Protein 6SAO (pdb70)

Nearest PDB structures (foldseek):
  6sao-assembly1_A  TM=1.002E+00  e=0.000E+00  Thamnidium elegans
  6sav-assembly2_B  TM=9.871E-01  e=2.562E-82  Rhizomucor pusillus
  6sav-assembly1_A  TM=9.849E-01  e=3.239E-80  Rhizomucor pusillus
  6sau-assembly1_A  TM=9.464E-01  e=9.023E-60  Cordyceps farinosa
  3vm7-assembly1_A  TM=9.412E-01  e=6.084E-58  Malbranchea cinnamomea

Secondary structure (DSSP, 8-state):
--HHHHTT--EEE--HHHH--TT---PPPS-TTS-----HHHHHTTHHHHHHTT--EEEE---B-B-TT-TTS-SBS-TTSB-GGG--HHHHHHHHHHHHHTT-EEEEEE--SB----GGG--TT-SS-SGGGBPPP-B--TTSHHHHHHSBGGGTS-BB-TTSHHHHHHHHHHHHHHHHHHT-SEEEES-GGGS-TTHHHHHHHHHTSEEEE----S-HHHHGGGGGTSSEEB-HHHHHHHHHHHHH---THHHHHHHHHHHHH-S-GGGSEE-S--TTS--HHHH---HHHHHHHHHHHHHSSSEEEEETTGGGT----STTTTS--SGGGTT-TTSHHHHHHIIIIIIIS--SS--EEEEEEE-SSEEEEEETTEEEEEE-S-TT---EEEEE--TTS-TT-EEEETTT--EEE-BTTEEEEE-STT--EEEEE-

CATH classification: 3.20.20.80

Organism: NCBI:txid101142

B-factor: mean 15.34, std 9.25, range [6.69, 96.01]

Foldseek 3Di:
DALQLQLLAAEEEAQQQFEFAPVLDLDFDPDLQARPQGALVGVLVCPCLVCLLQGQEYEYAAFADADHSPSRNAAHQALQHGNPSHHDPVSLLVSQVSSVVVNHAYAYEDELFFHHFDDVQQNCSGNQGHLVQFADEDDADPVDLVSLQRYAVVSGTGTGPCVDVVSLVVLLQSLLCVCVSNVHAEYEYESCSRHDLQSQLSNVVSNVHAYEYEDQDLQLQVVAVSCVRHVEYANNVQLVLLCCCLLVPFFCVSNVVSVVSNVVRHPDQQAYEFENDDQAFFHSCLRHVFVQSVQLSLLCRPQPRHHYYYYPPVQVSQGFGGPPRSNTRPSNSVSDCPHPSNVSSSCRNPVQRDNHPWDKAACQDGDGFWGWIDIVLKIKIAGRPTFPFFDKDKGFRDDRADAQWWWAFSRPRWIWGHDPRMTIGTDDRRHIGITDTD

Structure (mmCIF, N/CA/C/O backbone):
data_6SAO
#
_entry.id   6SAO
#
_cell.length_a   51.015
_cell.length_b   56.633
_cell.length_c   166.012
_cell.angle_alpha   90.000
_cell.angle_beta   90.000
_cell.angle_gamma   90.000
#
_symmetry.space_group_name_H-M   'P 21 21 21'
#
loop_
_entity.id
_entity.type
_entity.pdbx_description
1 polymer amylase
2 branched 4,6-dideoxy-4-{[(1S,4R,5S,6S)-4,5,6-trihydroxy-3-(hydroxymethyl)cyclohex-2-en-1-yl]amino}-alpha-D-glucopyranose-(1-4)-alpha-D-glucopyranose-(1-4)-4,6-dideoxy-4-{[(1S,4R,5S,6S)-4,5,6-trihydroxy-3-(hydroxymethyl)cyclohex-2-en-1-yl]amino}-alpha-D-glucopyranose-(1-4)-alpha-D-glucopyranose-(1-4)-beta-D-glucopyranose
3 non-polymer 2-acetamido-2-deoxy-beta-D-glucopyranose
4 non-polymer 'SULFATE ION'
5 non-polymer 1,2-ETHANEDIOL
6 non-polymer 'CALCIUM ION'
7 water water
#
loop_
_atom_site.group_PDB
_atom_site.id
_atom_site.type_symbol
_atom_site.label_atom_id
_atom_site.label_alt_id
_atom_site.label_comp_id
_atom_site.label_asym_id
_atom_site.label_entity_id
_atom_site.label_seq_id
_atom_site.pdbx_PDB_ins_code
_atom_site.Cartn_x
_atom_site.Cartn_y
_atom_site.Cartn_z
_atom_site.occupancy
_atom_site.B_iso_or_equiv
_atom_site.auth_seq_id
_atom_site.auth_comp_id
_atom_site.auth_asym_id
_atom_site.auth_atom_id
_atom_site.pdbx_PDB_model_num
ATOM 1 N N . ALA A 1 1 ? -22.251 7.801 7.408 1.00 12.91 1 ALA A N 1
ATOM 2 C CA . ALA A 1 1 ? -21.359 8.912 7.744 1.00 12.59 1 ALA A CA 1
ATOM 3 C C . ALA A 1 1 ? -19.924 8.459 7.558 1.00 12.59 1 ALA A C 1
ATOM 4 O O . ALA A 1 1 ? -19.633 7.290 7.738 1.00 13.54 1 ALA A O 1
ATOM 6 N N . ALA A 1 2 ? -19.059 9.410 7.236 1.00 13.77 2 ALA A N 1
ATOM 7 C CA . ALA A 1 2 ? -17.639 9.148 7.032 1.00 15.38 2 ALA A CA 1
ATOM 8 C C . ALA A 1 2 ? -16.827 9.250 8.312 1.00 14.08 2 ALA A C 1
ATOM 9 O O . ALA A 1 2 ? -17.320 9.704 9.323 1.00 14.13 2 ALA A O 1
ATOM 11 N N . ALA A 1 3 ? -15.564 8.914 8.247 1.00 15.12 3 ALA A N 1
ATOM 12 C CA . ALA A 1 3 ? -14.658 8.919 9.430 1.00 15.27 3 ALA A CA 1
ATOM 13 C C . ALA A 1 3 ? -14.666 10.287 10.091 1.00 14.90 3 ALA A C 1
ATOM 14 O O . ALA A 1 3 ? -14.750 10.360 11.316 1.00 15.05 3 ALA A O 1
ATOM 16 N N . ALA A 1 4 ? -14.579 11.370 9.351 1.00 16.74 4 ALA A N 1
ATOM 17 C CA . ALA A 1 4 ? -14.527 12.720 9.938 1.00 18.18 4 ALA A CA 1
ATOM 18 C C . ALA A 1 4 ? -15.723 12.955 10.857 1.00 18.34 4 ALA A C 1
ATOM 19 O O . ALA A 1 4 ? -15.601 13.581 11.911 1.00 20.40 4 ALA A O 1
ATOM 21 N N . ASP A 1 5 ? -16.876 12.442 10.466 1.00 14.81 5 ASP A N 1
ATOM 22 C CA . ASP A 1 5 ? -18.145 12.602 11.214 1.00 14.79 5 ASP A CA 1
ATOM 23 C C . ASP A 1 5 ? -18.213 11.705 12.464 1.00 12.81 5 ASP A C 1
ATOM 24 O O . ASP A 1 5 ? -19.017 11.977 13.309 1.00 15.05 5 ASP A O 1
ATOM 29 N N . TRP A 1 6 ? -17.375 10.706 12.537 1.00 12.08 6 TRP A N 1
ATOM 30 C CA . TRP A 1 6 ? -17.292 9.800 13.700 1.00 11.14 6 TRP A CA 1
ATOM 31 C C . TRP A 1 6 ? -16.217 10.196 14.689 1.00 10.92 6 TRP A C 1
ATOM 32 O O . TRP A 1 6 ? -16.316 9.709 15.843 1.00 11.22 6 TRP A O 1
ATOM 43 N N . LYS A 1 7 ? -15.291 11.070 14.370 1.00 11.84 7 LYS A N 1
ATOM 44 C CA A LYS A 1 7 ? -14.109 11.374 15.215 0.60 11.84 7 LYS A CA 1
ATOM 45 C CA B LYS A 1 7 ? -14.118 11.256 15.253 0.40 12.76 7 LYS A CA 1
ATOM 46 C C . LYS A 1 7 ? -14.492 11.812 16.634 1.00 11.47 7 LYS A C 1
ATOM 47 O O . LYS A 1 7 ? -13.765 11.487 17.562 1.00 12.01 7 LYS A O 1
ATOM 58 N N . SER A 1 8 ? -15.546 12.570 16.750 1.00 11.21 8 SER A N 1
ATOM 59 C CA . SER A 1 8 ? -15.944 13.156 18.062 1.00 11.39 8 SER A CA 1
ATOM 60 C C . SER A 1 8 ? -17.163 12.449 18.638 1.00 10.90 8 SER A C 1
ATOM 61 O O . SER A 1 8 ? -17.776 12.999 19.562 1.00 12.30 8 SER A O 1
ATOM 64 N N . ARG A 1 9 ? -17.465 11.252 18.171 1.00 10.42 9 ARG A N 1
ATOM 65 C CA . ARG A 1 9 ? -18.566 10.444 18.714 1.00 10.12 9 ARG A CA 1
ATOM 66 C C . ARG A 1 9 ? -18.112 9.590 19.895 1.00 9.53 9 ARG A C 1
ATOM 67 O O . ARG A 1 9 ? -16.931 9.351 20.103 1.00 10.14 9 ARG A O 1
ATOM 75 N N . SER A 1 10 ? -19.115 9.114 20.640 1.00 9.57 10 SER A N 1
ATOM 76 C CA . SER A 1 10 ? -18.906 8.194 21.754 1.00 8.77 10 SER A CA 1
ATOM 77 C C . SER A 1 10 ? -20.003 7.134 21.649 1.00 8.21 10 SER A C 1
ATOM 78 O O . SER A 1 10 ? -21.186 7.473 21.617 1.00 9.78 10 SER A O 1
ATOM 81 N N . ILE A 1 11 ? -19.580 5.874 21.578 1.00 8.63 11 ILE A N 1
ATOM 82 C CA . ILE A 1 11 ? -20.480 4.759 21.220 1.00 8.31 11 ILE A CA 1
ATOM 83 C C . ILE A 1 11 ? -20.866 3.968 22.465 1.00 8.33 11 ILE A C 1
ATOM 84 O O . ILE A 1 11 ? -20.008 3.524 23.244 1.00 8.95 11 ILE A O 1
ATOM 89 N N . TYR A 1 12 ? -22.165 3.723 22.579 1.00 8.48 12 TYR A N 1
ATOM 90 C CA . TYR A 1 12 ? -22.717 2.758 23.544 1.00 7.99 12 TYR A CA 1
ATOM 91 C C . TYR A 1 12 ? -22.957 1.463 22.799 1.00 8.01 12 TYR A C 1
ATOM 92 O O . TYR A 1 12 ? -23.791 1.398 21.885 1.00 8.53 12 TYR A O 1
ATOM 101 N N . GLN A 1 13 ? -22.230 0.423 23.170 1.00 8.10 13 GLN A N 1
ATOM 102 C CA . GLN A 1 13 ? -22.338 -0.911 22.549 1.00 8.06 13 GLN A CA 1
ATOM 103 C C . GLN A 1 13 ? -23.352 -1.739 23.303 1.00 7.89 13 GLN A C 1
ATOM 104 O O . GLN A 1 13 ? -23.127 -1.979 24.512 1.00 8.96 13 GLN A O 1
ATOM 110 N N . LEU A 1 14 ? -24.401 -2.191 22.647 1.00 7.35 14 LEU A N 1
ATOM 111 C CA . LEU A 1 14 ? -25.403 -3.016 23.316 1.00 8.25 14 LEU A CA 1
ATOM 112 C C . LEU A 1 14 ? -25.560 -4.340 22.580 1.00 7.77 14 LEU A C 1
ATOM 113 O O . LEU A 1 14 ? -25.252 -4.471 21.378 1.00 9.12 14 LEU A O 1
ATOM 118 N N . VAL A 1 15 ? -26.037 -5.329 23.316 1.00 8.04 15 VAL A N 1
ATOM 119 C CA . VAL A 1 15 ? -26.430 -6.639 22.791 1.00 8.04 15 VAL A CA 1
ATOM 120 C C . VAL A 1 15 ? -27.944 -6.593 22.720 1.00 8.19 15 VAL A C 1
ATOM 121 O O . VAL A 1 15 ? -28.623 -6.461 23.736 1.00 8.70 15 VAL A O 1
ATOM 125 N N . THR A 1 16 ? -28.510 -6.637 21.514 1.00 8.67 16 THR A N 1
ATOM 126 C CA . THR A 1 16 ? -29.927 -6.351 21.305 1.00 8.23 16 THR A CA 1
ATOM 127 C C . THR A 1 16 ? -30.832 -7.256 22.142 1.00 7.94 16 THR A C 1
ATOM 128 O O . THR A 1 16 ? -31.822 -6.768 22.723 1.00 9.37 16 THR A O 1
ATOM 132 N N . ASP A 1 17 ? -30.520 -8.530 22.190 1.00 7.97 17 ASP A N 1
ATOM 133 C CA . ASP A 1 17 ? -31.368 -9.455 22.961 1.00 8.81 17 ASP A CA 1
ATOM 134 C C . ASP A 1 17 ? -31.376 -9.153 24.480 1.00 8.79 17 ASP A C 1
ATOM 135 O O . ASP A 1 17 ? -32.191 -9.734 25.200 1.00 9.68 17 ASP A O 1
ATOM 140 N N . ARG A 1 18 ? -30.429 -8.342 24.937 1.00 8.19 18 ARG A N 1
ATOM 141 C CA . ARG A 1 18 ? -30.172 -8.142 26.391 1.00 8.75 18 ARG A CA 1
ATOM 142 C C . ARG A 1 18 ? -30.384 -6.715 26.821 1.00 8.64 18 ARG A C 1
ATOM 143 O O . ARG A 1 18 ? -30.296 -6.456 28.039 1.00 9.98 18 ARG A O 1
ATOM 151 N N . PHE A 1 19 ? -30.736 -5.767 25.972 1.00 9.28 19 PHE A N 1
ATOM 152 C CA . PHE A 1 19 ? -30.821 -4.364 26.360 1.00 9.12 19 PHE A CA 1
ATOM 153 C C . PHE A 1 19 ? -32.167 -4.007 26.960 1.00 9.23 19 PHE A C 1
ATOM 154 O O . PHE A 1 19 ? -32.181 -3.487 28.103 1.00 9.91 19 PHE A O 1
ATOM 162 N N . GLY A 1 20 ? -33.243 -4.238 26.243 1.00 9.09 20 GLY A N 1
ATOM 163 C CA . GLY A 1 20 ? -34.555 -3.742 26.644 1.00 9.59 20 GLY A CA 1
ATOM 164 C C . GLY A 1 20 ? -35.658 -4.572 26.044 1.00 10.18 20 GLY A C 1
ATOM 165 O O . GLY A 1 20 ? -35.524 -5.098 24.958 1.00 12.07 20 GLY A O 1
ATOM 166 N N . ARG A 1 21 ? -36.778 -4.612 26.733 1.00 12.64 21 ARG A N 1
ATOM 167 C CA . ARG A 1 21 ? -37.981 -5.347 26.338 1.00 13.84 21 ARG A CA 1
ATOM 168 C C . ARG A 1 21 ? -39.080 -4.300 26.121 1.00 13.80 21 ARG A C 1
ATOM 169 O O . ARG A 1 21 ? -39.412 -3.510 27.022 1.00 18.23 21 ARG A O 1
ATOM 177 N N . SER A 1 22 ? -39.906 -4.508 25.165 1.00 17.75 22 SER A N 1
ATOM 178 C CA . SER A 1 22 ? -41.046 -3.624 24.895 1.00 17.84 22 SER A CA 1
ATOM 179 C C . SER A 1 22 ? -42.187 -3.865 25.885 1.00 17.44 22 SER A C 1
ATOM 180 O O . SER A 1 22 ? -43.013 -2.927 26.016 1.00 20.64 22 SER A O 1
ATOM 183 N N . ASP A 1 23 ? -42.214 -5.000 26.605 1.00 16.53 23 ASP A N 1
ATOM 184 C CA . ASP A 1 23 ? -43.330 -5.333 27.538 1.00 18.86 23 ASP A CA 1
ATOM 185 C C . ASP A 1 23 ? -43.082 -4.791 28.942 1.00 20.61 23 ASP A C 1
ATOM 186 O O . ASP A 1 23 ? -43.972 -4.951 29.751 1.00 24.70 23 ASP A O 1
ATOM 191 N N . GLY A 1 24 ? -41.943 -4.129 29.156 1.00 19.06 24 GLY A N 1
ATOM 192 C CA . GLY A 1 24 ? -41.607 -3.463 30.421 1.00 20.94 24 GLY A CA 1
ATOM 193 C C . GLY A 1 24 ? -41.376 -4.429 31.600 1.00 20.63 24 GLY A C 1
ATOM 194 O O . GLY A 1 24 ? -41.293 -3.949 32.723 1.00 20.45 24 GLY A O 1
ATOM 195 N N . SER A 1 25 ? -41.186 -5.740 31.375 1.00 18.75 25 SER A N 1
ATOM 196 C CA . SER A 1 25 ? -40.797 -6.634 32.482 1.00 17.67 25 SER A CA 1
ATOM 197 C C . SER A 1 25 ? -39.404 -6.231 32.953 1.00 15.45 25 SER A C 1
ATOM 198 O O . SER A 1 25 ? -38.529 -5.846 32.150 1.00 15.73 25 SER A O 1
ATOM 201 N N . THR A 1 26 ? -39.192 -6.374 34.253 1.00 14.19 26 THR A N 1
ATOM 202 C CA . THR A 1 26 ? -37.859 -6.267 34.878 1.00 13.62 26 THR A CA 1
ATOM 203 C C . THR A 1 26 ? -37.341 -7.622 35.270 1.00 12.05 26 THR A C 1
ATOM 204 O O . THR A 1 26 ? -36.286 -7.692 35.916 1.00 13.56 26 THR A O 1
ATOM 208 N N . SER A 1 27 ? -38.025 -8.678 34.896 1.00 12.18 27 SER A N 1
ATOM 209 C CA A SER A 1 27 ? -37.721 -10.023 35.410 0.70 11.84 27 SER A CA 1
ATOM 210 C CA B SER A 1 27 ? -37.756 -10.046 35.376 0.30 12.07 27 SER A CA 1
ATOM 211 C C . SER A 1 27 ? -36.435 -10.573 34.795 1.00 11.74 27 SER A C 1
ATOM 212 O O . SER A 1 27 ? -36.119 -10.320 33.624 1.00 12.17 27 SER A O 1
ATOM 217 N N . ALA A 1 28 ? -35.735 -11.361 35.583 1.00 11.82 28 ALA A N 1
ATOM 218 C CA . ALA A 1 28 ? -34.500 -12.018 35.153 1.00 12.20 28 ALA A CA 1
ATOM 219 C C . ALA A 1 28 ? -34.724 -13.021 34.045 1.00 11.70 28 ALA A C 1
ATOM 220 O O . ALA A 1 28 ? -35.804 -13.566 33.898 1.00 16.08 28 ALA A O 1
ATOM 222 N N . CYS A 1 29 ? -33.683 -13.245 33.277 1.00 12.57 29 CYS A N 1
ATOM 223 C CA . CYS A 1 29 ? -33.639 -14.298 32.275 1.00 13.28 29 CYS A CA 1
ATOM 224 C C . CYS A 1 29 ? -32.933 -15.506 32.882 1.00 15.01 29 CYS A C 1
ATOM 225 O O . CYS A 1 29 ? -31.785 -15.372 33.367 1.00 17.69 29 CYS A O 1
ATOM 228 N N . GLY A 1 30 ? -33.531 -16.674 32.787 1.00 18.82 30 GLY A N 1
ATOM 229 C CA . GLY A 1 30 ? -32.975 -17.892 33.407 1.00 20.22 30 GLY A CA 1
ATOM 230 C C . GLY A 1 30 ? -31.939 -18.620 32.586 1.00 19.74 30 GLY A C 1
ATOM 231 O O . GLY A 1 30 ? -31.328 -19.554 33.081 1.00 27.40 30 GLY A O 1
ATOM 232 N N . ASP A 1 31 ? -31.688 -18.244 31.331 1.00 14.37 31 ASP A N 1
ATOM 233 C CA . ASP A 1 31 ? -30.719 -18.927 30.480 1.00 14.54 31 ASP A CA 1
ATOM 234 C C . ASP A 1 31 ? -30.036 -17.894 29.591 1.00 11.86 31 ASP A C 1
ATOM 235 O O . ASP A 1 31 ? -30.545 -17.547 28.518 1.00 12.17 31 ASP A O 1
ATOM 240 N N . LEU A 1 32 ? -28.844 -17.477 29.996 1.00 11.87 32 LEU A N 1
ATOM 241 C CA . LEU A 1 32 ? -28.113 -16.451 29.218 1.00 10.81 32 LEU A CA 1
ATOM 242 C C . LEU A 1 32 ? -27.510 -17.024 27.937 1.00 10.48 32 LEU A C 1
ATOM 243 O O . LEU A 1 32 ? -26.932 -16.261 27.176 1.00 10.59 32 LEU A O 1
ATOM 248 N N A SER A 1 33 ? -27.643 -18.321 27.687 0.50 10.81 33 SER A N 1
ATOM 249 N N B SER A 1 33 ? -27.658 -18.311 27.686 0.50 11.48 33 SER A N 1
ATOM 250 C CA A SER A 1 33 ? -27.183 -18.944 26.422 0.50 10.77 33 SER A CA 1
ATOM 251 C CA B SER A 1 33 ? -27.166 -18.924 26.436 0.50 12.62 33 SER A CA 1
ATOM 252 C C A SER A 1 33 ? -28.274 -18.981 25.352 0.50 10.54 33 SER A C 1
ATOM 253 C C B SER A 1 33 ? -28.267 -19.003 25.371 0.50 11.42 33 SER A C 1
ATOM 254 O O A SER A 1 33 ? -27.978 -19.390 24.233 0.50 12.39 33 SER A O 1
ATOM 255 O O B SER A 1 33 ? -27.971 -19.446 24.264 0.50 12.69 33 SER A O 1
ATOM 260 N N . ASN A 1 34 ? -29.481 -18.530 25.661 1.00 11.47 34 ASN A N 1
ATOM 261 C CA . ASN A 1 34 ? -30.580 -18.536 24.668 1.00 12.22 34 ASN A CA 1
ATOM 262 C C . ASN A 1 34 ? -31.269 -17.195 24.701 1.00 10.99 34 ASN A C 1
ATOM 263 O O . ASN A 1 34 ? -30.938 -16.339 25.516 1.00 11.64 34 ASN A O 1
ATOM 268 N N . TYR A 1 35 ? -32.216 -16.980 23.787 1.00 11.23 35 TYR A N 1
ATOM 269 C CA . TYR A 1 35 ? -32.881 -15.675 23.705 1.00 10.74 35 TYR A CA 1
ATOM 270 C C . TYR A 1 35 ? -33.522 -15.327 25.073 1.00 10.72 35 TYR A C 1
ATOM 271 O O . TYR A 1 35 ? -34.263 -16.118 25.662 1.00 11.96 35 TYR A O 1
ATOM 280 N N . CYS A 1 36 ? -33.302 -14.078 25.469 1.00 10.20 36 CYS A N 1
ATOM 281 C CA . CYS A 1 36 ? -33.909 -13.477 26.657 1.00 10.40 36 CYS A CA 1
ATOM 282 C C . CYS A 1 36 ? -35.014 -12.503 26.312 1.00 10.51 36 CYS A C 1
ATOM 283 O O . CYS A 1 36 ? -35.793 -12.147 27.218 1.00 11.70 36 CYS A O 1
ATOM 286 N N . GLY A 1 37 ? -35.137 -12.083 25.059 1.00 10.51 37 GLY A N 1
ATOM 287 C CA . GLY A 1 37 ? -36.315 -11.343 24.619 1.00 10.86 37 GLY A CA 1
ATOM 288 C C . GLY A 1 37 ? -36.129 -9.885 24.279 1.00 10.64 37 GLY A C 1
ATOM 289 O O . GLY A 1 37 ? -37.130 -9.215 24.005 1.00 12.45 37 GLY A O 1
ATOM 290 N N . GLY A 1 38 ? -34.920 -9.375 24.294 1.00 10.52 38 GLY A N 1
ATOM 291 C CA . GLY A 1 38 ? -34.722 -7.960 23.963 1.00 10.38 38 GLY A CA 1
ATOM 292 C C . GLY A 1 38 ? -35.132 -7.635 22.536 1.00 10.55 38 GLY A C 1
ATOM 293 O O . GLY A 1 38 ? -35.061 -8.470 21.636 1.00 11.28 38 GLY A O 1
ATOM 294 N N . ASP A 1 39 ? -35.550 -6.403 22.331 1.00 9.98 39 ASP A N 1
ATOM 295 C CA . ASP A 1 39 ? -36.032 -5.994 21.001 1.00 10.20 39 ASP A CA 1
ATOM 296 C C . ASP A 1 39 ? -35.775 -4.521 20.733 1.00 9.77 39 ASP A C 1
ATOM 297 O O . ASP A 1 39 ? -35.280 -3.778 21.596 1.00 10.12 39 ASP A O 1
ATOM 302 N N A TYR A 1 40 ? -36.035 -4.082 19.497 0.50 10.48 40 TYR A N 1
ATOM 303 N N B TYR A 1 40 ? -36.037 -4.101 19.498 0.50 11.50 40 TYR A N 1
ATOM 304 C CA A TYR A 1 40 ? -35.692 -2.717 19.083 0.50 9.77 40 TYR A CA 1
ATOM 305 C CA B TYR A 1 40 ? -35.691 -2.752 19.050 0.50 11.59 40 TYR A CA 1
ATOM 306 C C A TYR A 1 40 ? -36.482 -1.685 19.847 0.50 9.44 40 TYR A C 1
ATOM 307 C C B TYR A 1 40 ? -36.492 -1.677 19.766 0.50 10.86 40 TYR A C 1
ATOM 308 O O A TYR A 1 40 ? -35.877 -0.693 20.278 0.50 9.42 40 TYR A O 1
ATOM 309 O O B TYR A 1 40 ? -35.929 -0.611 20.050 0.50 11.29 40 TYR A O 1
ATOM 326 N N . LYS A 1 41 ? -37.784 -1.900 20.007 1.00 11.59 41 LYS A N 1
ATOM 327 C CA A LYS A 1 41 ? -38.589 -0.909 20.749 0.50 12.19 41 LYS A CA 1
ATOM 328 C CA B LYS A 1 41 ? -38.559 -0.893 20.757 0.50 12.00 41 LYS A CA 1
ATOM 329 C C . LYS A 1 41 ? -38.063 -0.769 22.197 1.00 10.98 41 LYS A C 1
ATOM 330 O O . LYS A 1 41 ? -38.136 0.324 22.761 1.00 12.71 41 LYS A O 1
ATOM 341 N N . GLY A 1 42 ? -37.542 -1.866 22.742 1.00 10.96 42 GLY A N 1
ATOM 342 C CA . GLY A 1 42 ? -36.913 -1.796 24.051 1.00 10.89 42 GLY A CA 1
ATOM 343 C C . GLY A 1 42 ? -35.720 -0.859 24.099 1.00 11.06 42 GLY A C 1
ATOM 344 O O . GLY A 1 42 ? -35.447 -0.283 25.170 1.00 12.02 42 GLY A O 1
ATOM 345 N N . ILE A 1 43 ? -34.980 -0.763 23.014 1.00 10.80 43 ILE A N 1
ATOM 346 C CA . ILE A 1 43 ? -33.885 0.228 22.895 1.00 10.77 43 ILE A CA 1
ATOM 347 C C . ILE A 1 43 ? -34.482 1.600 22.703 1.00 11.07 43 ILE A C 1
ATOM 348 O O . ILE A 1 43 ? -34.061 2.593 23.362 1.00 11.52 43 ILE A O 1
ATOM 353 N N . GLN A 1 44 ? -35.410 1.739 21.745 1.00 10.55 44 GLN A N 1
ATOM 354 C CA . GLN A 1 44 ? -35.953 3.064 21.423 1.00 10.69 44 GLN A CA 1
ATOM 355 C C . GLN A 1 44 ? -36.523 3.733 22.687 1.00 11.65 44 GLN A C 1
ATOM 356 O O . GLN A 1 44 ? -36.332 4.938 22.910 1.00 12.39 44 GLN A O 1
ATOM 362 N N . ASN A 1 45 ? -37.197 2.919 23.524 1.00 11.15 45 ASN A N 1
ATOM 363 C CA . ASN A 1 45 ? -37.822 3.422 24.763 1.00 11.74 45 ASN A CA 1
ATOM 364 C C . ASN A 1 45 ? -36.776 4.001 25.740 1.00 11.73 45 ASN A C 1
ATOM 365 O O . ASN A 1 45 ? -37.164 4.773 26.634 1.00 14.24 45 ASN A O 1
ATOM 370 N N . GLN A 1 46 ? -35.510 3.666 25.597 1.00 11.57 46 GLN A N 1
ATOM 371 C CA . GLN A 1 46 ? -34.449 4.093 26.509 1.00 11.24 46 GLN A CA 1
ATOM 372 C C . GLN A 1 46 ? -33.403 4.960 25.805 1.00 10.95 46 GLN A C 1
ATOM 373 O O . GLN A 1 46 ? -32.318 5.124 26.356 1.00 11.21 46 GLN A O 1
ATOM 379 N N . LEU A 1 47 ? -33.720 5.586 24.674 1.00 11.09 47 LEU A N 1
ATOM 380 C CA . LEU A 1 47 ? -32.714 6.478 24.079 1.00 12.01 47 LEU A CA 1
ATOM 381 C C . LEU A 1 47 ? -32.376 7.642 25.005 1.00 11.30 47 LEU A C 1
ATOM 382 O O . LEU A 1 47 ? -31.209 8.070 24.984 1.00 12.54 47 LEU A O 1
ATOM 387 N N . ASP A 1 48 ? -33.314 8.144 25.788 1.00 12.36 48 ASP A N 1
ATOM 388 C CA . ASP A 1 48 ? -32.983 9.239 26.736 1.00 12.42 48 ASP A CA 1
ATOM 389 C C . ASP A 1 48 ? -31.980 8.754 27.803 1.00 11.02 48 ASP A C 1
ATOM 390 O O . ASP A 1 48 ? -31.090 9.512 28.193 1.00 13.15 48 ASP A O 1
ATOM 395 N N . TYR A 1 49 ? -32.144 7.529 28.239 1.00 11.10 49 TYR A N 1
ATOM 396 C CA . TYR A 1 49 ? -31.217 6.907 29.226 1.00 11.13 49 TYR A CA 1
ATOM 397 C C . TYR A 1 49 ? -29.817 6.826 28.620 1.00 10.58 49 TYR A C 1
ATOM 398 O O . TYR A 1 49 ? -28.830 7.189 29.291 1.00 11.01 49 TYR A O 1
ATOM 407 N N . ILE A 1 50 ? -29.697 6.392 27.375 1.00 10.00 50 ILE A N 1
ATOM 408 C CA . ILE A 1 50 ? -28.382 6.274 26.735 1.00 10.36 50 ILE A CA 1
ATOM 409 C C . ILE A 1 50 ? -27.804 7.672 26.489 1.00 10.38 50 ILE A C 1
ATOM 410 O O . ILE A 1 50 ? -26.619 7.923 26.806 1.00 10.89 50 ILE A O 1
ATOM 415 N N . ALA A 1 51 ? -28.553 8.572 25.877 1.00 10.76 51 ALA A N 1
ATOM 416 C CA . ALA A 1 51 ? -28.078 9.921 25.558 1.00 11.78 51 ALA A CA 1
ATOM 417 C C . ALA A 1 51 ? -27.729 10.699 26.827 1.00 11.46 51 ALA A C 1
ATOM 418 O O . ALA A 1 51 ? -26.857 11.543 26.780 1.00 12.26 51 ALA A O 1
ATOM 420 N N . GLY A 1 52 ? -28.417 10.413 27.935 1.00 11.03 52 GLY A N 1
ATOM 421 C CA . GLY A 1 52 ? -28.177 11.157 29.179 1.00 12.15 52 GLY A CA 1
ATOM 422 C C . GLY A 1 52 ? -26.787 10.930 29.756 1.00 11.36 52 GLY A C 1
ATOM 423 O O . GLY A 1 52 ? -26.297 11.781 30.493 1.00 14.75 52 GLY A O 1
ATOM 424 N N . MET A 1 53 ? -26.139 9.829 29.353 1.00 10.40 53 MET A N 1
ATOM 425 C CA . MET A 1 53 ? -24.748 9.571 29.738 1.00 11.57 53 MET A CA 1
ATOM 426 C C . MET A 1 53 ? -23.775 10.216 28.750 1.00 11.11 53 MET A C 1
ATOM 427 O O . MET A 1 53 ? -22.567 10.044 28.922 1.00 12.42 53 MET A O 1
ATOM 432 N N . GLY A 1 54 ? -24.266 10.896 27.708 1.00 10.75 54 GLY A N 1
ATOM 433 C CA . GLY A 1 54 ? -23.389 11.573 26.734 1.00 11.31 54 GLY A CA 1
ATOM 434 C C . GLY A 1 54 ? -23.143 10.774 25.455 1.00 11.23 54 GLY A C 1
ATOM 435 O O . GLY A 1 54 ? -22.436 11.270 24.597 1.00 13.05 54 GLY A O 1
ATOM 436 N N . PHE A 1 55 ? -23.653 9.560 25.349 1.00 9.35 55 PHE A N 1
ATOM 437 C CA . PHE A 1 55 ? -23.427 8.775 24.131 1.00 10.08 55 PHE A CA 1
ATOM 438 C C . PHE A 1 55 ? -24.228 9.417 22.991 1.00 10.12 55 PHE A C 1
ATOM 439 O O . PHE A 1 55 ? -25.402 9.758 23.138 1.00 12.24 55 PHE A O 1
ATOM 447 N N . ASP A 1 56 ? -23.573 9.458 21.825 1.00 9.82 56 ASP A N 1
ATOM 448 C CA . ASP A 1 56 ? -24.190 10.012 20.595 1.00 10.71 56 ASP A CA 1
ATOM 449 C C . ASP A 1 56 ? -24.105 8.981 19.486 1.00 10.33 56 ASP A C 1
ATOM 450 O O . ASP A 1 56 ? -24.268 9.369 18.294 1.00 10.80 56 ASP A O 1
ATOM 455 N N . ALA A 1 57 ? -23.944 7.729 19.819 1.00 9.45 57 ALA A N 1
ATOM 456 C CA . ALA A 1 57 ? -23.981 6.630 18.837 1.00 9.24 57 ALA A CA 1
ATOM 457 C C . ALA A 1 57 ? -24.243 5.352 19.583 1.00 8.88 57 ALA A C 1
ATOM 458 O O . ALA A 1 57 ? -23.860 5.238 20.796 1.00 9.86 57 ALA A O 1
ATOM 460 N N . ILE A 1 58 ? -24.925 4.417 18.959 1.00 9.71 58 ILE A N 1
ATOM 461 C CA A ILE A 1 58 ? -25.132 3.072 19.499 0.70 9.21 58 ILE A CA 1
ATOM 462 C CA B ILE A 1 58 ? -25.192 3.068 19.486 0.30 8.73 58 ILE A CA 1
ATOM 463 C C . ILE A 1 58 ? -24.644 2.051 18.486 1.00 8.94 58 ILE A C 1
ATOM 464 O O . ILE A 1 58 ? -24.848 2.237 17.279 1.00 10.94 58 ILE A O 1
ATOM 473 N N . TRP A 1 59 ? -24.053 0.980 18.960 1.00 8.43 59 TRP A N 1
ATOM 474 C CA . TRP A 1 59 ? -23.637 -0.189 18.176 1.00 8.18 59 TRP A CA 1
ATOM 475 C C . TRP A 1 59 ? -24.580 -1.294 18.603 1.00 7.75 59 TRP A C 1
ATOM 476 O O . TRP A 1 59 ? -24.635 -1.671 19.805 1.00 9.17 59 TRP A O 1
ATOM 487 N N . ILE A 1 60 ? -25.325 -1.847 17.644 1.00 8.32 60 ILE A N 1
ATOM 488 C CA . ILE A 1 60 ? -26.334 -2.891 17.889 1.00 7.98 60 ILE A CA 1
ATOM 489 C C . ILE A 1 60 ? -25.842 -4.218 17.332 1.00 7.56 60 ILE A C 1
ATOM 490 O O . ILE A 1 60 ? -24.951 -4.286 16.469 1.00 9.03 60 ILE A O 1
ATOM 495 N N . SER A 1 61 ? -26.460 -5.316 17.758 1.00 7.96 61 SER A N 1
ATOM 496 C CA . SER A 1 61 ? -26.130 -6.670 17.306 1.00 8.20 61 SER A CA 1
ATOM 497 C C . SER A 1 61 ? -26.391 -6.816 15.801 1.00 8.00 61 SER A C 1
ATOM 498 O O . SER A 1 61 ? -27.229 -6.101 15.233 1.00 8.79 61 SER A O 1
ATOM 501 N N . PRO A 1 62 ? -25.729 -7.789 15.154 1.00 7.63 62 PRO A N 1
ATOM 502 C CA . PRO A 1 62 ? -26.124 -8.072 13.790 1.00 7.74 62 PRO A CA 1
ATOM 503 C C . PRO A 1 62 ? -27.610 -8.381 13.696 1.00 8.15 62 PRO A C 1
ATOM 504 O O . PRO A 1 62 ? -28.204 -8.980 14.615 1.00 9.16 62 PRO A O 1
ATOM 508 N N . ILE A 1 63 ? -28.209 -8.032 12.557 1.00 8.69 63 ILE A N 1
ATOM 509 C CA . ILE A 1 63 ? -29.671 -8.054 12.345 1.00 9.14 63 ILE A CA 1
ATOM 510 C C . ILE A 1 63 ? -30.242 -9.264 11.632 1.00 8.65 63 ILE A C 1
ATOM 511 O O . ILE A 1 63 ? -31.486 -9.376 11.664 1.00 9.54 63 ILE A O 1
ATOM 516 N N . PRO A 1 64 ? -29.517 -10.140 10.919 1.00 8.67 64 PRO A N 1
ATOM 517 C CA . PRO A 1 64 ? -30.225 -11.116 10.105 1.00 8.78 64 PRO A CA 1
ATOM 518 C C . PRO A 1 64 ? -30.757 -12.307 10.883 1.00 8.72 64 PRO A C 1
ATOM 519 O O . PRO A 1 64 ? -30.328 -12.611 12.003 1.00 8.84 64 PRO A O 1
ATOM 523 N N . GLU A 1 65 ? -31.681 -13.020 10.259 1.00 9.38 65 GLU A N 1
ATOM 524 C CA . GLU A 1 65 ? -32.151 -14.311 10.720 1.00 9.41 65 GLU A CA 1
ATOM 525 C C . GLU A 1 65 ? -30.944 -15.170 11.069 1.00 9.42 65 GLU A C 1
ATOM 526 O O . GLU A 1 65 ? -29.996 -15.282 10.278 1.00 9.49 65 GLU A O 1
ATOM 532 N N . ASN A 1 66 ? -30.982 -15.766 12.258 1.00 9.24 66 ASN A N 1
ATOM 533 C CA . ASN A 1 66 ? -29.915 -16.625 12.766 1.00 8.92 66 ASN A CA 1
ATOM 534 C C . ASN A 1 66 ? -30.367 -18.080 12.862 1.00 9.46 66 ASN A C 1
ATOM 535 O O . ASN A 1 66 ? -31.579 -18.376 12.840 1.00 10.38 66 ASN A O 1
ATOM 540 N N . THR A 1 67 ? -29.389 -18.979 12.978 1.00 10.15 67 THR A N 1
ATOM 541 C CA . THR A 1 67 ? -29.649 -20.375 13.352 1.00 10.98 67 THR A CA 1
ATOM 542 C C . THR A 1 67 ? -30.082 -20.456 14.823 1.00 10.85 67 THR A C 1
ATOM 543 O O . THR A 1 67 ? -30.062 -19.437 15.556 1.00 11.30 67 THR A O 1
ATOM 547 N N . ASP A 1 68 ? -30.512 -21.637 15.221 1.00 12.19 68 ASP A N 1
ATOM 548 C CA . ASP A 1 68 ? -31.023 -21.835 16.592 1.00 12.87 68 ASP A CA 1
ATOM 549 C C . ASP A 1 68 ? -30.025 -21.350 17.647 1.00 11.92 68 ASP A C 1
ATOM 550 O O . ASP A 1 68 ? -28.842 -21.659 17.581 1.00 13.17 68 ASP A O 1
ATOM 555 N N . GLY A 1 69 ? -30.523 -20.615 18.616 1.00 12.55 69 GLY A N 1
ATOM 556 C CA . GLY A 1 69 ? -29.676 -20.168 19.715 1.00 13.11 69 GLY A CA 1
ATOM 557 C C . GLY A 1 69 ? -28.862 -18.935 19.427 1.00 11.37 69 GLY A C 1
ATOM 558 O O . GLY A 1 69 ? -28.095 -18.486 20.308 1.00 12.29 69 GLY A O 1
ATOM 559 N N . GLY A 1 70 ? -28.973 -18.336 18.216 1.00 10.50 70 GLY A N 1
ATOM 560 C CA . GLY A 1 70 ? -28.117 -17.196 17.832 1.00 9.91 70 GLY A CA 1
ATOM 561 C C . GLY A 1 70 ? -28.609 -15.883 18.372 1.00 8.65 70 GLY A C 1
ATOM 562 O O . GLY A 1 70 ? -28.813 -14.933 17.638 1.00 9.55 70 GLY A O 1
ATOM 563 N N . TYR A 1 71 ? -28.741 -15.805 19.716 1.00 8.91 71 TYR A N 1
ATOM 564 C CA . TYR A 1 71 ? -29.333 -14.602 20.323 1.00 9.54 71 TYR A CA 1
ATO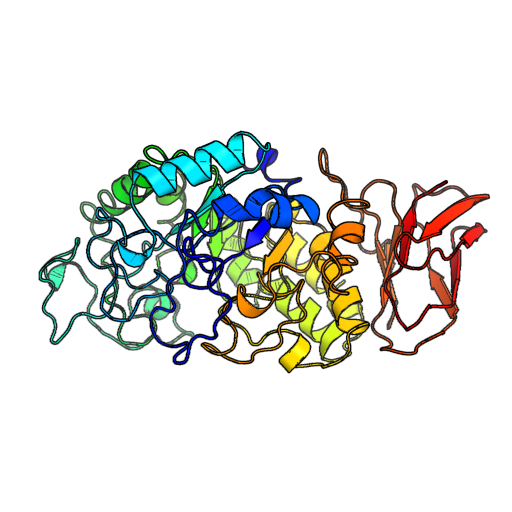M 565 C C . TYR A 1 71 ? -28.499 -13.355 20.078 1.00 8.21 71 TYR A C 1
ATOM 566 O O . TYR A 1 71 ? -28.989 -12.240 20.118 1.00 9.33 71 TYR A O 1
ATOM 575 N N . HIS A 1 72 ? -27.187 -13.580 19.898 1.00 8.32 72 HIS A N 1
ATOM 576 C CA . HIS A 1 72 ? -26.177 -12.540 19.686 1.00 8.83 72 HIS A CA 1
ATOM 577 C C . HIS A 1 72 ? -26.111 -12.061 18.233 1.00 7.73 72 HIS A C 1
ATOM 578 O O . HIS A 1 72 ? -25.453 -11.056 17.968 1.00 8.47 72 HIS A O 1
ATOM 585 N N . GLY A 1 73 ? -26.775 -12.759 17.329 1.00 8.04 73 GLY A N 1
ATOM 586 C CA . GLY A 1 73 ? -26.812 -12.346 15.929 1.00 8.06 73 GLY A CA 1
ATOM 587 C C . GLY A 1 73 ? -25.693 -12.842 15.045 1.00 8.11 73 GLY A C 1
ATOM 588 O O . GLY A 1 73 ? -25.762 -12.585 13.815 1.00 8.39 73 GLY A O 1
ATOM 589 N N . TYR A 1 74 ? -24.655 -13.467 15.596 1.00 8.15 74 TYR A N 1
ATOM 590 C CA . TYR A 1 74 ? -23.442 -13.772 14.836 1.00 8.37 74 TYR A CA 1
ATOM 591 C C . TYR A 1 74 ? -23.506 -15.068 14.038 1.00 8.65 74 TYR A C 1
ATOM 592 O O . TYR A 1 74 ? -22.476 -15.451 13.416 1.00 9.05 74 TYR A O 1
ATOM 601 N N . TRP A 1 75 ? -24.655 -15.741 14.056 1.00 8.94 75 TRP A N 1
ATOM 602 C CA . TRP A 1 75 ? -24.875 -17.054 13.416 1.00 9.05 75 TRP A CA 1
ATOM 603 C C . TRP A 1 75 ? -25.903 -16.923 12.299 1.00 8.99 75 TRP A C 1
ATOM 604 O O . TRP A 1 75 ? -26.999 -17.503 12.362 1.00 9.57 75 TRP A O 1
ATOM 615 N N . ALA A 1 76 ? -25.594 -16.144 11.279 1.00 9.08 76 ALA A N 1
ATOM 616 C CA . ALA A 1 76 ? -26.588 -15.878 10.216 1.00 8.71 76 ALA A CA 1
ATOM 617 C C . ALA A 1 76 ? -26.999 -17.167 9.491 1.00 8.70 76 ALA A C 1
ATOM 618 O O . ALA A 1 76 ? -26.192 -18.044 9.202 1.00 10.07 76 ALA A O 1
ATOM 620 N N . LYS A 1 77 ? -28.271 -17.188 9.129 1.00 9.85 77 LYS A N 1
ATOM 621 C CA . LYS A 1 77 ? -28.857 -18.256 8.308 1.00 9.63 77 LYS A CA 1
ATOM 622 C C . LYS A 1 77 ? -29.134 -17.657 6.925 1.00 9.89 77 LYS A C 1
ATOM 623 O O . LYS A 1 77 ? -28.349 -17.847 6.010 1.00 10.69 77 LYS A O 1
ATOM 629 N N . ASP A 1 78 ? -30.221 -16.894 6.771 1.00 10.62 78 ASP A N 1
ATOM 630 C CA . ASP A 1 78 ? -30.506 -16.060 5.598 1.00 10.07 78 ASP A CA 1
ATOM 631 C C . ASP A 1 78 ? -30.206 -14.608 5.970 1.00 9.34 78 ASP A C 1
ATOM 632 O O . ASP A 1 78 ? -30.896 -14.011 6.809 1.00 10.42 78 ASP A O 1
ATOM 637 N N . PHE A 1 79 ? -29.157 -14.074 5.358 1.00 9.19 79 PHE A N 1
ATOM 638 C CA . PHE A 1 79 ? -28.672 -12.738 5.590 1.00 9.58 79 PHE A CA 1
ATOM 639 C C . PHE A 1 79 ? -29.692 -11.698 5.176 1.00 9.67 79 PHE A C 1
ATOM 640 O O . PHE A 1 79 ? -29.568 -10.554 5.628 1.00 11.91 79 PHE A O 1
ATOM 648 N N . GLU A 1 80 ? -30.623 -12.036 4.282 1.00 9.15 80 GLU A N 1
ATOM 649 C CA . GLU A 1 80 ? -31.543 -11.066 3.719 1.00 9.65 80 GLU A CA 1
ATOM 650 C C . GLU A 1 80 ? -32.864 -11.019 4.466 1.00 10.31 80 GLU A C 1
ATOM 651 O O . GLU A 1 80 ? -33.746 -10.180 4.106 1.00 11.88 80 GLU A O 1
ATOM 657 N N . LYS A 1 81 ? -33.047 -11.874 5.439 1.00 9.58 81 LYS A N 1
ATOM 658 C CA . LYS A 1 81 ? -34.231 -11.877 6.331 1.00 9.71 81 LYS A CA 1
ATOM 659 C C . LYS A 1 81 ? -33.799 -11.275 7.660 1.00 9.24 81 LYS A C 1
ATOM 660 O O . LYS A 1 81 ? -32.649 -11.478 8.087 1.00 10.40 81 LYS A O 1
ATOM 666 N N . LEU A 1 82 ? -34.725 -10.645 8.366 1.00 9.57 82 LEU A N 1
ATOM 667 C CA . LEU A 1 82 ? -34.453 -10.135 9.717 1.00 9.62 82 LEU A CA 1
ATOM 668 C C . LEU A 1 82 ? -34.616 -11.212 10.776 1.00 9.40 82 LEU A C 1
ATOM 669 O O . LEU A 1 82 ? -35.399 -12.156 10.637 1.00 10.41 82 LEU A O 1
ATOM 674 N N . ASN A 1 83 ? -33.911 -11.021 11.895 1.00 9.22 83 ASN A N 1
ATOM 675 C CA . ASN A 1 83 ? -34.097 -11.874 13.076 1.00 9.22 83 ASN A CA 1
ATOM 676 C C . ASN A 1 83 ? -35.385 -11.462 13.765 1.00 9.44 83 ASN A C 1
ATOM 677 O O . ASN A 1 83 ? -35.453 -10.377 14.410 1.00 10.59 83 ASN A O 1
ATOM 682 N N . THR A 1 84 ? -36.413 -12.264 13.621 1.00 9.89 84 THR A N 1
ATOM 683 C CA . THR A 1 84 ? -37.738 -11.836 14.105 1.00 10.00 84 THR A CA 1
ATOM 684 C C . THR A 1 84 ? -37.752 -11.662 15.630 1.00 10.17 84 THR A C 1
ATOM 685 O O . THR A 1 84 ? -38.628 -10.939 16.138 1.00 11.53 84 THR A O 1
ATOM 689 N N . ASN A 1 85 ? -36.835 -12.275 16.354 1.00 10.04 85 ASN A N 1
ATOM 690 C CA . ASN A 1 85 ? -36.757 -12.099 17.818 1.00 10.44 85 ASN A CA 1
ATOM 691 C C . ASN A 1 85 ? -36.625 -10.621 18.160 1.00 10.46 85 ASN A C 1
ATOM 692 O O . ASN A 1 85 ? -37.069 -10.222 19.241 1.00 11.75 85 ASN A O 1
ATOM 697 N N . PHE A 1 86 ? -35.946 -9.832 17.341 1.00 10.77 86 PHE A N 1
ATOM 698 C CA . PHE A 1 86 ? -35.615 -8.443 17.703 1.00 11.21 86 PHE A CA 1
ATOM 699 C C . PHE A 1 86 ? -36.708 -7.442 17.358 1.00 10.67 86 PHE A C 1
ATOM 700 O O . PHE A 1 86 ? -36.655 -6.286 17.768 1.00 12.56 86 PHE A O 1
ATOM 708 N N . GLY A 1 87 ? -37.667 -7.860 16.538 1.00 12.18 87 GLY A N 1
ATOM 709 C CA . GLY A 1 87 ? -38.769 -7.011 16.136 1.00 12.46 87 GLY A CA 1
ATOM 710 C C . GLY A 1 87 ? -38.920 -6.871 14.636 1.00 12.40 87 GLY A C 1
ATOM 711 O O . GLY A 1 87 ? -38.175 -7.476 13.839 1.00 14.01 87 GLY A O 1
ATOM 712 N N . SER A 1 88 ? -39.906 -6.099 14.260 1.00 13.01 88 SER A N 1
ATOM 713 C CA . SER A 1 88 ? -40.272 -5.890 12.863 1.00 13.06 88 SER A CA 1
ATOM 714 C C . SER A 1 88 ? -39.255 -5.008 12.146 1.00 12.19 88 SER A C 1
ATOM 715 O O . SER A 1 88 ? -38.510 -4.248 12.742 1.00 11.58 88 SER A O 1
ATOM 718 N N . ALA A 1 89 ? -39.346 -5.047 10.795 1.00 12.51 89 ALA A N 1
ATOM 719 C CA . ALA A 1 89 ? -38.605 -4.073 9.981 1.00 11.98 89 ALA A CA 1
ATOM 720 C C . ALA A 1 89 ? -39.010 -2.654 10.347 1.00 11.66 89 ALA A C 1
ATOM 721 O O . ALA A 1 89 ? -38.155 -1.783 10.436 1.00 12.07 89 ALA A O 1
ATOM 723 N N . ASP A 1 90 ? -40.299 -2.403 10.561 1.00 12.59 90 ASP A N 1
ATOM 724 C CA . ASP A 1 90 ? -40.725 -1.054 10.919 1.00 12.45 90 ASP A CA 1
ATOM 725 C C . ASP A 1 90 ? -40.134 -0.653 12.293 1.00 11.59 90 ASP A C 1
ATOM 726 O O . ASP A 1 90 ? -39.774 0.515 12.441 1.00 13.26 90 ASP A O 1
ATOM 731 N N . ASP A 1 91 ? -39.991 -1.580 13.232 1.00 11.81 91 ASP A N 1
ATOM 732 C CA . ASP A 1 91 ? -39.397 -1.246 14.540 1.00 12.38 91 ASP A CA 1
ATOM 733 C C . ASP A 1 91 ? -37.921 -0.907 14.366 1.00 11.71 91 ASP A C 1
ATOM 734 O O . ASP A 1 91 ? -37.432 0.029 15.012 1.00 12.07 91 ASP A O 1
ATOM 739 N N . LEU A 1 92 ? -37.190 -1.602 13.492 1.00 11.23 92 LEU A N 1
ATOM 740 C CA . LEU A 1 92 ? -35.774 -1.235 13.297 1.00 10.50 92 LEU A CA 1
ATOM 741 C C . LEU A 1 92 ? -35.675 0.155 12.661 1.00 10.35 92 LEU A C 1
ATOM 742 O O . LEU A 1 92 ? -34.878 0.984 13.120 1.00 12.05 92 LEU A O 1
ATOM 747 N N . LYS A 1 93 ? -36.488 0.416 11.618 1.00 11.51 93 LYS A N 1
ATOM 748 C CA . LYS A 1 93 ? -36.466 1.761 11.025 1.00 12.18 93 LYS A CA 1
ATOM 749 C C . LYS A 1 93 ? -36.851 2.847 12.043 1.00 12.93 93 LYS A C 1
ATOM 750 O O . LYS A 1 93 ? -36.260 3.921 12.067 1.00 13.86 93 LYS A O 1
ATOM 756 N N . ALA A 1 94 ? -37.839 2.543 12.885 1.00 12.99 94 ALA A N 1
ATOM 757 C CA . ALA A 1 94 ? -38.272 3.523 13.888 1.00 12.73 94 ALA A CA 1
ATOM 758 C C . ALA A 1 94 ? -37.176 3.799 14.915 1.00 12.55 94 ALA A C 1
ATOM 759 O O . ALA A 1 94 ? -37.013 4.962 15.355 1.00 12.61 94 ALA A O 1
ATOM 761 N N . LEU A 1 95 ? -36.403 2.801 15.289 1.00 11.69 95 LEU A N 1
ATOM 762 C CA . LEU A 1 95 ? -35.273 3.018 16.229 1.00 11.36 95 LEU A CA 1
ATOM 763 C C . LEU A 1 95 ? -34.250 3.938 15.593 1.00 11.45 95 LEU A C 1
ATOM 764 O O . LEU A 1 95 ? -33.791 4.875 16.229 1.00 11.56 95 LEU A O 1
ATOM 769 N N . VAL A 1 96 ? -33.886 3.668 14.326 1.00 11.63 96 VAL A N 1
ATOM 770 C CA . VAL A 1 96 ? -32.885 4.504 13.662 1.00 11.23 96 VAL A CA 1
ATOM 771 C C . VAL A 1 96 ? -33.415 5.920 13.524 1.00 11.81 96 VAL A C 1
ATOM 772 O O . VAL A 1 96 ? -32.693 6.880 13.740 1.00 12.71 96 VAL A O 1
ATOM 776 N N . THR A 1 97 ? -34.667 6.065 13.078 1.00 12.56 97 THR A N 1
ATOM 777 C CA . THR A 1 97 ? -35.249 7.410 12.906 1.00 14.25 97 THR A CA 1
ATOM 778 C C . THR A 1 97 ? -35.232 8.160 14.241 1.00 13.49 97 THR A C 1
ATOM 779 O O . THR A 1 97 ? -34.860 9.354 14.264 1.00 13.89 97 THR A O 1
ATOM 783 N N . ALA A 1 98 ? -35.601 7.489 15.332 1.00 13.39 98 ALA A N 1
ATOM 784 C CA . ALA A 1 98 ? -35.629 8.137 16.652 1.00 12.84 98 ALA A CA 1
ATOM 785 C C . ALA A 1 98 ? -34.209 8.535 17.099 1.00 11.84 98 ALA A C 1
ATOM 786 O O . ALA A 1 98 ? -33.989 9.655 17.586 1.00 13.76 98 ALA A O 1
ATOM 788 N N . ALA A 1 99 ? -33.240 7.659 16.887 1.00 11.46 99 ALA A N 1
ATOM 789 C CA . ALA A 1 99 ? -31.829 7.972 17.221 1.00 12.21 99 ALA A CA 1
ATOM 790 C C . ALA A 1 99 ? -31.409 9.209 16.416 1.00 11.58 99 ALA A C 1
ATOM 791 O O . ALA A 1 99 ? -30.843 10.134 16.975 1.00 12.58 99 ALA A O 1
ATOM 793 N N . HIS A 1 100 ? -31.664 9.189 15.087 1.00 12.37 100 HIS A N 1
ATOM 794 C CA . HIS A 1 100 ? -31.285 10.349 14.259 1.00 12.84 100 HIS A CA 1
ATOM 795 C C . HIS A 1 100 ? -31.959 11.632 14.738 1.00 13.25 100 HIS A C 1
ATOM 796 O O . HIS A 1 100 ? -31.343 12.697 14.681 1.00 15.29 100 HIS A O 1
ATOM 803 N N . GLY A 1 101 ? -33.204 11.535 15.170 1.00 13.43 101 GLY A N 1
ATOM 804 C CA . GLY A 1 101 ? -33.932 12.732 15.666 1.00 14.95 101 GLY A CA 1
ATOM 805 C C . GLY A 1 101 ? -33.287 13.320 16.927 1.00 15.88 101 GLY A C 1
ATOM 806 O O . GLY A 1 101 ? -33.471 14.507 17.204 1.00 18.43 101 GLY A O 1
ATOM 807 N N . LYS A 1 102 ? -32.542 12.503 17.663 1.00 14.20 102 LYS A N 1
ATOM 808 C CA A LYS A 1 102 ? -31.764 12.923 18.850 0.50 15.08 102 LYS A CA 1
ATOM 809 C CA B LYS A 1 102 ? -31.748 12.913 18.840 0.50 14.01 102 LYS A CA 1
ATOM 810 C C . LYS A 1 102 ? -30.304 13.256 18.474 1.00 14.91 102 LYS A C 1
ATOM 811 O O . LYS A 1 102 ? -29.507 13.491 19.360 1.00 18.52 102 LYS A O 1
ATOM 822 N N . GLY A 1 103 ? -29.951 13.289 17.190 1.00 15.36 103 GLY A N 1
ATOM 823 C CA . GLY A 1 103 ? -28.578 13.600 16.781 1.00 16.72 103 GLY A CA 1
ATOM 824 C C . GLY A 1 103 ? -27.631 12.426 17.009 1.00 15.01 103 GLY A C 1
ATOM 825 O O . GLY A 1 103 ? -26.421 12.654 17.021 1.00 21.46 103 GLY A O 1
ATOM 826 N N . MET A 1 104 ? -28.157 11.209 17.166 1.00 12.97 104 MET A N 1
ATOM 827 C CA . MET A 1 104 ? -27.344 10.014 17.454 1.00 12.19 104 MET A CA 1
ATOM 828 C C . MET A 1 104 ? -27.147 9.192 16.177 1.00 12.48 104 MET A C 1
ATOM 829 O O . MET A 1 104 ? -28.022 9.151 15.309 1.00 17.47 104 MET A O 1
ATOM 834 N N . TYR A 1 105 ? -26.038 8.527 16.101 1.00 10.60 105 TYR A N 1
ATOM 835 C CA . TYR A 1 105 ? -25.737 7.555 15.029 1.00 10.26 105 TYR A CA 1
ATOM 836 C C . TYR A 1 105 ? -26.098 6.138 15.461 1.00 9.90 105 TYR A C 1
ATOM 837 O O . TYR A 1 105 ? -26.078 5.824 16.660 1.00 10.90 105 TYR A O 1
ATOM 846 N N . VAL A 1 106 ? -26.340 5.281 14.473 1.00 9.73 106 VAL A N 1
ATOM 847 C CA . VAL A 1 106 ? -26.518 3.865 14.701 1.00 9.69 106 VAL A CA 1
ATOM 848 C C . VAL A 1 106 ? -25.491 3.095 13.869 1.00 9.21 106 VAL A C 1
ATOM 849 O O . VAL A 1 106 ? -25.451 3.273 12.629 1.00 10.85 106 VAL A O 1
ATOM 853 N N . MET A 1 107 ? -24.711 2.274 14.537 1.00 8.92 107 MET A N 1
ATOM 854 C CA . MET A 1 107 ? -23.686 1.411 13.948 1.00 8.37 107 MET A CA 1
ATOM 855 C C . MET A 1 107 ? -24.174 -0.011 13.958 1.00 8.63 107 MET A C 1
ATOM 856 O O . MET A 1 107 ? -24.544 -0.541 15.036 1.00 9.04 107 MET A O 1
ATOM 861 N N . LEU A 1 108 ? -24.161 -0.640 12.779 1.00 8.58 108 LEU A N 1
ATOM 862 C CA . LEU A 1 108 ? -24.595 -2.019 12.622 1.00 8.45 108 LEU A CA 1
ATOM 863 C C . LEU A 1 108 ? -23.408 -2.970 12.664 1.00 7.51 108 LEU A C 1
ATOM 864 O O . LEU A 1 108 ? -22.433 -2.780 11.922 1.00 8.11 108 LEU A O 1
ATOM 869 N N . ASP A 1 109 ? -23.478 -4.004 13.486 1.00 7.47 109 ASP A N 1
ATOM 870 C CA . ASP A 1 109 ? -22.509 -5.110 13.505 1.00 7.79 109 ASP A CA 1
ATOM 871 C C . ASP A 1 109 ? -22.805 -6.029 12.332 1.00 7.33 109 ASP A C 1
ATOM 872 O O . ASP A 1 109 ? -23.971 -6.370 12.115 1.00 8.21 109 ASP A O 1
ATOM 877 N N . VAL A 1 110 ? -21.775 -6.374 11.566 1.00 8.05 110 VAL A N 1
ATOM 878 C CA . VAL A 1 110 ? -21.931 -7.174 10.342 1.00 8.23 110 VAL A CA 1
ATOM 879 C C . VAL A 1 110 ? -20.931 -8.315 10.313 1.00 8.42 110 VAL A C 1
ATOM 880 O O . VAL A 1 110 ? -19.761 -8.134 10.671 1.00 8.97 110 VAL A O 1
ATOM 884 N N . VAL A 1 111 ? -21.387 -9.447 9.806 1.00 8.45 111 VAL A N 1
ATOM 885 C CA . VAL A 1 111 ? -20.545 -10.616 9.578 1.00 8.24 111 VAL A CA 1
ATOM 886 C C . VAL A 1 111 ? -20.543 -10.917 8.061 1.00 7.95 111 VAL A C 1
ATOM 887 O O . VAL A 1 111 ? -21.624 -11.036 7.453 1.00 9.52 111 VAL A O 1
ATOM 891 N N . ALA A 1 112 ? -19.361 -11.061 7.495 1.00 8.14 112 ALA A N 1
ATOM 892 C CA . ALA A 1 112 ? -19.152 -11.538 6.122 1.00 8.96 112 ALA A CA 1
ATOM 893 C C . ALA A 1 112 ? -18.475 -12.924 6.089 1.00 9.20 112 ALA A C 1
ATOM 894 O O . ALA A 1 112 ? -18.524 -13.621 5.067 1.00 10.36 112 ALA A O 1
ATOM 896 N N . ASN A 1 113 ? -17.824 -13.339 7.208 1.00 8.67 113 ASN A N 1
ATOM 897 C CA . ASN A 1 113 ? -16.949 -14.493 7.217 1.00 8.56 113 ASN A CA 1
ATOM 898 C C . ASN A 1 113 ? -17.683 -15.823 7.204 1.00 8.66 113 ASN A C 1
ATOM 899 O O . ASN A 1 113 ? -17.166 -16.798 6.666 1.00 9.29 113 ASN A O 1
ATOM 904 N N . HIS A 1 114 ? -18.803 -15.897 7.917 1.00 8.69 114 HIS A N 1
ATOM 905 C CA . HIS A 1 114 ? -19.389 -17.198 8.228 1.00 8.83 114 HIS A CA 1
ATOM 906 C C . HIS A 1 114 ? -20.883 -17.120 8.400 1.00 8.37 114 HIS A C 1
ATOM 907 O O . HIS A 1 114 ? -21.441 -16.052 8.680 1.00 8.92 114 HIS A O 1
ATOM 914 N N . ALA A 1 115 ? -21.505 -18.274 8.254 1.00 9.10 115 ALA A N 1
ATOM 915 C CA . ALA A 1 115 ? -22.889 -18.534 8.686 1.00 8.69 115 ALA A CA 1
ATOM 916 C C . ALA A 1 115 ? -22.917 -19.154 10.074 1.00 9.07 115 ALA A C 1
ATOM 917 O O . ALA A 1 115 ? -21.871 -19.553 10.613 1.00 10.14 115 ALA A O 1
ATOM 919 N N . GLY A 1 116 ? -24.109 -19.318 10.611 1.00 9.62 116 GLY A N 1
ATOM 920 C CA . GLY A 1 116 ? -24.274 -20.116 11.804 1.00 10.94 116 GLY A CA 1
ATOM 921 C C . GLY A 1 116 ? -24.152 -21.594 11.517 1.00 11.65 116 GLY A C 1
ATOM 922 O O . GLY A 1 116 ? -24.184 -22.060 10.369 1.00 11.88 116 GLY A O 1
ATOM 923 N N . PRO A 1 117 ? -24.038 -22.413 12.571 1.00 13.31 117 PRO A N 1
ATOM 924 C CA . PRO A 1 117 ? -23.889 -23.836 12.417 1.00 15.91 117 PRO A CA 1
ATOM 925 C C . PRO A 1 117 ? -25.057 -24.455 11.646 1.00 16.25 117 PRO A C 1
ATOM 926 O O . PRO A 1 117 ? -26.224 -24.116 11.885 1.00 14.54 117 PRO A O 1
ATOM 930 N N . ALA A 1 118 ? -24.780 -25.389 10.750 1.00 19.92 118 ALA A N 1
ATOM 931 C CA . ALA A 1 118 ? -25.811 -26.114 9.978 1.00 22.36 118 ALA A CA 1
ATOM 932 C C . ALA A 1 118 ? -25.904 -27.537 10.510 1.00 35.22 118 ALA A C 1
ATOM 933 O O . ALA A 1 118 ? -24.844 -28.158 10.649 1.00 45.13 118 ALA A O 1
ATOM 935 N N . SER A 1 119 ? -27.111 -27.949 10.927 1.00 43.11 119 SER A N 1
ATOM 936 C CA . SER A 1 119 ? -27.416 -29.310 11.437 1.00 44.28 119 SER A CA 1
ATOM 937 C C . SER A 1 119 ? -27.100 -30.288 10.315 1.00 40.94 119 SER A C 1
ATOM 938 O O . SER A 1 119 ? -27.778 -30.193 9.242 1.00 43.59 119 SER A O 1
ATOM 941 N N . GLY A 1 120 ? -26.106 -31.164 10.520 1.00 49.37 120 GLY A N 1
ATOM 942 C CA . GLY A 1 120 ? -25.788 -32.274 9.586 1.00 47.28 120 GLY A CA 1
ATOM 943 C C . GLY A 1 120 ? -25.531 -31.787 8.170 1.00 39.95 120 GLY A C 1
ATOM 944 O O . GLY A 1 120 ? -25.841 -32.525 7.205 1.00 38.80 120 GLY A O 1
ATOM 945 N N . GLY A 1 121 ? -25.014 -30.568 8.019 1.00 35.00 121 GLY A N 1
ATOM 946 C CA . GLY A 1 121 ? -24.648 -30.029 6.698 1.00 31.70 121 GLY A CA 1
ATOM 947 C C . GLY A 1 121 ? -25.858 -29.691 5.851 1.00 27.07 121 GLY A C 1
ATOM 948 O O . GLY A 1 121 ? -25.717 -29.575 4.639 1.00 25.21 121 GLY A O 1
ATOM 949 N N . ASP A 1 122 ? -27.011 -29.474 6.479 1.00 23.57 122 ASP A N 1
ATOM 950 C CA . ASP A 1 122 ? -28.229 -29.065 5.746 1.00 20.49 122 ASP A CA 1
ATOM 951 C C . ASP A 1 122 ? -28.295 -27.537 5.638 1.00 17.60 122 ASP A C 1
ATOM 952 O O . ASP A 1 122 ? -28.647 -26.823 6.596 1.00 21.17 122 ASP A O 1
ATOM 957 N N . TYR A 1 123 ? -27.956 -27.031 4.457 1.00 17.85 123 TYR A N 1
ATOM 958 C CA . TYR A 1 123 ? -27.915 -25.585 4.202 1.00 16.45 123 TYR A CA 1
ATOM 959 C C . TYR A 1 123 ? -29.213 -25.072 3.547 1.00 18.36 123 TYR A C 1
ATOM 960 O O . TYR A 1 123 ? -29.241 -23.974 3.008 1.00 18.99 123 TYR A O 1
ATOM 969 N N A SER A 1 124 ? -30.260 -25.846 3.867 0.50 20.83 124 SER A N 1
ATOM 970 N N B SER A 1 124 ? -30.311 -25.801 3.394 0.50 22.31 124 SER A N 1
ATOM 971 C CA A SER A 1 124 ? -31.675 -25.454 3.740 0.50 16.84 124 SER A CA 1
ATOM 972 C CA B SER A 1 124 ? -31.344 -25.417 2.369 0.50 16.47 124 SER A CA 1
ATOM 973 C C A SER A 1 124 ? -31.870 -24.171 4.466 0.50 20.87 124 SER A C 1
ATOM 974 C C B SER A 1 124 ? -32.016 -23.999 2.526 0.50 18.98 124 SER A C 1
ATOM 975 O O A SER A 1 124 ? -31.880 -24.036 5.704 0.50 16.68 124 SER A O 1
ATOM 976 O O B SER A 1 124 ? -32.485 -23.640 1.420 0.50 19.66 124 SER A O 1
ATOM 981 N N . GLY A 1 125 ? -32.471 -23.396 3.713 1.00 20.18 125 GLY A N 1
ATOM 982 C CA . GLY A 1 125 ? -32.770 -22.055 4.198 1.00 18.65 125 GLY A CA 1
ATOM 983 C C . GLY A 1 125 ? -31.638 -21.142 4.498 1.00 13.44 125 GLY A C 1
ATOM 984 O O . GLY A 1 125 ? -31.907 -20.135 5.112 1.00 12.94 125 GLY A O 1
ATOM 985 N N . PHE A 1 126 ? -30.437 -21.393 4.021 1.00 12.45 126 PHE A N 1
ATOM 986 C CA . PHE A 1 126 ? -29.306 -20.459 4.180 1.00 10.55 126 PHE A CA 1
ATOM 987 C C . PHE A 1 126 ? -29.098 -19.650 2.907 1.00 10.02 126 PHE A C 1
ATOM 988 O O . PHE A 1 126 ? -29.268 -20.176 1.787 1.00 11.09 126 PHE A O 1
ATOM 996 N N . THR A 1 127 ? -28.630 -18.421 3.045 1.00 9.49 127 THR A N 1
ATOM 997 C CA . THR A 1 127 ? -28.292 -17.593 1.881 1.00 9.93 127 THR A CA 1
ATOM 998 C C . THR A 1 127 ? -27.349 -18.356 0.967 1.00 9.72 127 THR A C 1
ATOM 999 O O . THR A 1 127 ? -27.543 -18.353 -0.266 1.00 12.15 127 THR A O 1
ATOM 1003 N N . PHE A 1 128 ? -26.312 -18.939 1.521 1.00 10.36 128 PHE A N 1
ATOM 1004 C CA . PHE A 1 128 ? -25.365 -19.775 0.788 1.00 10.96 128 PHE A CA 1
ATOM 1005 C C . PHE A 1 128 ? -25.814 -21.198 1.025 1.00 11.79 128 PHE A C 1
ATOM 1006 O O . PHE A 1 128 ? -25.579 -21.762 2.092 1.00 12.56 128 PHE A O 1
ATOM 1014 N N . SER A 1 129 ? -26.583 -21.762 0.092 1.00 12.36 129 SER A N 1
ATOM 1015 C CA . SER A 1 129 ? -27.409 -22.947 0.345 1.00 13.43 129 SER A CA 1
ATOM 1016 C C . SER A 1 129 ? -26.804 -24.248 -0.166 1.00 15.07 129 SER A C 1
ATOM 1017 O O . SER A 1 129 ? -27.473 -25.271 -0.168 1.00 19.21 129 SER A O 1
ATOM 1020 N N A SER A 1 130 ? -25.534 -24.248 -0.515 0.50 18.78 130 SER A N 1
ATOM 1021 N N B SER A 1 130 ? -25.527 -24.192 -0.543 0.50 17.40 130 SER A N 1
ATOM 1022 C CA A SER A 1 130 ? -24.890 -25.532 -0.840 0.50 21.46 130 SER A CA 1
ATOM 1023 C CA B SER A 1 130 ? -24.723 -25.368 -0.948 0.50 17.91 130 SER A CA 1
ATOM 1024 C C A SER A 1 130 ? -23.490 -25.572 -0.248 0.50 20.58 130 SER A C 1
ATOM 1025 C C B SER A 1 130 ? -23.488 -25.520 -0.070 0.50 18.32 130 SER A C 1
ATOM 1026 O O A SER A 1 130 ? -22.844 -24.496 -0.230 0.50 19.19 130 SER A O 1
ATOM 1027 O O B SER A 1 130 ? -22.856 -24.520 0.220 0.50 12.71 130 SER A O 1
ATOM 1032 N N . ALA A 1 131 ? -23.101 -26.754 0.270 1.00 18.87 131 ALA A N 1
ATOM 1033 C CA . ALA A 1 131 ? -21.815 -26.963 0.950 1.00 16.86 131 ALA A CA 1
ATOM 1034 C C . ALA A 1 131 ? -20.685 -26.398 0.066 1.00 16.94 131 ALA A C 1
ATOM 1035 O O . ALA A 1 131 ? -19.722 -25.981 0.619 1.00 17.52 131 ALA A O 1
ATOM 1037 N N . SER A 1 132 ? -20.829 -26.407 -1.276 1.00 16.80 132 SER A N 1
ATOM 1038 C CA . SER A 1 132 ? -19.724 -25.916 -2.134 1.00 17.80 132 SER A CA 1
ATOM 1039 C C . SER A 1 132 ? -19.466 -24.423 -1.935 1.00 14.35 132 SER A C 1
ATOM 1040 O O . SER A 1 132 ? -18.421 -23.927 -2.383 1.00 16.21 132 SER A O 1
ATOM 1043 N N . ASN A 1 133 ? -20.416 -23.689 -1.365 1.00 13.03 133 ASN A N 1
ATOM 1044 C CA . ASN A 1 133 ? -20.265 -22.247 -1.080 1.00 11.72 133 ASN A CA 1
ATOM 1045 C C . ASN A 1 133 ? -19.381 -21.953 0.123 1.00 10.02 133 ASN A C 1
ATOM 1046 O O . ASN A 1 133 ? -19.151 -20.778 0.358 1.00 11.71 133 ASN A O 1
ATOM 1051 N N . TYR A 1 134 ? -18.926 -22.977 0.786 1.00 11.83 134 TYR A N 1
ATOM 1052 C CA . TYR A 1 134 ? -18.132 -22.798 2.031 1.00 11.64 134 TYR A CA 1
ATOM 1053 C C . TYR A 1 134 ? -16.804 -23.522 1.806 1.00 11.56 134 TYR A C 1
ATOM 1054 O O . TYR A 1 134 ? -16.705 -24.576 1.135 1.00 13.57 134 TYR A O 1
ATOM 1063 N N . HIS A 1 135 ? -15.765 -23.002 2.416 1.00 10.89 135 HIS A N 1
ATOM 1064 C CA . HIS A 1 135 ? -14.462 -23.674 2.480 1.00 11.51 135 HIS A CA 1
ATOM 1065 C C . HIS A 1 135 ? -14.643 -25.015 3.194 1.00 11.83 135 HIS A C 1
ATOM 1066 O O . HIS A 1 135 ? -15.470 -25.130 4.115 1.00 12.32 135 HIS A O 1
ATOM 1073 N N . PRO A 1 136 ? -13.829 -26.030 2.869 1.00 12.63 136 PRO A N 1
ATOM 1074 C CA . PRO A 1 136 ? -13.879 -27.254 3.650 1.00 13.78 136 PRO A CA 1
ATOM 1075 C C . PRO A 1 136 ? -13.652 -27.031 5.150 1.00 14.04 136 PRO A C 1
ATOM 1076 O O . PRO A 1 136 ? -12.818 -26.236 5.533 1.00 13.96 136 PRO A O 1
ATOM 1080 N N . GLN A 1 137 ? -14.428 -27.748 5.947 1.00 14.15 137 GLN A N 1
ATOM 1081 C CA . GLN A 1 137 ? -14.292 -27.625 7.419 1.00 14.39 137 GLN A CA 1
ATOM 1082 C C . GLN A 1 137 ? -12.918 -28.065 7.893 1.00 14.28 137 GLN A C 1
ATOM 1083 O O . GLN A 1 137 ? -12.422 -29.108 7.528 1.00 18.36 137 GLN A O 1
ATOM 1089 N N . CYS A 1 138 ? -12.325 -27.260 8.756 1.00 14.26 138 CYS A N 1
ATOM 1090 C CA . CYS A 1 138 ? -11.058 -27.560 9.421 1.00 15.30 138 CYS A CA 1
ATOM 1091 C C . CYS A 1 138 ? -10.932 -26.645 10.634 1.00 13.73 138 CYS A C 1
ATOM 1092 O O . CYS A 1 138 ? -11.597 -25.616 10.717 1.00 14.16 138 CYS A O 1
ATOM 1095 N N . THR A 1 139 ? -10.080 -27.066 11.550 1.00 16.47 139 THR A N 1
ATOM 1096 C CA . THR A 1 139 ? -9.772 -26.300 12.764 1.00 15.47 139 THR A CA 1
ATOM 1097 C C . THR A 1 139 ? -8.683 -25.264 12.451 1.00 13.47 139 THR A C 1
ATOM 1098 O O . THR A 1 139 ? -7.674 -25.601 11.827 1.00 16.59 139 THR A O 1
ATOM 1102 N N . ILE A 1 140 ? -8.854 -24.040 12.925 1.00 12.95 140 ILE A N 1
ATOM 1103 C CA . ILE A 1 140 ? -7.866 -22.972 12.725 1.00 12.78 140 ILE A CA 1
ATOM 1104 C C . ILE A 1 140 ? -6.600 -23.276 13.516 1.00 12.43 140 ILE A C 1
ATOM 1105 O O . ILE A 1 140 ? -6.676 -23.514 14.733 1.00 14.96 140 ILE A O 1
ATOM 1110 N N . ASP A 1 141 ? -5.462 -23.156 12.859 1.00 13.09 141 ASP A N 1
ATOM 1111 C CA . ASP A 1 141 ? -4.163 -22.976 13.520 1.00 14.65 141 ASP A CA 1
ATOM 1112 C C . ASP A 1 141 ? -3.868 -21.489 13.515 1.00 13.66 141 ASP A C 1
ATOM 1113 O O . ASP A 1 141 ? -3.573 -20.933 12.467 1.00 12.88 141 ASP A O 1
ATOM 1118 N N . TYR A 1 142 ? -3.975 -20.820 14.659 1.00 14.84 142 TYR A N 1
ATOM 1119 C CA . TYR A 1 142 ? -3.891 -19.354 14.749 1.00 15.22 142 TYR A CA 1
ATOM 1120 C C . TYR A 1 142 ? -2.473 -18.873 14.469 1.00 16.41 142 TYR A C 1
ATOM 1121 O O . TYR A 1 142 ? -2.342 -17.639 14.264 1.00 21.56 142 TYR A O 1
ATOM 1130 N N . ASP A 1 143 ? -1.485 -19.766 14.378 1.00 16.68 143 ASP A N 1
ATOM 1131 C CA . ASP A 1 143 ? -0.125 -19.345 13.979 1.00 17.78 143 ASP A CA 1
ATOM 1132 C C . ASP A 1 143 ? 0.081 -19.367 12.472 1.00 16.09 143 ASP A C 1
ATOM 1133 O O . ASP A 1 143 ? 1.128 -18.969 12.001 1.00 18.35 143 ASP A O 1
ATOM 1138 N N . ASN A 1 144 ? -0.932 -19.770 11.702 1.00 13.05 144 ASN A N 1
ATOM 1139 C CA . ASN A 1 144 ? -0.888 -19.862 10.220 1.00 11.61 144 ASN A CA 1
ATOM 1140 C C . ASN A 1 144 ? -1.996 -18.957 9.696 1.00 10.26 144 ASN A C 1
ATOM 1141 O O . ASN A 1 144 ? -3.168 -19.299 9.820 1.00 11.03 144 ASN A O 1
ATOM 1146 N N . GLN A 1 145 ? -1.621 -17.807 9.145 1.00 10.11 145 GLN A N 1
ATOM 1147 C CA . GLN A 1 145 ? -2.652 -16.826 8.796 1.00 10.16 145 GLN A CA 1
ATOM 1148 C C . GLN A 1 145 ? -3.587 -17.374 7.711 1.00 9.63 145 GLN A C 1
ATOM 1149 O O . GLN A 1 145 ? -4.764 -17.037 7.695 1.00 10.84 145 GLN A O 1
ATOM 1155 N N . THR A 1 146 ? -3.082 -18.187 6.800 1.00 9.50 146 THR A N 1
ATOM 1156 C CA . THR A 1 146 ? -3.981 -18.763 5.796 1.00 9.47 146 THR A CA 1
ATOM 1157 C C . THR A 1 146 ? -4.987 -19.698 6.460 1.00 9.12 146 THR A C 1
ATOM 1158 O O . THR A 1 146 ? -6.160 -19.736 6.057 1.00 9.59 146 THR A O 1
ATOM 1162 N N . SER A 1 147 ? -4.577 -20.436 7.482 1.00 10.31 147 SER A N 1
ATOM 1163 C CA . SER A 1 147 ? -5.524 -21.244 8.276 1.00 10.14 147 SER A CA 1
ATOM 1164 C C . SER A 1 147 ? -6.591 -20.368 8.941 1.00 9.79 147 SER A C 1
ATOM 1165 O O . SER A 1 147 ? -7.779 -20.718 8.943 1.00 10.61 147 SER A O 1
ATOM 1168 N N . VAL A 1 148 ? -6.132 -19.262 9.530 1.00 9.61 148 VAL A N 1
ATOM 1169 C CA . VAL A 1 148 ? -7.074 -18.311 10.165 1.00 9.70 148 VAL A CA 1
ATOM 1170 C C . VAL A 1 148 ? -8.160 -17.903 9.175 1.00 9.22 148 VAL A C 1
ATOM 1171 O O . VAL A 1 148 ? -9.308 -17.732 9.534 1.00 10.24 148 VAL A O 1
ATOM 1175 N N . GLU A 1 149 ? -7.760 -17.717 7.912 1.00 10.10 149 GLU A N 1
ATOM 1176 C 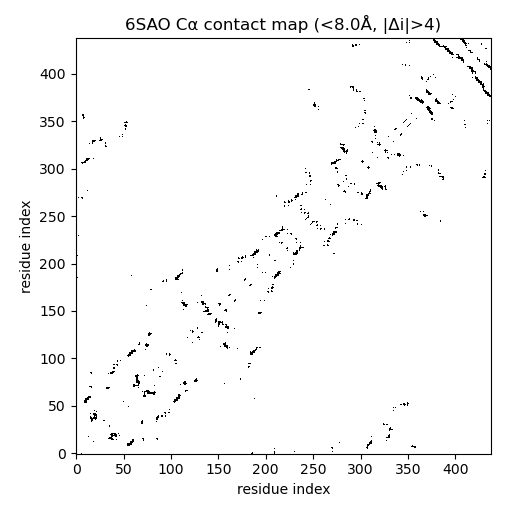CA . GLU A 1 149 ? -8.672 -17.246 6.857 1.00 10.10 149 GLU A CA 1
ATOM 1177 C C . GLU A 1 149 ? -9.523 -18.352 6.220 1.00 9.83 149 GLU A C 1
ATOM 1178 O O . GLU A 1 149 ? -10.635 -18.055 5.770 1.00 10.60 149 GLU A O 1
ATOM 1184 N N . GLN A 1 150 ? -8.978 -19.556 6.083 1.00 9.94 150 GLN A N 1
ATOM 1185 C CA . GLN A 1 150 ? -9.632 -20.631 5.340 1.00 10.10 150 GLN A CA 1
ATOM 1186 C C . GLN A 1 150 ? -10.399 -21.605 6.194 1.00 10.90 150 GLN A C 1
ATOM 1187 O O . GLN A 1 150 ? -11.269 -22.289 5.653 1.00 12.27 150 GLN A O 1
ATOM 1193 N N . CYS A 1 151 ? -10.050 -21.722 7.481 1.00 10.27 151 CYS A N 1
ATOM 1194 C CA . CYS A 1 151 ? -10.651 -22.715 8.369 1.00 10.79 151 CYS A CA 1
ATOM 1195 C C . CYS A 1 151 ? -11.828 -22.104 9.128 1.00 10.80 151 CYS A C 1
ATOM 1196 O O . CYS A 1 151 ? -12.141 -20.903 8.974 1.00 11.79 151 CYS A O 1
ATOM 1199 N N . TRP A 1 152 ? -12.497 -22.912 9.936 1.00 11.12 152 TRP A N 1
ATOM 1200 C CA . TRP A 1 152 ? -13.823 -22.529 10.472 1.00 10.50 152 TRP A CA 1
ATOM 1201 C C . TRP A 1 152 ? -13.681 -21.968 11.891 1.00 9.95 152 TRP A C 1
ATOM 1202 O O . TRP A 1 152 ? -13.133 -22.642 12.789 1.00 12.35 152 TRP A O 1
ATOM 1213 N N . VAL A 1 153 ? -14.163 -20.753 12.088 1.00 10.43 153 VAL A N 1
ATOM 1214 C CA . VAL A 1 153 ? -14.189 -20.144 13.438 1.00 10.79 153 VAL A CA 1
ATOM 1215 C C . VAL A 1 153 ? -14.969 -21.077 14.349 1.00 11.83 153 VAL A C 1
ATOM 1216 O O . VAL A 1 153 ? -16.027 -21.609 13.971 1.00 12.85 153 VAL A O 1
ATOM 1220 N N . ALA A 1 154 ? -14.395 -21.272 15.551 1.00 12.70 154 ALA A N 1
ATOM 1221 C CA . ALA A 1 154 ? -15.008 -22.138 16.580 1.00 14.96 154 ALA A CA 1
ATOM 1222 C C . ALA A 1 154 ? -15.149 -23.595 16.119 1.00 15.52 154 ALA A C 1
ATOM 1223 O O . ALA A 1 154 ? -15.870 -24.360 16.768 1.00 20.12 154 ALA A O 1
ATOM 1225 N N A ASP A 1 155 ? -14.435 -23.991 15.043 0.50 16.37 155 ASP A N 1
ATOM 1226 N N B ASP A 1 155 ? -14.515 -23.955 15.009 0.50 15.54 155 ASP A N 1
ATOM 1227 C CA A ASP A 1 155 ? -14.512 -25.269 14.264 0.50 16.44 155 ASP A CA 1
ATOM 1228 C CA B ASP A 1 155 ? -14.560 -25.325 14.465 0.50 14.71 155 ASP A CA 1
ATOM 1229 C C A ASP A 1 155 ? -15.965 -25.691 13.980 0.50 15.81 155 ASP A C 1
ATOM 1230 C C B ASP A 1 155 ? -15.873 -25.551 13.710 0.50 13.69 155 ASP A C 1
ATOM 1231 O O A ASP A 1 155 ? -16.203 -26.913 13.784 0.50 16.19 155 ASP A O 1
ATOM 1232 O O B ASP A 1 155 ? -15.878 -26.417 12.881 0.50 16.91 155 ASP A O 1
ATOM 1241 N N . ASP A 1 156 ? -16.911 -24.755 13.920 1.00 14.30 156 ASP A N 1
ATOM 1242 C CA . ASP A 1 156 ? -18.269 -25.129 13.469 1.00 13.10 156 ASP A CA 1
ATOM 1243 C C . ASP A 1 156 ? -19.037 -24.013 12.788 1.00 12.09 156 ASP A C 1
ATOM 1244 O O . ASP A 1 156 ? -20.218 -24.302 12.454 1.00 13.59 156 ASP A O 1
ATOM 1249 N N . LEU A 1 157 ? -18.442 -22.847 12.578 1.00 10.88 157 LEU A N 1
ATOM 1250 C CA . LEU A 1 157 ? -19.157 -21.783 11.861 1.00 9.92 157 LEU A CA 1
ATOM 1251 C C . LEU A 1 157 ? -18.768 -21.882 10.387 1.00 9.83 157 LEU A C 1
ATOM 1252 O O . LEU A 1 157 ? -17.615 -21.636 10.007 1.00 10.63 157 LEU A O 1
ATOM 1257 N N . PRO A 1 158 ? -19.711 -22.305 9.528 1.00 10.08 158 PRO A N 1
ATOM 1258 C CA . PRO A 1 158 ? -19.382 -22.570 8.119 1.00 10.19 158 PRO A CA 1
ATOM 1259 C C . PRO A 1 158 ? -18.718 -21.336 7.489 1.00 9.75 158 PRO A C 1
ATOM 1260 O O . PRO A 1 158 ? -19.257 -20.248 7.471 1.00 10.06 158 PRO A O 1
ATOM 1264 N N . ASP A 1 159 ? -17.516 -21.563 6.939 1.00 9.71 159 ASP A N 1
ATOM 1265 C CA . ASP A 1 159 ? -16.638 -20.458 6.494 1.00 9.29 159 ASP A CA 1
ATOM 1266 C C . ASP A 1 159 ? -16.953 -20.155 5.031 1.00 9.35 159 ASP A C 1
ATOM 1267 O O . ASP A 1 159 ? -16.663 -20.988 4.128 1.00 10.75 159 ASP A O 1
ATOM 1272 N N . ILE A 1 160 ? -17.584 -19.022 4.774 1.00 8.95 160 ILE A N 1
ATOM 1273 C CA . ILE A 1 160 ? -18.068 -18.659 3.433 1.00 9.49 160 ILE A CA 1
ATOM 1274 C C . ILE A 1 160 ? -16.864 -18.577 2.469 1.00 10.11 160 ILE A C 1
ATOM 1275 O O . ILE A 1 160 ? -15.800 -18.061 2.825 1.00 9.49 160 ILE A O 1
ATOM 1280 N N . ASN A 1 161 ? -17.070 -19.058 1.242 1.00 9.61 161 ASN A N 1
ATOM 1281 C CA . ASN A 1 161 ? -15.978 -19.008 0.248 1.00 10.31 161 ASN A CA 1
ATOM 1282 C C . ASN A 1 161 ? -15.875 -17.611 -0.366 1.00 9.03 161 ASN A C 1
ATOM 1283 O O . ASN A 1 161 ? -16.388 -17.323 -1.471 1.00 9.83 161 ASN A O 1
ATOM 1288 N N . THR A 1 162 ? -15.138 -16.747 0.334 1.00 9.13 162 THR A N 1
ATOM 1289 C CA . THR A 1 162 ? -14.884 -15.365 -0.026 1.00 8.95 162 THR A CA 1
ATOM 1290 C C . THR A 1 162 ? -13.905 -15.233 -1.216 1.00 9.41 162 THR A C 1
ATOM 1291 O O . THR A 1 162 ? -13.593 -14.098 -1.557 1.00 9.86 162 THR A O 1
ATOM 1295 N N . GLU A 1 163 ? -13.444 -16.341 -1.781 1.00 9.29 163 GLU A N 1
ATOM 1296 C CA . GLU A 1 163 ? -12.598 -16.250 -2.978 1.00 9.62 163 GLU A CA 1
ATOM 1297 C C . GLU A 1 163 ? -13.397 -16.501 -4.260 1.00 10.24 163 GLU A C 1
ATOM 1298 O O . GLU A 1 163 ? -12.811 -16.421 -5.342 1.00 11.98 163 GLU A O 1
ATOM 1304 N N . ASP A 1 164 ? -14.702 -16.682 -4.166 1.00 9.74 164 ASP A N 1
ATOM 1305 C CA . ASP A 1 164 ? -15.598 -16.850 -5.321 1.00 10.65 164 ASP A CA 1
ATOM 1306 C C . ASP A 1 164 ? -16.245 -15.494 -5.619 1.00 10.41 164 ASP A C 1
ATOM 1307 O O . ASP A 1 164 ? -16.850 -14.872 -4.752 1.00 10.54 164 ASP A O 1
ATOM 1312 N N . ASP A 1 165 ? -16.133 -15.015 -6.857 1.00 10.27 165 ASP A N 1
ATOM 1313 C CA . ASP A 1 165 ? -16.609 -13.657 -7.177 1.00 10.50 165 ASP A CA 1
ATOM 1314 C C . ASP A 1 165 ? -18.136 -13.507 -7.000 1.00 9.50 165 ASP A C 1
ATOM 1315 O O . ASP A 1 165 ? -18.561 -12.405 -6.651 1.00 11.15 165 ASP A O 1
ATOM 1320 N N . THR A 1 166 ? -18.914 -14.504 -7.314 1.00 10.53 166 THR A N 1
ATOM 1321 C CA . THR A 1 166 ? -20.365 -14.393 -7.155 1.00 11.19 166 THR A CA 1
ATOM 1322 C C . THR A 1 166 ? -20.705 -14.203 -5.665 1.00 10.06 166 THR A C 1
ATOM 1323 O O . THR A 1 166 ? -21.558 -13.403 -5.316 1.00 10.35 166 THR A O 1
ATOM 1327 N N . ILE A 1 167 ? -20.025 -14.961 -4.826 1.00 10.04 167 ILE A N 1
ATOM 1328 C CA . ILE A 1 167 ? -20.215 -14.836 -3.347 1.00 9.60 167 ILE A CA 1
ATOM 1329 C C . ILE A 1 167 ? -19.720 -13.472 -2.853 1.00 9.37 167 ILE A C 1
ATOM 1330 O O . ILE A 1 167 ? -20.417 -12.821 -2.048 1.00 10.38 167 ILE A O 1
ATOM 1335 N N . VAL A 1 168 ? -18.569 -13.031 -3.331 1.00 9.53 168 VAL A N 1
ATOM 1336 C CA . VAL A 1 168 ? -18.101 -11.692 -2.966 1.00 9.97 168 VAL A CA 1
ATOM 1337 C C . VAL A 1 168 ? -19.157 -10.628 -3.300 1.00 9.21 168 VAL A C 1
ATOM 1338 O O . VAL A 1 168 ? -19.478 -9.767 -2.479 1.00 10.21 168 VAL A O 1
ATOM 1342 N N A SER A 1 169 ? -19.710 -10.686 -4.518 0.50 9.95 169 SER A N 1
ATOM 1343 N N B SER A 1 169 ? -19.712 -10.711 -4.501 0.50 10.03 169 SER A N 1
ATOM 1344 C CA A SER A 1 169 ? -20.745 -9.743 -4.967 0.50 10.60 169 SER A CA 1
ATOM 1345 C CA B SER A 1 169 ? -20.713 -9.741 -4.933 0.50 10.51 169 SER A CA 1
ATOM 1346 C C A SER A 1 169 ? -21.956 -9.839 -4.039 0.50 10.09 169 SER A C 1
ATOM 1347 C C B SER A 1 169 ? -21.950 -9.840 -4.041 0.50 10.20 169 SER A C 1
ATOM 1348 O O A SER A 1 169 ? -22.558 -8.811 -3.709 0.50 10.55 169 SER A O 1
ATOM 1349 O O B SER A 1 169 ? -22.558 -8.812 -3.737 0.50 10.77 169 SER A O 1
ATOM 1354 N N . LYS A 1 170 ? -22.341 -11.053 -3.663 1.00 9.58 170 LYS A N 1
ATOM 1355 C CA . LYS A 1 170 ? -23.495 -11.220 -2.778 1.00 9.68 170 LYS A CA 1
ATOM 1356 C C . LYS A 1 170 ? -23.245 -10.543 -1.421 1.00 8.71 170 LYS A C 1
ATOM 1357 O O . LYS A 1 170 ? -24.104 -9.845 -0.896 1.00 10.48 170 LYS A O 1
ATOM 1363 N N . LEU A 1 171 ? -22.044 -10.762 -0.874 1.00 8.43 171 LEU A N 1
ATOM 1364 C CA . LEU A 1 171 ? -21.684 -10.158 0.421 1.00 9.18 171 LEU A CA 1
ATOM 1365 C C . LEU A 1 171 ? -21.689 -8.640 0.296 1.00 9.47 171 LEU A C 1
ATOM 1366 O O . LEU A 1 171 ? -22.143 -7.958 1.225 1.00 9.78 171 LEU A O 1
ATOM 1371 N N . HIS A 1 172 ? -21.201 -8.087 -0.801 1.00 9.34 172 HIS A N 1
ATOM 1372 C CA . HIS A 1 172 ? -21.265 -6.665 -1.014 1.00 9.24 172 HIS A CA 1
ATOM 1373 C C . HIS A 1 172 ? -22.719 -6.175 -1.004 1.00 9.09 172 HIS A C 1
ATOM 1374 O O . HIS A 1 172 ? -23.050 -5.150 -0.382 1.00 10.21 172 HIS A O 1
ATOM 1381 N N . SER A 1 173 ? -23.594 -6.845 -1.758 1.00 9.58 173 SER A N 1
ATOM 1382 C CA . SER A 1 173 ? -25.007 -6.430 -1.818 1.00 10.34 173 SER A CA 1
ATOM 1383 C C . SER A 1 173 ? -25.674 -6.558 -0.445 1.00 9.89 173 SER A C 1
ATOM 1384 O O . SER A 1 173 ? -26.470 -5.688 -0.098 1.00 10.87 173 SER A O 1
ATOM 1387 N N . ILE A 1 174 ? -25.362 -7.599 0.316 1.00 9.99 174 ILE A N 1
ATOM 1388 C CA . ILE A 1 174 ? -25.961 -7.775 1.645 1.00 9.44 174 ILE A CA 1
ATOM 1389 C C . ILE A 1 174 ? -25.679 -6.537 2.499 1.00 9.77 174 ILE A C 1
ATOM 1390 O O . ILE A 1 174 ? -26.611 -5.980 3.101 1.00 10.41 174 ILE A O 1
ATOM 1395 N N . VAL A 1 175 ? -24.410 -6.144 2.591 1.00 9.49 175 VAL A N 1
ATOM 1396 C CA . VAL A 1 175 ? -24.061 -5.039 3.500 1.00 9.93 175 VAL A CA 1
ATOM 1397 C C . VAL A 1 175 ? -24.569 -3.708 2.946 1.00 10.42 175 VAL A C 1
ATOM 1398 O O . VAL A 1 175 ? -25.092 -2.865 3.679 1.00 11.25 175 VAL A O 1
ATOM 1402 N N . SER A 1 176 ? -24.464 -3.492 1.630 1.00 10.90 176 SER A N 1
ATOM 1403 C CA . SER A 1 176 ? -24.957 -2.261 1.029 1.00 10.83 176 SER A CA 1
ATOM 1404 C C . SER A 1 176 ? -26.449 -2.119 1.320 1.00 11.06 176 SER A C 1
ATOM 1405 O O . SER A 1 176 ? -26.914 -1.028 1.679 1.00 12.52 176 SER A O 1
ATOM 1408 N N . ASP A 1 177 ? -27.182 -3.212 1.126 1.00 11.02 177 ASP A N 1
ATOM 1409 C CA . ASP A 1 177 ? -28.630 -3.141 1.273 1.00 11.95 177 ASP A CA 1
ATOM 1410 C C . ASP A 1 177 ? -29.051 -2.960 2.739 1.00 11.49 177 ASP A C 1
ATOM 1411 O O . ASP A 1 177 ? -30.001 -2.247 3.010 1.00 12.12 177 ASP A O 1
ATOM 1416 N N . TRP A 1 178 ? -28.361 -3.555 3.680 1.00 11.02 178 TRP A N 1
ATOM 1417 C CA . TRP A 1 178 ? -28.670 -3.265 5.110 1.00 10.89 178 TRP A CA 1
ATOM 1418 C C . TRP A 1 178 ? -28.492 -1.764 5.376 1.00 10.91 178 TRP A C 1
ATOM 1419 O O . TRP A 1 178 ? -29.353 -1.147 6.022 1.00 11.94 178 TRP A O 1
ATOM 1430 N N . VAL A 1 179 ? -27.388 -1.191 4.910 1.00 10.93 179 VAL A N 1
ATOM 1431 C CA . VAL A 1 179 ? -27.061 0.211 5.212 1.00 11.22 179 VAL A CA 1
ATOM 1432 C C . VAL A 1 179 ? -28.094 1.119 4.568 1.00 12.42 179 VAL A C 1
ATOM 1433 O O . VAL A 1 179 ? -28.550 2.063 5.217 1.00 14.09 179 VAL A O 1
ATOM 1437 N N . THR A 1 180 ? -28.435 0.872 3.304 1.00 12.93 180 THR A N 1
ATOM 1438 C CA A THR A 1 180 ? -29.334 1.813 2.607 0.60 12.97 180 THR A CA 1
ATOM 1439 C CA B THR A 1 180 ? -29.346 1.747 2.549 0.40 13.47 180 THR A CA 1
ATOM 1440 C C . THR A 1 180 ? -30.774 1.606 3.089 1.00 12.55 180 THR A C 1
ATOM 1441 O O . THR A 1 180 ? -31.470 2.609 3.229 1.00 16.90 180 THR A O 1
ATOM 1448 N N . THR A 1 181 ? -31.189 0.386 3.331 1.00 12.29 181 THR A N 1
ATOM 1449 C CA . THR A 1 181 ? -32.603 0.178 3.735 1.00 12.47 181 THR A CA 1
ATOM 1450 C C . THR A 1 181 ? -32.884 0.822 5.072 1.00 11.67 181 THR A C 1
ATOM 1451 O O . THR A 1 181 ? -33.951 1.427 5.276 1.00 14.09 181 THR A O 1
ATOM 1455 N N . TYR A 1 182 ? -31.978 0.655 6.030 1.00 11.53 182 TYR A N 1
ATOM 1456 C CA . TYR A 1 182 ? -32.216 1.090 7.429 1.00 12.68 182 TYR A CA 1
ATOM 1457 C C . TYR A 1 182 ? -31.483 2.376 7.794 1.00 11.99 182 TYR A C 1
ATOM 1458 O O . TYR A 1 182 ? -31.687 2.875 8.896 1.00 13.59 182 TYR A O 1
ATOM 1467 N N . ASP A 1 183 ? -30.686 2.940 6.900 1.00 11.94 183 ASP A N 1
ATOM 1468 C CA . ASP A 1 183 ? -30.014 4.243 7.089 1.00 12.48 183 ASP A CA 1
ATOM 1469 C C . ASP A 1 183 ? -29.025 4.195 8.264 1.00 10.00 183 ASP A C 1
ATOM 1470 O O . ASP A 1 183 ? -28.912 5.151 9.026 1.00 12.15 183 ASP A O 1
ATOM 1475 N N . PHE A 1 184 ? -28.256 3.147 8.321 1.00 10.20 184 PHE A N 1
ATOM 1476 C CA . PHE A 1 184 ? -27.163 3.070 9.294 1.00 9.62 184 PHE A CA 1
ATOM 1477 C C . PHE A 1 184 ? -26.047 4.042 8.971 1.00 9.94 184 PHE A C 1
ATOM 1478 O O . PHE A 1 184 ? -25.781 4.324 7.812 1.00 11.55 184 PHE A O 1
ATOM 1486 N N . ASP A 1 185 ? -25.372 4.516 10.024 1.00 10.15 185 ASP A N 1
ATOM 1487 C CA . ASP A 1 185 ? -24.330 5.549 9.880 1.00 10.69 185 ASP A CA 1
ATOM 1488 C C . ASP A 1 185 ? -22.902 5.018 9.846 1.00 9.44 185 ASP A C 1
ATOM 1489 O O . ASP A 1 185 ? -21.987 5.731 9.465 1.00 10.77 185 ASP A O 1
ATOM 1494 N N . GLY A 1 186 ? -22.740 3.784 10.280 1.00 9.60 186 GLY A N 1
ATOM 1495 C CA . GLY A 1 186 ? -21.468 3.086 10.340 1.00 9.51 186 GLY A CA 1
ATOM 1496 C C . GLY A 1 186 ? -21.670 1.617 10.509 1.00 9.17 186 GLY A C 1
ATOM 1497 O O . GLY A 1 186 ? -22.806 1.168 10.818 1.00 9.28 186 GLY A O 1
ATOM 1498 N N . ILE A 1 187 ? -20.597 0.857 10.384 1.00 9.06 187 ILE A N 1
ATOM 1499 C CA . ILE A 1 187 ? -20.613 -0.576 10.653 1.00 8.81 187 ILE A CA 1
ATOM 1500 C C . ILE A 1 187 ? -19.446 -0.943 11.547 1.00 8.64 187 ILE A C 1
ATOM 1501 O O . ILE A 1 187 ? -18.394 -0.318 11.516 1.00 9.33 187 ILE A O 1
ATOM 1506 N N . ARG A 1 188 ? -19.676 -1.972 12.354 1.00 7.92 188 ARG A N 1
ATOM 1507 C CA . ARG A 1 188 ? -18.630 -2.695 13.068 1.00 7.53 188 ARG A CA 1
ATOM 1508 C C . ARG A 1 188 ? -18.503 -4.055 12.402 1.00 8.10 188 ARG A C 1
ATOM 1509 O O . ARG A 1 188 ? -19.506 -4.777 12.297 1.00 8.65 188 ARG A O 1
ATOM 1517 N N . ILE A 1 189 ? -17.315 -4.365 11.916 1.00 7.92 189 ILE A N 1
ATOM 1518 C CA . ILE A 1 189 ? -17.142 -5.581 11.093 1.00 8.11 189 ILE A CA 1
ATOM 1519 C C . ILE A 1 189 ? -16.557 -6.696 11.962 1.00 8.09 189 ILE A C 1
ATOM 1520 O O . ILE A 1 189 ? -15.450 -6.574 12.522 1.00 8.76 189 ILE A O 1
ATOM 1525 N N . ASP A 1 190 ? -17.292 -7.766 12.081 1.00 8.46 190 ASP A N 1
ATOM 1526 C CA . ASP A 1 190 ? -16.838 -8.967 12.801 1.00 8.88 190 ASP A CA 1
ATOM 1527 C C . ASP A 1 190 ? -15.701 -9.642 12.056 1.00 8.80 190 ASP A C 1
ATOM 1528 O O . ASP A 1 190 ? -15.546 -9.570 10.837 1.00 8.87 190 ASP A O 1
ATOM 1533 N N . THR A 1 191 ? -14.921 -10.422 12.818 1.00 8.40 191 THR A N 1
ATOM 1534 C CA . THR A 1 191 ? -14.082 -11.494 12.263 1.00 8.84 191 THR A CA 1
ATOM 1535 C C . THR A 1 191 ? -13.180 -11.017 11.106 1.00 8.77 191 THR A C 1
ATOM 1536 O O . THR A 1 191 ? -12.936 -11.764 10.130 1.00 9.47 191 THR A O 1
ATOM 1540 N N . VAL A 1 192 ? -12.583 -9.845 11.251 1.00 8.42 192 VAL A N 1
ATOM 1541 C CA . VAL A 1 192 ? -11.818 -9.261 10.136 1.00 8.37 192 VAL A CA 1
ATOM 1542 C C . VAL A 1 192 ? -10.601 -10.107 9.791 1.00 8.69 192 VAL A C 1
ATOM 1543 O O . VAL A 1 192 ? -10.221 -10.230 8.615 1.00 9.86 192 VAL A O 1
ATOM 1547 N N . LYS A 1 193 ? -9.918 -10.673 10.789 1.00 9.25 193 LYS A N 1
ATOM 1548 C CA . LYS A 1 193 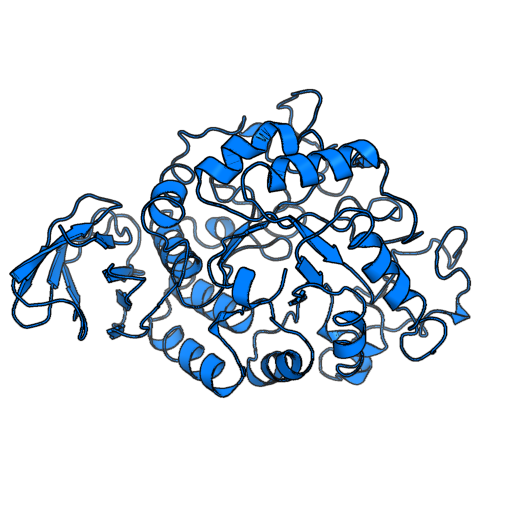? -8.689 -11.426 10.526 1.00 9.68 193 LYS A CA 1
ATOM 1549 C C . LYS A 1 193 ? -8.989 -12.734 9.781 1.00 9.68 193 LYS A C 1
ATOM 1550 O O . LYS A 1 193 ? -8.036 -13.380 9.320 1.00 10.99 193 LYS A O 1
ATOM 1556 N N . HIS A 1 194 ? -10.266 -13.111 9.630 1.00 9.12 194 HIS A N 1
ATOM 1557 C CA . HIS A 1 194 ? -10.638 -14.425 9.100 1.00 8.68 194 HIS A CA 1
ATOM 1558 C C . HIS A 1 194 ? -10.982 -14.387 7.606 1.00 8.87 194 HIS A C 1
ATOM 1559 O O . HIS A 1 194 ? -11.351 -15.429 7.056 1.00 9.53 194 HIS A O 1
ATOM 1566 N N . ILE A 1 195 ? -10.861 -13.231 6.998 1.00 9.26 195 ILE A N 1
ATOM 1567 C CA . ILE A 1 195 ? -10.932 -13.114 5.496 1.00 9.55 195 ILE A CA 1
ATOM 1568 C C . ILE A 1 195 ? -9.661 -12.424 5.030 1.00 9.56 195 ILE A C 1
ATOM 1569 O O . ILE A 1 195 ? -9.193 -11.499 5.681 1.00 10.56 195 ILE A O 1
ATOM 1574 N N . ARG A 1 196 ? -9.108 -12.895 3.901 1.00 9.76 196 ARG A N 1
ATOM 1575 C CA . ARG A 1 196 ? -7.977 -12.247 3.242 1.00 10.41 196 ARG A CA 1
ATOM 1576 C C . ARG A 1 196 ? -8.131 -10.724 3.325 1.00 10.54 196 ARG A C 1
ATOM 1577 O O . ARG A 1 196 ? -9.187 -10.157 3.018 1.00 10.60 196 ARG A O 1
ATOM 1585 N N A LYS A 1 197 ? -7.047 -10.060 3.696 0.50 11.11 197 LYS A N 1
ATOM 1586 N N B LYS A 1 197 ? -7.042 -10.057 3.734 0.50 11.06 197 LYS A N 1
ATOM 1587 C CA A LYS A 1 197 ? -7.133 -8.643 4.067 0.50 11.47 197 LYS A CA 1
ATOM 1588 C CA B LYS A 1 197 ? -7.001 -8.608 4.055 0.50 12.93 197 LYS A CA 1
ATOM 1589 C C A LYS A 1 197 ? -7.623 -7.806 2.884 0.50 10.71 197 LYS A C 1
ATOM 1590 C C B LYS A 1 197 ? -7.581 -7.797 2.890 0.50 10.91 197 LYS A C 1
ATOM 1591 O O A LYS A 1 197 ? -8.347 -6.842 3.105 0.50 11.48 197 LYS A O 1
ATOM 1592 O O B LYS A 1 197 ? -8.327 -6.848 3.120 0.50 11.44 197 LYS A O 1
ATOM 1603 N N . ASP A 1 198 ? -7.233 -8.182 1.662 1.00 11.23 198 ASP A N 1
ATOM 1604 C CA . ASP A 1 198 ? -7.573 -7.364 0.485 1.00 11.40 198 ASP A CA 1
ATOM 1605 C C . ASP A 1 198 ? -9.072 -7.388 0.183 1.00 11.72 198 ASP A C 1
ATOM 1606 O O . ASP A 1 198 ? -9.509 -6.537 -0.589 1.00 14.11 198 ASP A O 1
ATOM 1611 N N . PHE A 1 199 ? -9.851 -8.284 0.767 1.00 10.47 199 PHE A N 1
ATOM 1612 C CA . PHE A 1 199 ? -11.307 -8.260 0.594 1.00 10.41 199 PHE A CA 1
ATOM 1613 C C . PHE A 1 199 ? -11.937 -7.014 1.203 1.00 9.61 199 PHE A C 1
ATOM 1614 O O . PHE A 1 199 ? -13.016 -6.580 0.791 1.00 10.81 199 PHE A O 1
ATOM 1622 N N . TRP A 1 200 ? -11.310 -6.465 2.238 1.00 10.62 200 TRP A N 1
ATOM 1623 C CA . TRP A 1 200 ? -12.052 -5.546 3.110 1.00 10.01 200 TRP A CA 1
ATOM 1624 C C . TRP A 1 200 ? -12.298 -4.184 2.493 1.00 10.08 200 TRP A C 1
ATOM 1625 O O . TRP A 1 200 ? -13.317 -3.563 2.799 1.00 10.76 200 TRP A O 1
ATOM 1636 N N . SER A 1 201 ? -11.388 -3.684 1.678 1.00 12.12 201 SER A N 1
ATOM 1637 C CA . SER A 1 201 ? -11.643 -2.344 1.094 1.00 13.39 201 SER A CA 1
ATOM 1638 C C . SER A 1 201 ? -12.913 -2.390 0.205 1.00 13.10 201 SER A C 1
ATOM 1639 O O . SER A 1 201 ? -13.727 -1.473 0.278 1.00 14.29 201 SER A O 1
ATOM 1642 N N . GLY A 1 202 ? -13.079 -3.451 -0.597 1.00 12.44 202 GLY A N 1
ATOM 1643 C CA . GLY A 1 202 ? -14.270 -3.576 -1.446 1.00 13.28 202 GLY A CA 1
ATOM 1644 C C . GLY A 1 202 ? -15.522 -3.681 -0.579 1.00 11.45 202 GLY A C 1
ATOM 1645 O O . GLY A 1 202 ? -16.599 -3.197 -0.985 1.00 11.83 202 GLY A O 1
ATOM 1646 N N . TYR A 1 203 ? -15.406 -4.347 0.557 1.00 11.36 203 TYR A N 1
ATOM 1647 C CA . TYR A 1 203 ? -16.569 -4.535 1.418 1.00 10.93 203 TYR A CA 1
ATOM 1648 C C . TYR A 1 203 ? -16.988 -3.207 2.062 1.00 10.81 203 TYR A C 1
ATOM 1649 O O . TYR A 1 203 ? -18.164 -2.887 2.055 1.00 10.91 203 TYR A O 1
ATOM 1658 N N . GLU A 1 204 ? -16.026 -2.451 2.600 1.00 10.90 204 GLU A N 1
ATOM 1659 C CA . GLU A 1 204 ? -16.371 -1.128 3.143 1.00 11.46 204 GLU A CA 1
ATOM 1660 C C . GLU A 1 204 ? -16.913 -0.219 2.055 1.00 12.13 204 GLU A C 1
ATOM 1661 O O . GLU A 1 204 ? -17.846 0.548 2.312 1.00 12.36 204 GLU A O 1
ATOM 1667 N N . GLU A 1 205 ? -16.344 -0.287 0.851 1.00 11.22 205 GLU A N 1
ATOM 1668 C CA A GLU A 1 205 ? -16.861 0.542 -0.259 0.40 12.56 205 GLU A CA 1
ATOM 1669 C CA B GLU A 1 205 ? -16.869 0.545 -0.243 0.60 12.48 205 GLU A CA 1
ATOM 1670 C C . GLU A 1 205 ? -18.336 0.189 -0.525 1.00 12.15 205 GLU A C 1
ATOM 1671 O O . GLU A 1 205 ? -19.134 1.098 -0.758 1.00 13.57 205 GLU A O 1
ATOM 1682 N N . ALA A 1 206 ? -18.647 -1.089 -0.531 1.00 10.96 206 ALA A N 1
ATOM 1683 C CA . ALA A 1 206 ? -20.052 -1.533 -0.742 1.00 11.55 206 ALA A CA 1
ATOM 1684 C C . ALA A 1 206 ? -20.976 -0.993 0.363 1.00 10.94 206 ALA A C 1
ATOM 1685 O O . ALA A 1 206 ? -22.091 -0.535 0.112 1.00 11.94 206 ALA A O 1
ATOM 1687 N N . ALA A 1 207 ? -20.497 -1.067 1.599 1.00 11.21 207 ALA A N 1
ATOM 1688 C CA . ALA A 1 207 ? -21.296 -0.576 2.731 1.00 11.31 207 ALA A CA 1
ATOM 1689 C C . ALA A 1 207 ? -21.549 0.931 2.589 1.00 11.77 207 ALA A C 1
ATOM 1690 O O . ALA A 1 207 ? -22.647 1.390 2.896 1.00 13.49 207 ALA A O 1
ATOM 1692 N N . GLY A 1 208 ? -20.524 1.698 2.170 1.00 11.72 208 GLY A N 1
ATOM 1693 C CA . GLY A 1 208 ? -20.712 3.133 1.909 1.00 12.95 208 GLY A CA 1
ATOM 1694 C C . GLY A 1 208 ? -20.680 3.987 3.161 1.00 11.17 208 GLY A C 1
ATOM 1695 O O . GLY A 1 208 ? -21.063 5.150 3.072 1.00 14.37 208 GLY A O 1
ATOM 1696 N N . VAL A 1 209 ? -20.258 3.432 4.304 1.00 11.73 209 VAL A N 1
ATOM 1697 C CA . VAL A 1 209 ? -20.193 4.156 5.572 1.00 10.73 209 VAL A CA 1
ATOM 1698 C C . VAL A 1 209 ? -18.892 3.750 6.271 1.00 11.19 209 VAL A C 1
ATOM 1699 O O . VAL A 1 209 ? -18.317 2.702 6.008 1.00 11.73 209 VAL A O 1
ATOM 1703 N N . PHE A 1 210 ? -18.513 4.585 7.248 1.00 10.73 210 PHE A N 1
ATOM 1704 C CA . PHE A 1 210 ? -17.399 4.309 8.143 1.00 10.80 210 PHE A CA 1
ATOM 1705 C C . PHE A 1 210 ? -17.507 2.901 8.732 1.00 9.78 210 PHE A C 1
ATOM 1706 O O . PHE A 1 210 ? -18.568 2.540 9.249 1.00 10.30 210 PHE A O 1
ATOM 1714 N N . ALA A 1 211 ? -16.395 2.199 8.735 1.00 9.39 211 ALA A N 1
ATOM 1715 C CA . ALA A 1 211 ? -16.286 0.860 9.313 1.00 9.41 211 ALA A CA 1
ATOM 1716 C C . ALA A 1 211 ? -15.190 0.817 10.351 1.00 9.83 211 ALA A C 1
ATOM 1717 O O . ALA A 1 211 ? -14.080 1.290 10.118 1.00 10.31 211 ALA A O 1
ATOM 1719 N N . THR A 1 212 ? -15.501 0.164 11.476 1.00 9.10 212 THR A N 1
ATOM 1720 C CA . THR A 1 212 ? -14.489 -0.203 12.479 1.00 8.96 212 THR A CA 1
ATOM 1721 C C . THR A 1 212 ? -14.407 -1.724 12.519 1.00 8.38 212 THR A C 1
ATOM 1722 O O . THR A 1 212 ? -15.422 -2.405 12.773 1.00 9.35 212 THR A O 1
ATOM 1726 N N . GLY A 1 213 ? -13.240 -2.273 12.218 1.00 8.60 213 GLY A N 1
ATOM 1727 C CA . GLY A 1 213 ? -13.087 -3.709 12.096 1.00 8.93 213 GLY A CA 1
ATOM 1728 C C . GLY A 1 213 ? -12.576 -4.411 13.354 1.00 8.02 213 GLY A C 1
ATOM 1729 O O . GLY A 1 213 ? -11.664 -3.890 14.002 1.00 9.09 213 GLY A O 1
ATOM 1730 N N . GLU A 1 214 ? -13.110 -5.577 13.619 1.00 8.30 214 GLU A N 1
ATOM 1731 C CA . GLU A 1 214 ? -12.656 -6.411 14.756 1.00 8.56 214 GLU A CA 1
ATOM 1732 C C . GLU A 1 214 ? -11.532 -7.325 14.273 1.00 8.30 214 GLU A C 1
ATOM 1733 O O . GLU A 1 214 ? -11.803 -8.409 13.722 1.00 9.29 214 GLU A O 1
ATOM 1739 N N . VAL A 1 215 ? -10.301 -6.967 14.616 1.00 8.91 215 VAL A N 1
ATOM 1740 C CA . VAL A 1 215 ? -9.137 -7.863 14.509 1.00 9.46 215 VAL A CA 1
ATOM 1741 C C . VAL A 1 215 ? -8.758 -8.200 15.954 1.00 8.69 215 VAL A C 1
ATOM 1742 O O . VAL A 1 215 ? -8.124 -7.383 16.641 1.00 9.96 215 VAL A O 1
ATOM 1746 N N . PHE A 1 216 ? -9.156 -9.365 16.386 1.00 9.45 216 PHE A N 1
ATOM 1747 C CA . PHE A 1 216 ? -8.973 -9.753 17.813 1.00 9.63 216 PHE A CA 1
ATOM 1748 C C . PHE A 1 216 ? -7.517 -10.196 17.989 1.00 9.46 216 PHE A C 1
ATOM 1749 O O . PHE A 1 216 ? -7.171 -11.349 17.805 1.00 10.84 216 PHE A O 1
ATOM 1757 N N . ASP A 1 217 ? -6.659 -9.239 18.346 1.00 9.97 217 ASP A N 1
ATOM 1758 C CA . ASP A 1 217 ? -5.225 -9.503 18.416 1.00 9.74 217 ASP A CA 1
ATOM 1759 C C . ASP A 1 217 ? -4.590 -8.355 19.168 1.00 9.63 217 ASP A C 1
ATOM 1760 O O . ASP A 1 217 ? -4.894 -7.172 18.896 1.00 10.79 217 ASP A O 1
ATOM 1765 N N . GLY A 1 218 ? -3.667 -8.675 20.080 1.00 10.73 218 GLY A N 1
ATOM 1766 C CA . GLY A 1 218 ? -2.981 -7.628 20.839 1.00 10.86 218 GLY A CA 1
ATOM 1767 C C . GLY A 1 218 ? -1.768 -7.025 20.142 1.00 11.35 218 GLY A C 1
ATOM 1768 O O . GLY A 1 218 ? -1.196 -6.057 20.674 1.00 11.78 218 GLY A O 1
ATOM 1769 N N . ASP A 1 219 ? -1.344 -7.593 19.015 1.00 10.95 219 ASP A N 1
ATOM 1770 C CA . ASP A 1 219 ? -0.090 -7.149 18.364 1.00 11.59 219 ASP A CA 1
ATOM 1771 C C . ASP A 1 219 ? -0.407 -6.036 17.376 1.00 11.14 219 ASP A C 1
ATOM 1772 O O . ASP A 1 219 ? -1.011 -6.277 16.309 1.00 11.90 219 ASP A O 1
ATOM 1777 N N . ALA A 1 220 ? -0.016 -4.818 17.663 1.00 11.53 220 ALA A N 1
ATOM 1778 C CA . ALA A 1 220 ? -0.276 -3.657 16.770 1.00 12.09 220 ALA A CA 1
ATOM 1779 C C . ALA A 1 220 ? 0.364 -3.852 15.392 1.00 11.83 220 ALA A C 1
ATOM 1780 O O . ALA A 1 220 ? -0.175 -3.251 14.445 1.00 12.60 220 ALA A O 1
ATOM 1782 N N . ALA A 1 221 ? 1.480 -4.557 15.299 1.00 12.67 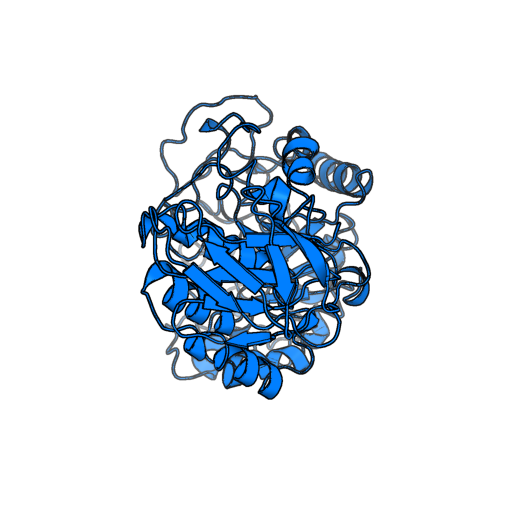221 ALA A N 1
ATOM 1783 C CA . ALA A 1 221 ? 2.116 -4.750 13.970 1.00 13.52 221 ALA A CA 1
ATOM 1784 C C . ALA A 1 221 ? 1.296 -5.707 13.119 1.00 12.48 221 ALA A C 1
ATOM 1785 O O . ALA A 1 221 ? 1.448 -5.684 11.899 1.00 14.59 221 ALA A O 1
ATOM 1787 N N . TYR A 1 222 ? 0.445 -6.518 13.703 1.00 12.59 222 TYR A N 1
ATOM 1788 C CA . TYR A 1 222 ? -0.487 -7.409 12.999 1.00 12.33 222 TYR A CA 1
ATOM 1789 C C . TYR A 1 222 ? -1.800 -6.692 12.691 1.00 11.31 222 TYR A C 1
ATOM 1790 O O . TYR A 1 222 ? -2.346 -6.775 11.603 1.00 11.94 222 TYR A O 1
ATOM 1799 N N . VAL A 1 223 ? -2.309 -5.945 13.673 1.00 11.65 223 VAL A N 1
ATOM 1800 C CA . VAL A 1 223 ? -3.574 -5.221 13.479 1.00 10.31 223 VAL A CA 1
ATOM 1801 C C . VAL A 1 223 ? -3.425 -4.017 12.543 1.00 11.17 223 VAL A C 1
ATOM 180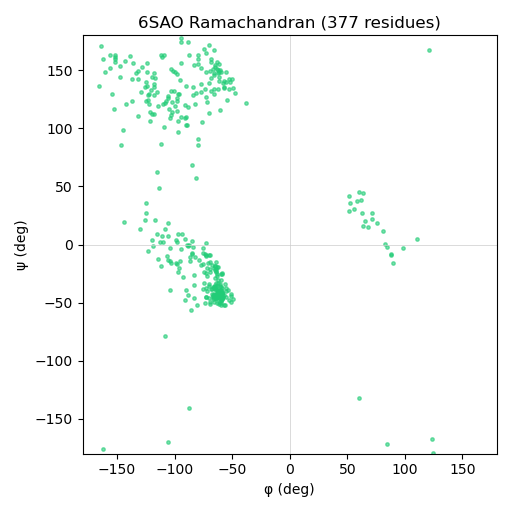2 O O . VAL A 1 223 ? -4.311 -3.762 11.686 1.00 10.91 223 VAL A O 1
ATOM 1806 N N . GLY A 1 224 ? -2.389 -3.231 12.744 1.00 11.56 224 GLY A N 1
ATOM 1807 C CA . GLY A 1 224 ? -2.216 -1.947 12.056 1.00 12.23 224 GLY A CA 1
ATOM 1808 C C . GLY A 1 224 ? -2.371 -2.019 10.539 1.00 12.22 224 GLY A C 1
ATOM 1809 O O . GLY A 1 224 ? -3.034 -1.148 9.949 1.00 11.66 224 GLY A O 1
ATOM 1810 N N . PRO A 1 225 ? -1.781 -3.038 9.862 1.00 11.79 225 PRO A N 1
ATOM 1811 C CA . PRO A 1 225 ? -1.905 -3.098 8.397 1.00 11.42 225 PRO A CA 1
ATOM 1812 C C . PRO A 1 225 ? -3.356 -3.173 7.940 1.00 11.62 225 PRO A C 1
ATOM 1813 O O . PRO A 1 225 ? -3.613 -2.822 6.796 1.00 12.72 225 PRO A O 1
ATOM 1817 N N . TYR A 1 226 ? -4.273 -3.669 8.741 1.00 11.01 226 TYR A N 1
ATOM 1818 C CA . TYR A 1 226 ? -5.663 -3.691 8.305 1.00 10.32 226 TYR A CA 1
ATOM 1819 C C . TYR A 1 226 ? -6.242 -2.294 8.090 1.00 11.05 226 TYR A C 1
ATOM 1820 O O . TYR A 1 226 ? -7.239 -2.152 7.357 1.00 11.09 226 TYR A O 1
ATOM 1829 N N . GLN A 1 227 ? -5.657 -1.247 8.652 1.00 11.44 227 GLN A N 1
ATOM 1830 C CA . GLN A 1 227 ? -6.176 0.101 8.451 1.00 11.41 227 GLN A CA 1
ATOM 1831 C C . GLN A 1 227 ? -5.822 0.592 7.048 1.00 13.48 227 GLN A C 1
ATOM 1832 O O . GLN A 1 227 ? -6.352 1.634 6.651 1.00 15.04 227 GLN A O 1
ATOM 1838 N N . ASP A 1 228 ? -5.013 -0.149 6.288 1.00 13.47 228 ASP A N 1
ATOM 1839 C CA . ASP A 1 228 ? -4.852 0.156 4.847 1.00 15.24 228 ASP A CA 1
ATOM 1840 C C . ASP A 1 228 ? -6.144 -0.171 4.068 1.00 14.25 228 ASP A C 1
ATOM 1841 O O . ASP A 1 228 ? -6.337 0.360 2.974 1.00 17.85 228 ASP A O 1
ATOM 1846 N N . GLN A 1 229 ? -6.969 -1.073 4.598 1.00 11.88 229 GLN A N 1
ATOM 1847 C CA . GLN A 1 229 ? -8.213 -1.561 3.987 1.00 11.64 229 GLN A CA 1
ATOM 1848 C C . GLN A 1 229 ? -9.455 -0.959 4.615 1.00 12.02 229 GLN A C 1
ATOM 1849 O O . GLN A 1 229 ? -10.440 -0.758 3.889 1.00 14.88 229 GLN A O 1
ATOM 1855 N N . LEU A 1 230 ? -9.467 -0.784 5.919 1.00 11.20 230 LEU A N 1
ATOM 1856 C CA . LEU A 1 230 ? -10.648 -0.330 6.660 1.00 10.78 230 LEU A CA 1
ATOM 1857 C C . LEU A 1 230 ? -10.382 1.006 7.342 1.00 10.45 230 LEU A C 1
ATOM 1858 O O . LEU A 1 230 ? -9.230 1.229 7.772 1.00 11.94 230 LEU A O 1
ATOM 1863 N N . SER A 1 231 ? -11.394 1.837 7.476 1.00 10.81 231 SER A N 1
ATOM 1864 C CA . SER A 1 231 ? -11.181 3.160 8.076 1.00 10.40 231 SER A CA 1
ATOM 1865 C C . SER A 1 231 ? -10.608 3.059 9.502 1.00 9.73 231 SER A C 1
ATOM 1866 O O . SER A 1 231 ? -9.774 3.880 9.856 1.00 11.72 231 SER A O 1
ATOM 1869 N N . SER A 1 232 ? -11.125 2.094 10.249 1.00 9.74 232 SER A N 1
ATOM 1870 C CA . SER A 1 232 ? -10.846 1.985 11.693 1.00 9.52 232 SER A CA 1
ATOM 1871 C C . SER A 1 232 ? -10.732 0.527 12.085 1.00 9.20 232 SER A C 1
ATOM 1872 O O . SER A 1 232 ? -11.318 -0.333 11.391 1.00 9.53 232 SER A O 1
ATOM 1875 N N . LEU A 1 233 ? -10.052 0.268 13.189 1.00 9.32 233 LEU A N 1
ATOM 1876 C CA . LEU A 1 233 ? -10.053 -1.034 13.843 1.00 9.29 233 LEU A CA 1
ATOM 1877 C C . LEU A 1 233 ? -10.392 -0.814 15.316 1.00 9.08 233 LEU A C 1
ATOM 1878 O O . LEU A 1 233 ? -10.099 0.252 15.892 1.00 9.32 233 LEU A O 1
ATOM 1883 N N . ILE A 1 234 ? -10.975 -1.853 15.863 1.00 9.02 234 ILE A N 1
ATOM 1884 C CA A ILE A 1 234 ? -11.214 -2.013 17.326 0.50 9.22 234 ILE A CA 1
ATOM 1885 C CA B ILE A 1 234 ? -11.190 -1.914 17.318 0.50 8.74 234 ILE A CA 1
ATOM 1886 C C . ILE A 1 234 ? -9.836 -2.038 17.997 1.00 8.83 234 ILE A C 1
ATOM 1887 O O . ILE A 1 234 ? -8.980 -2.825 17.609 1.00 9.54 234 ILE A O 1
ATOM 1896 N N . ASN A 1 235 ? -9.616 -1.212 19.028 1.00 9.53 235 ASN A N 1
ATOM 1897 C CA . ASN A 1 235 ? -8.254 -1.044 19.551 1.00 9.20 235 ASN A CA 1
ATOM 1898 C C . ASN A 1 235 ? -7.934 -2.142 20.574 1.00 8.16 235 ASN A C 1
ATOM 1899 O O . ASN A 1 235 ? -7.725 -1.857 21.786 1.00 9.17 235 ASN A O 1
ATOM 1904 N N . TYR A 1 236 ? -7.813 -3.366 20.106 1.00 8.43 236 TYR A N 1
ATOM 1905 C CA . TYR A 1 236 ? -7.354 -4.490 20.920 1.00 8.35 236 TYR A CA 1
ATOM 1906 C C . TYR A 1 236 ? -5.954 -4.263 21.450 1.00 8.36 236 TYR A C 1
ATOM 1907 O O . TYR A 1 236 ? -5.696 -4.608 22.621 1.00 9.37 236 TYR A O 1
ATOM 1916 N N . PRO A 1 237 ? -5.013 -3.690 20.688 1.00 9.18 237 PRO A N 1
ATOM 1917 C CA . PRO A 1 237 ? -3.693 -3.490 21.281 1.00 9.55 237 PRO A CA 1
ATOM 1918 C C . PRO A 1 237 ? -3.753 -2.629 22.542 1.00 9.11 237 PRO A C 1
ATOM 1919 O O . PRO A 1 237 ? -3.094 -2.961 23.565 1.00 9.96 237 PRO A O 1
ATOM 1923 N N . LEU A 1 238 ? -4.508 -1.532 22.491 1.00 8.91 238 LEU A N 1
ATOM 1924 C CA . LEU A 1 238 ? -4.604 -0.660 23.688 1.00 9.10 238 LEU A CA 1
ATOM 1925 C C . LEU A 1 238 ? -5.392 -1.343 24.791 1.00 8.76 238 LEU A C 1
ATOM 1926 O O . LEU A 1 238 ? -5.070 -1.107 25.978 1.00 9.24 238 LEU A O 1
ATOM 1931 N N . TYR A 1 239 ? -6.383 -2.137 24.482 1.00 9.10 239 TYR A N 1
ATOM 1932 C CA . TYR A 1 239 ? -7.215 -2.844 25.483 1.00 8.56 239 TYR A CA 1
ATOM 1933 C C . TYR A 1 239 ? -6.317 -3.581 26.452 1.00 8.21 239 TYR A C 1
ATOM 1934 O O . TYR A 1 239 ? -6.548 -3.476 27.698 1.00 8.83 239 TYR A O 1
ATOM 1943 N N . TYR A 1 240 ? -5.353 -4.348 25.993 1.00 8.79 240 TYR A N 1
ATOM 1944 C CA . TYR A 1 240 ? -4.518 -5.128 26.906 1.00 9.00 240 TYR A CA 1
ATOM 1945 C C . TYR A 1 240 ? -3.688 -4.223 27.798 1.00 8.66 240 TYR A C 1
ATOM 1946 O O . TYR A 1 240 ? -3.482 -4.602 28.976 1.00 9.88 240 TYR A O 1
ATOM 1955 N N . ALA A 1 241 ? -3.216 -3.119 27.289 1.00 9.18 241 ALA A N 1
ATOM 1956 C CA . ALA A 1 241 ? -2.465 -2.160 28.119 1.00 8.79 241 ALA A CA 1
ATOM 1957 C C . ALA A 1 241 ? -3.357 -1.551 29.208 1.00 8.45 241 ALA A C 1
ATOM 1958 O O . ALA A 1 241 ? -2.924 -1.379 30.353 1.00 9.16 241 ALA A O 1
ATOM 1960 N N . ILE A 1 242 ? -4.574 -1.184 28.837 1.00 8.48 242 ILE A N 1
ATOM 1961 C CA . ILE A 1 242 ? -5.538 -0.612 29.799 1.00 8.61 242 ILE A CA 1
ATOM 1962 C C . ILE A 1 242 ? -5.802 -1.642 30.873 1.00 8.72 242 ILE A C 1
ATOM 1963 O O . ILE A 1 242 ? -5.757 -1.308 32.084 1.00 9.28 242 ILE A O 1
ATOM 1968 N N . ARG A 1 243 ? -6.100 -2.868 30.512 1.00 8.81 243 ARG A N 1
ATOM 1969 C CA . ARG A 1 243 ? -6.341 -3.907 31.529 1.00 8.85 243 ARG A CA 1
ATOM 1970 C C . ARG A 1 243 ? -5.099 -4.147 32.359 1.00 9.14 243 ARG A C 1
ATOM 1971 O O . ARG A 1 243 ? -5.188 -4.282 33.607 1.00 10.03 243 ARG A O 1
ATOM 1979 N N . ASP A 1 244 ? -3.929 -4.180 31.779 1.00 9.06 244 ASP A N 1
ATOM 1980 C CA . ASP A 1 244 ? -2.707 -4.426 32.577 1.00 9.75 244 ASP A CA 1
ATOM 1981 C C . ASP A 1 244 ? -2.506 -3.330 33.611 1.00 8.89 244 ASP A C 1
ATOM 1982 O O . ASP A 1 244 ? -2.174 -3.646 34.765 1.00 10.29 244 ASP A O 1
ATOM 1987 N N . VAL A 1 245 ? -2.650 -2.098 33.240 1.00 8.47 245 VAL A N 1
ATOM 1988 C CA . VAL A 1 245 ? -2.398 -0.969 34.149 1.00 8.34 245 VAL A CA 1
ATOM 1989 C C . VAL A 1 245 ? -3.473 -0.932 35.245 1.00 8.54 245 VAL A C 1
ATOM 1990 O O . VAL A 1 245 ? -3.139 -0.775 36.432 1.00 9.05 245 VAL A O 1
ATOM 1994 N N . PHE A 1 246 ? -4.736 -0.998 34.878 1.00 8.47 246 PHE A N 1
ATOM 1995 C CA . PHE A 1 246 ? -5.817 -0.703 35.840 1.00 8.77 246 PHE A CA 1
ATOM 1996 C C . PHE A 1 246 ? -6.327 -1.947 36.553 1.00 8.65 246 PHE A C 1
ATOM 1997 O O . PHE A 1 246 ? -6.827 -1.796 37.694 1.00 9.96 246 PHE A O 1
ATOM 2005 N N . SER A 1 247 ? -6.262 -3.133 35.963 1.00 9.79 247 SER A N 1
ATOM 2006 C CA . SER A 1 247 ? -6.718 -4.354 36.635 1.00 10.34 247 SER A CA 1
ATOM 2007 C C . SER A 1 247 ? -5.566 -5.191 37.153 1.00 11.27 247 SER A C 1
ATOM 2008 O O . SER A 1 247 ? -5.816 -6.046 38.007 1.00 14.38 247 SER A O 1
ATOM 2011 N N . ALA A 1 248 ? -4.326 -4.973 36.720 1.00 10.74 248 ALA A N 1
ATOM 2012 C CA . ALA A 1 248 ? -3.174 -5.802 37.130 1.00 11.08 248 ALA A CA 1
ATOM 2013 C C . ALA A 1 248 ? -1.987 -4.953 37.606 1.00 11.68 248 ALA A C 1
ATOM 2014 O O . ALA A 1 248 ? -0.905 -5.482 37.788 1.00 13.27 248 ALA A O 1
ATOM 2016 N N . GLY A 1 249 ? -2.199 -3.668 37.854 1.00 9.81 249 GLY A N 1
ATOM 2017 C CA . GLY A 1 249 ? -1.167 -2.835 38.476 1.00 10.52 249 GLY A CA 1
ATOM 2018 C C . GLY A 1 249 ? 0.087 -2.603 37.676 1.00 9.67 249 GLY A C 1
ATOM 2019 O O . GLY A 1 249 ? 1.104 -2.193 38.286 1.00 11.06 249 GLY A O 1
ATOM 2020 N N . SER A 1 250 ? 0.080 -2.778 36.356 1.00 9.93 250 SER A N 1
ATOM 2021 C CA . SER A 1 250 ? 1.262 -2.398 35.573 1.00 9.87 250 SER A CA 1
ATOM 2022 C C . SER A 1 250 ? 1.504 -0.911 35.699 1.00 9.86 250 SER A C 1
ATOM 2023 O O . SER A 1 250 ? 0.557 -0.103 35.808 1.00 10.29 250 SER A O 1
ATOM 2026 N N . GLY A 1 251 ? 2.763 -0.482 35.601 1.00 10.87 251 GLY A N 1
ATOM 2027 C CA . GLY A 1 251 ? 3.108 0.937 35.585 1.00 11.82 251 GLY A CA 1
ATOM 2028 C C . GLY A 1 251 ? 2.611 1.600 34.292 1.00 9.92 251 GLY A C 1
ATOM 2029 O O . GLY A 1 251 ? 2.407 0.922 33.256 1.00 10.61 251 GLY A O 1
ATOM 2030 N N . PHE A 1 252 ? 2.474 2.896 34.315 1.00 10.35 252 PHE A N 1
ATOM 2031 C CA . PHE A 1 252 ? 1.889 3.602 33.151 1.00 9.92 252 PHE A CA 1
ATOM 2032 C C . PHE A 1 252 ? 2.831 3.664 31.966 1.00 10.90 252 PHE A C 1
ATOM 2033 O O . PHE A 1 252 ? 2.337 3.927 30.848 1.00 11.45 252 PHE A O 1
ATOM 2041 N N . SER A 1 253 ? 4.078 3.289 32.084 1.00 11.13 253 SER A N 1
ATOM 2042 C CA . SER A 1 253 ? 4.915 3.096 30.886 1.00 11.39 253 SER A CA 1
ATOM 2043 C C . SER A 1 253 ? 4.289 2.027 29.980 1.00 11.08 253 SER A C 1
ATOM 2044 O O . SER A 1 253 ? 4.548 2.043 28.753 1.00 12.99 253 SER A O 1
ATOM 2047 N N . ARG A 1 254 ? 3.490 1.094 30.524 1.00 11.11 254 ARG A N 1
ATOM 2048 C CA . ARG A 1 254 ? 2.818 0.094 29.669 1.00 10.89 254 ARG A CA 1
ATOM 2049 C C . ARG A 1 254 ? 1.890 0.835 28.687 1.00 10.62 254 ARG A C 1
ATOM 2050 O O . ARG A 1 254 ? 1.804 0.467 27.509 1.00 11.17 254 ARG A O 1
ATOM 2058 N N . ILE A 1 255 ? 1.146 1.807 29.166 1.00 10.42 255 ILE A N 1
ATOM 2059 C CA . ILE A 1 255 ? 0.258 2.591 28.308 1.00 9.92 255 ILE A CA 1
ATOM 2060 C C . ILE A 1 255 ? 1.058 3.550 27.421 1.00 10.44 255 ILE A C 1
ATOM 2061 O O . ILE A 1 255 ? 0.781 3.589 26.196 1.00 10.68 255 ILE A O 1
ATOM 2066 N N . SER A 1 256 ? 2.045 4.269 27.922 1.00 10.59 256 SER A N 1
ATOM 2067 C CA A SER A 1 256 ? 2.860 5.181 27.089 0.40 10.60 256 SER A CA 1
ATOM 2068 C CA B SER A 1 256 ? 2.776 5.197 27.038 0.60 10.92 256 SER A CA 1
ATOM 2069 C C . SER A 1 256 ? 3.517 4.399 25.932 1.00 10.49 256 SER A C 1
ATOM 2070 O O . SER A 1 256 ? 3.483 4.835 24.755 1.00 11.38 256 SER A O 1
ATOM 2075 N N . ASP A 1 257 ? 4.097 3.257 26.263 1.00 10.59 257 ASP A N 1
ATOM 2076 C CA . ASP A 1 257 ? 4.758 2.417 25.242 1.00 11.44 257 ASP A CA 1
ATOM 2077 C C . ASP A 1 257 ? 3.727 1.938 24.223 1.00 11.27 257 ASP A C 1
ATOM 2078 O O . ASP A 1 257 ? 4.034 1.938 23.028 1.00 12.12 257 ASP A O 1
ATOM 2083 N N . MET A 1 258 ? 2.552 1.540 24.666 1.00 10.47 258 MET A N 1
ATOM 2084 C CA . MET A 1 258 ? 1.545 1.056 23.709 1.00 10.05 258 MET A CA 1
ATOM 2085 C C . MET A 1 258 ? 1.041 2.214 22.834 1.00 10.98 258 MET A C 1
ATOM 2086 O O . MET A 1 258 ? 0.840 2.009 21.606 1.00 11.60 258 MET A O 1
ATOM 2091 N N . LEU A 1 259 ? 0.863 3.400 23.368 1.00 10.47 259 LEU A N 1
ATOM 2092 C CA . LEU A 1 259 ? 0.451 4.535 22.531 1.00 11.03 259 LEU A CA 1
ATOM 2093 C C . LEU A 1 259 ? 1.496 4.793 21.445 1.00 11.46 259 LEU A C 1
ATOM 2094 O O . LEU A 1 259 ? 1.124 5.110 20.312 1.00 11.51 259 LEU A O 1
ATOM 2099 N N . SER A 1 260 ? 2.777 4.675 21.772 1.00 11.30 260 SER A N 1
ATOM 2100 C CA . SER A 1 260 ? 3.840 4.838 20.790 1.00 10.73 260 SER A CA 1
ATOM 2101 C C . SER A 1 260 ? 3.731 3.732 19.730 1.00 12.24 260 SER A C 1
ATOM 2102 O O . SER A 1 260 ? 3.867 4.004 18.519 1.00 12.67 260 SER A O 1
ATOM 2105 N N . THR A 1 261 ? 3.549 2.493 20.150 1.00 11.83 261 THR A N 1
ATOM 2106 C CA . THR A 1 261 ? 3.428 1.341 19.232 1.00 12.76 261 THR A CA 1
ATOM 2107 C C . THR A 1 261 ? 2.237 1.586 18.303 1.00 12.94 261 THR A C 1
ATOM 2108 O O . THR A 1 261 ? 2.309 1.258 17.067 1.00 13.65 261 THR A O 1
ATOM 2112 N N . ILE A 1 262 ? 1.126 2.084 18.799 1.00 11.94 262 ILE A N 1
ATOM 2113 C CA . ILE A 1 262 ? -0.040 2.367 17.922 1.00 12.00 262 ILE A CA 1
ATOM 2114 C C . ILE A 1 262 ? 0.314 3.444 16.884 1.00 11.54 262 ILE A C 1
ATOM 2115 O O . ILE A 1 262 ? -0.008 3.268 15.705 1.00 12.86 262 ILE A O 1
ATOM 2120 N N . LYS A 1 263 ? 0.966 4.502 17.310 1.00 11.96 263 LYS A N 1
ATOM 2121 C CA . LYS A 1 263 ? 1.361 5.564 16.353 1.00 12.36 263 LYS A CA 1
ATOM 2122 C C . LYS A 1 263 ? 2.274 4.981 15.279 1.00 11.79 263 LYS A C 1
ATOM 2123 O O . LYS A 1 263 ? 2.189 5.386 14.110 1.00 14.25 263 LYS A O 1
ATOM 2129 N N . SER A 1 264 ? 3.134 4.050 15.625 1.00 12.36 264 SER A N 1
ATOM 2130 C CA . SER A 1 264 ? 4.102 3.478 14.686 1.00 12.84 264 SER A CA 1
ATOM 2131 C C . SER A 1 264 ? 3.418 2.568 13.670 1.00 13.81 264 SER A C 1
ATOM 2132 O O . SER A 1 264 ? 3.965 2.363 12.597 1.00 18.38 264 SER A O 1
ATOM 2135 N N . ASN A 1 265 ? 2.292 1.975 14.028 1.00 12.29 265 ASN A N 1
ATOM 2136 C CA . ASN A 1 265 ? 1.705 0.843 13.272 1.00 13.03 265 ASN A CA 1
ATOM 2137 C C . ASN A 1 265 ? 0.354 1.173 12.625 1.00 13.21 265 ASN A C 1
ATOM 2138 O O . ASN A 1 265 ? -0.082 0.387 11.771 1.00 14.63 265 ASN A O 1
ATOM 2143 N N . PHE A 1 266 ? -0.307 2.262 12.954 1.00 12.99 266 PHE A N 1
ATOM 2144 C CA . PHE A 1 266 ? -1.627 2.611 12.389 1.00 13.37 266 PHE A CA 1
ATOM 2145 C C . PHE A 1 266 ? -1.559 3.969 11.716 1.00 14.34 266 PHE A C 1
ATOM 2146 O O . PHE A 1 266 ? -1.056 4.966 12.283 1.00 17.19 266 PHE A O 1
ATOM 2154 N N . LYS A 1 267 ? -2.050 3.996 10.468 1.00 15.31 267 LYS A N 1
ATOM 2155 C CA . LYS A 1 267 ? -2.010 5.266 9.740 1.00 16.26 267 LYS A CA 1
ATOM 2156 C C . LYS A 1 267 ? -2.872 6.346 10.418 1.00 14.87 267 LYS A C 1
ATOM 2157 O O . LYS A 1 267 ? -2.495 7.495 10.295 1.00 18.13 267 LYS A O 1
ATOM 2163 N N . ASP A 1 268 ? -3.904 5.999 11.187 1.00 13.58 268 ASP A N 1
ATOM 2164 C CA . ASP A 1 268 ? -4.749 7.055 11.812 1.00 13.41 268 ASP A CA 1
ATOM 2165 C C . ASP A 1 268 ? -5.253 6.574 13.160 1.00 12.13 268 ASP A C 1
ATOM 2166 O O . ASP A 1 268 ? -6.374 6.059 13.292 1.00 12.26 268 ASP A O 1
ATOM 2171 N N . PRO A 1 269 ? -4.441 6.774 14.217 1.00 11.91 269 PRO A N 1
ATOM 2172 C CA . PRO A 1 269 ? -4.909 6.389 15.558 1.00 10.84 269 PRO A CA 1
ATOM 2173 C C . PRO A 1 269 ? -6.181 7.086 15.989 1.00 10.49 269 PRO A C 1
ATOM 2174 O O . PRO A 1 269 ? -6.868 6.607 16.899 1.00 11.50 269 PRO A O 1
ATOM 2178 N N . SER A 1 270 ? -6.486 8.254 15.439 1.00 11.57 270 SER A N 1
ATOM 2179 C CA . SER A 1 270 ? -7.591 9.092 15.966 1.00 12.56 270 SER A CA 1
ATOM 2180 C C . SER A 1 270 ? -8.973 8.450 15.746 1.00 11.29 270 SER A C 1
ATOM 2181 O O . SER A 1 270 ? -9.940 8.873 16.372 1.00 12.63 270 SER A O 1
ATOM 2184 N N . VAL A 1 271 ? -9.068 7.466 14.836 1.00 10.35 271 VAL A N 1
ATOM 2185 C CA . VAL A 1 271 ? -10.381 6.845 14.554 1.00 9.99 271 VAL A CA 1
ATOM 2186 C C . VAL A 1 271 ? -10.458 5.406 15.071 1.00 9.71 271 VAL A C 1
ATOM 2187 O O . VAL A 1 271 ? -11.506 4.763 14.868 1.00 10.28 271 VAL A O 1
ATOM 2191 N N . LEU A 1 272 ? -9.414 4.896 15.731 1.00 9.84 272 LEU A N 1
ATOM 2192 C CA . LEU A 1 272 ? -9.490 3.566 16.314 1.00 9.25 272 LEU A CA 1
ATOM 2193 C C . LEU A 1 272 ? -10.490 3.592 17.480 1.00 8.83 272 LEU A C 1
ATOM 2194 O O . LEU A 1 272 ? -10.510 4.571 18.233 1.00 10.33 272 LEU A O 1
ATOM 2199 N N . THR A 1 273 ? -11.246 2.528 17.642 1.00 8.98 273 THR A N 1
ATOM 2200 C CA . THR A 1 273 ? -12.276 2.460 18.701 1.00 8.71 273 THR A CA 1
ATOM 2201 C C . THR A 1 273 ? -11.698 1.922 20.010 1.00 8.85 273 THR A C 1
ATOM 2202 O O . THR A 1 273 ? -11.224 0.802 20.079 1.00 9.43 273 THR A O 1
ATOM 2206 N N . THR A 1 274 ? -11.754 2.779 21.039 1.00 8.60 274 THR A N 1
ATOM 2207 C CA . THR A 1 274 ? -11.146 2.473 22.342 1.00 8.36 274 THR A CA 1
ATOM 2208 C C . THR A 1 274 ? -12.166 1.769 23.227 1.00 8.07 274 THR A C 1
ATOM 2209 O O . THR A 1 274 ? -13.313 2.200 23.290 1.00 9.57 274 THR A O 1
ATOM 2213 N N . PHE A 1 275 ? -11.749 0.732 23.919 1.00 7.71 275 PHE A N 1
ATOM 2214 C CA . PHE A 1 275 ? -12.689 0.021 24.827 1.00 8.12 275 PHE A CA 1
ATOM 2215 C C . PHE A 1 275 ? -11.918 -0.625 25.999 1.00 8.11 275 PHE A C 1
ATOM 2216 O O . PHE A 1 275 ? -10.720 -0.938 25.871 1.00 8.48 275 PHE A O 1
ATOM 2224 N N . VAL A 1 276 ? -12.669 -0.853 27.075 1.00 7.79 276 VAL A N 1
ATOM 2225 C CA . VAL A 1 276 ? -12.166 -1.614 28.216 1.00 7.96 276 VAL A CA 1
ATOM 2226 C C . VAL A 1 276 ? -13.061 -2.818 28.514 1.00 8.14 276 VAL A C 1
ATOM 2227 O O . VAL A 1 276 ? -12.685 -3.667 29.340 1.00 8.70 276 VAL A O 1
ATOM 2231 N N . ASP A 1 277 ? -14.196 -2.962 27.829 1.00 8.37 277 ASP A N 1
ATOM 2232 C CA . ASP A 1 277 ? -15.075 -4.130 27.987 1.00 7.87 277 ASP A CA 1
ATOM 2233 C C . ASP A 1 277 ? -15.739 -4.420 26.628 1.00 7.73 277 ASP A C 1
ATOM 2234 O O . ASP A 1 277 ? -15.967 -3.499 25.837 1.00 8.12 277 ASP A O 1
ATOM 2239 N N . ASN A 1 278 ? -16.093 -5.676 26.441 1.00 7.75 278 ASN A N 1
ATOM 2240 C CA . ASN A 1 278 ? -16.980 -6.104 25.339 1.00 8.19 278 ASN A CA 1
ATOM 2241 C C . ASN A 1 278 ? -17.531 -7.493 25.662 1.00 8.36 278 ASN A C 1
ATOM 2242 O O . ASN A 1 278 ? -17.275 -8.086 26.696 1.00 9.20 278 ASN A O 1
ATOM 2247 N N . GLN A 1 279 ? -18.268 -7.993 24.677 1.00 8.98 279 GLN A N 1
ATOM 2248 C CA . GLN A 1 279 ? -19.024 -9.231 24.803 1.00 9.54 279 GLN A CA 1
ATOM 2249 C C . GLN A 1 279 ? -18.157 -10.493 24.777 1.00 8.33 279 GLN A C 1
ATOM 2250 O O . GLN A 1 279 ? -18.673 -11.584 25.031 1.00 9.54 279 GLN A O 1
ATOM 2256 N N . ASP A 1 280 ? -16.868 -10.334 24.474 1.00 8.37 280 ASP A N 1
ATOM 2257 C CA . ASP A 1 280 ? -15.961 -11.479 24.351 1.00 9.23 280 ASP A CA 1
ATOM 2258 C C . ASP A 1 280 ? -14.926 -11.526 25.469 1.00 9.87 280 ASP A C 1
ATOM 2259 O O . ASP A 1 280 ? -13.996 -12.320 25.389 1.00 10.72 280 ASP A O 1
ATOM 2264 N N . ASN A 1 281 ? -15.065 -10.658 26.466 1.00 8.85 281 ASN A N 1
ATOM 2265 C CA . ASN A 1 281 ? -14.082 -10.594 27.558 1.00 9.89 281 ASN A CA 1
ATOM 2266 C C . ASN A 1 281 ? -14.871 -10.470 28.860 1.00 9.48 281 ASN A C 1
ATOM 2267 O O . ASN A 1 281 ? -15.847 -9.738 28.963 1.00 9.47 281 ASN A O 1
ATOM 2272 N N . ALA A 1 282 ? -14.365 -11.125 29.895 1.00 9.72 282 ALA A N 1
ATOM 2273 C CA . ALA A 1 282 ? -15.004 -10.985 31.234 1.00 9.70 282 ALA A CA 1
ATOM 2274 C C . ALA A 1 282 ? -15.012 -9.503 31.590 1.00 9.02 282 ALA A C 1
ATOM 2275 O O . ALA A 1 282 ? -14.055 -8.776 31.311 1.00 9.67 282 ALA A O 1
ATOM 2277 N N . ARG A 1 283 ? -16.090 -9.038 32.196 1.00 8.51 283 ARG A N 1
ATOM 2278 C CA . ARG A 1 283 ? -16.200 -7.631 32.550 1.00 8.53 283 ARG A CA 1
ATOM 2279 C C . ARG A 1 283 ? -15.099 -7.233 33.544 1.00 8.12 283 ARG A C 1
ATOM 2280 O O . ARG A 1 283 ? -14.705 -8.045 34.406 1.00 9.13 283 ARG A O 1
ATOM 2288 N N . PHE A 1 284 ? -14.682 -6.001 33.454 1.00 8.40 284 PHE A N 1
ATOM 2289 C CA . PHE A 1 284 ? -13.571 -5.519 34.303 1.00 8.67 284 PHE A CA 1
ATOM 2290 C C . PHE A 1 284 ? -13.771 -5.875 35.790 1.00 8.34 284 PHE A C 1
ATOM 2291 O O . PHE A 1 284 ? -12.828 -6.339 36.438 1.00 9.27 284 PHE A O 1
ATOM 2299 N N . LEU A 1 285 ? -14.965 -5.625 36.317 1.00 8.89 285 LEU A N 1
ATOM 2300 C CA . LEU A 1 285 ? -15.179 -5.828 37.767 1.00 9.64 285 LEU A CA 1
ATOM 2301 C C . LEU A 1 285 ? -15.152 -7.299 38.150 1.00 10.38 285 LEU A C 1
ATOM 2302 O O . LEU A 1 285 ? -15.014 -7.593 39.369 1.00 13.61 285 LEU A O 1
ATOM 2307 N N . SER A 1 286 ? -15.248 -8.238 37.218 1.00 10.08 286 SER A N 1
ATOM 2308 C CA . SER A 1 286 ? -15.000 -9.678 37.500 1.00 10.68 286 SER A CA 1
ATOM 2309 C C . SER A 1 286 ? -13.524 -9.975 37.711 1.00 11.16 286 SER A C 1
ATOM 2310 O O . SER A 1 286 ? -13.179 -10.970 38.355 1.00 13.86 286 SER A O 1
ATOM 2313 N N . VAL A 1 287 ? -12.677 -9.138 37.150 1.00 10.52 287 VAL A N 1
ATOM 2314 C CA . VAL A 1 287 ? -11.206 -9.302 37.243 1.00 11.27 287 VAL A CA 1
ATOM 2315 C C . VAL A 1 287 ? -10.642 -8.564 38.445 1.00 11.45 287 VAL A C 1
ATOM 2316 O O . VAL A 1 287 ? -9.848 -9.141 39.216 1.00 14.04 287 VAL A O 1
ATOM 2320 N N . LYS A 1 288 ? -11.048 -7.320 38.610 1.00 11.15 288 LYS A N 1
ATOM 2321 C CA . LYS A 1 288 ? -10.545 -6.484 39.730 1.00 11.93 288 LYS A CA 1
ATOM 2322 C C . LYS A 1 288 ? -11.759 -5.731 40.242 1.00 10.89 288 LYS A C 1
ATOM 2323 O O . LYS A 1 288 ? -12.269 -4.819 39.569 1.00 11.59 288 LYS A O 1
ATOM 2329 N N A SER A 1 289 ? -12.192 -6.159 41.423 0.60 11.25 289 SER A N 1
ATOM 2330 N N B SER A 1 289 ? -12.307 -6.012 41.442 0.40 12.32 289 SER A N 1
ATOM 2331 C CA A SER A 1 289 ? -13.368 -5.589 42.085 0.60 11.54 289 SER A CA 1
ATOM 2332 C CA B SER A 1 289 ? -13.628 -5.434 41.859 0.40 12.54 289 SER A CA 1
ATOM 2333 C C A SER A 1 289 ? -12.993 -4.302 42.838 0.60 11.63 289 SER A C 1
ATOM 2334 C C B SER A 1 289 ? -13.540 -4.018 42.478 0.40 12.41 289 SER A C 1
ATOM 2335 O O A SER A 1 289 ? -13.025 -4.284 44.039 0.60 13.76 289 SER A O 1
ATOM 2336 O O B SER A 1 289 ? -14.477 -3.534 43.055 0.40 20.94 289 SER A O 1
ATOM 2341 N N . ASP A 1 290 ? -12.514 -3.294 42.130 1.00 11.76 290 ASP A N 1
ATOM 2342 C CA . ASP A 1 290 ? -12.119 -2.017 42.725 1.00 10.51 290 ASP A CA 1
ATOM 2343 C C . ASP A 1 290 ? -12.745 -0.939 41.846 1.00 10.07 290 ASP A C 1
ATOM 2344 O O . ASP A 1 290 ? -12.345 -0.741 40.685 1.00 10.59 290 ASP A O 1
ATOM 2349 N N . MET A 1 291 ? -13.741 -0.245 42.377 1.00 9.91 291 MET A N 1
ATOM 2350 C CA A MET A 1 291 ? -14.513 0.762 41.624 0.40 10.38 291 MET A CA 1
ATOM 2351 C CA B MET A 1 291 ? -14.490 0.752 41.618 0.60 9.97 291 MET A CA 1
ATOM 2352 C C . MET A 1 291 ? -13.626 1.950 41.264 1.00 9.90 291 MET A C 1
ATOM 2353 O O . MET A 1 291 ? -13.851 2.583 40.200 1.00 10.21 291 MET A O 1
ATOM 2362 N N . SER A 1 292 ? -12.687 2.309 42.113 1.00 9.79 292 SER A N 1
ATOM 2363 C CA . SER A 1 292 ? -11.803 3.437 41.794 1.00 9.42 292 SER A CA 1
ATOM 2364 C C . SER A 1 292 ? -10.905 3.082 40.601 1.00 8.78 292 SER A C 1
ATOM 2365 O O . SER A 1 292 ? -10.722 3.938 39.702 1.00 9.05 292 SER A O 1
ATOM 2368 N N . LEU A 1 293 ? -10.346 1.887 40.610 1.00 9.10 293 LEU A N 1
ATOM 2369 C CA . LEU A 1 293 ? -9.538 1.476 39.469 1.00 8.79 293 LEU A CA 1
ATOM 2370 C C . LEU A 1 293 ? -10.386 1.418 38.193 1.00 8.50 293 LEU A C 1
ATOM 2371 O O . LEU A 1 293 ? -9.885 1.861 37.128 1.00 9.00 293 LEU A O 1
ATOM 2376 N N . TYR A 1 294 ? -11.589 0.933 38.290 1.00 8.79 294 TYR A N 1
ATOM 2377 C CA . TYR A 1 294 ? -12.466 0.898 37.110 1.00 8.09 294 TYR A CA 1
ATOM 2378 C C . TYR A 1 294 ? -12.759 2.308 36.627 1.00 8.36 294 TYR A C 1
ATOM 2379 O O . TYR A 1 294 ? -12.741 2.538 35.398 1.00 9.06 294 TYR A O 1
ATOM 2388 N N . LYS A 1 295 ? -13.084 3.226 37.520 1.00 7.74 295 LYS A N 1
ATOM 2389 C CA . LYS A 1 295 ? -13.348 4.612 37.119 1.00 8.16 295 LYS A CA 1
ATOM 2390 C C . LYS A 1 295 ? -12.160 5.233 36.416 1.00 8.08 295 LYS A C 1
ATOM 2391 O O . LYS A 1 295 ? -12.328 5.983 35.436 1.00 8.75 295 LYS A O 1
ATOM 2397 N N . ASN A 1 296 ? -10.971 4.981 36.922 1.00 7.68 296 ASN A N 1
ATOM 2398 C CA . ASN A 1 296 ? -9.765 5.456 36.232 1.00 8.22 296 ASN A CA 1
ATOM 2399 C C . ASN A 1 296 ? -9.670 4.865 34.824 1.00 8.14 296 ASN A C 1
ATOM 2400 O O . ASN A 1 296 ? -9.350 5.575 33.844 1.00 8.77 296 ASN A O 1
ATOM 2405 N N . ALA A 1 297 ? -9.871 3.568 34.714 1.00 8.18 297 ALA A N 1
ATOM 2406 C CA . ALA A 1 297 ? -9.827 2.894 33.404 1.00 8.42 297 ALA A CA 1
ATOM 2407 C C . ALA A 1 297 ? -10.859 3.503 32.457 1.00 8.25 297 ALA A C 1
ATOM 2408 O O . ALA A 1 297 ? -10.546 3.713 31.267 1.00 8.59 297 ALA A O 1
ATOM 2410 N N . LEU A 1 298 ? -12.043 3.761 32.944 1.00 8.01 298 LEU A N 1
ATOM 2411 C CA . LEU A 1 298 ? -13.119 4.349 32.121 1.00 8.02 298 LEU A CA 1
ATOM 2412 C C . LEU A 1 298 ? -12.785 5.791 31.725 1.00 8.31 298 LEU A C 1
ATOM 2413 O O . LEU A 1 298 ? -13.049 6.160 30.578 1.00 9.00 298 LEU A O 1
ATOM 2418 N N . ALA A 1 299 ? -12.261 6.590 32.653 1.00 8.44 299 ALA A N 1
ATOM 2419 C CA . ALA A 1 299 ? -11.881 7.954 32.280 1.00 8.33 299 ALA A CA 1
ATOM 2420 C C . ALA A 1 299 ? -10.838 7.932 31.143 1.00 8.95 299 ALA A C 1
ATOM 2421 O O . ALA A 1 299 ? -10.924 8.701 30.209 1.00 9.56 299 ALA A O 1
ATOM 2423 N N . PHE A 1 300 ? -9.834 7.080 31.279 1.00 8.45 300 PHE A N 1
ATOM 2424 C CA . PHE A 1 300 ? -8.798 6.923 30.251 1.00 8.49 300 PHE A CA 1
ATOM 2425 C C . PHE A 1 300 ? -9.450 6.490 28.940 1.00 8.34 300 PHE A C 1
ATOM 2426 O O . PHE A 1 300 ? -9.212 7.101 27.886 1.00 9.33 300 PHE A O 1
ATOM 2434 N N . THR A 1 301 ? -10.252 5.450 28.989 1.00 8.23 301 THR A N 1
ATOM 2435 C CA . THR A 1 301 ? -10.863 4.854 27.766 1.00 8.16 301 THR A CA 1
ATOM 2436 C C . THR A 1 301 ? -11.683 5.901 27.046 1.00 8.22 301 THR A C 1
ATOM 2437 O O . THR A 1 301 ? -11.617 5.975 25.803 1.00 9.21 301 THR A O 1
ATOM 2441 N N . ILE A 1 302 ? -12.511 6.648 27.766 1.00 8.29 302 ILE A N 1
ATOM 2442 C CA . ILE A 1 302 ? -13.458 7.555 27.155 1.00 8.26 302 ILE A CA 1
ATOM 2443 C C . ILE A 1 302 ? -12.720 8.754 26.594 1.00 8.57 302 ILE A C 1
ATOM 2444 O O . ILE A 1 302 ? -13.207 9.300 25.574 1.00 10.47 302 ILE A O 1
ATOM 2449 N N . LEU A 1 303 ? -11.683 9.268 27.250 1.00 8.96 303 LEU A N 1
ATOM 2450 C CA . LEU A 1 303 ? -11.107 10.566 26.887 1.00 8.98 303 LEU A CA 1
ATOM 2451 C C . LEU A 1 303 ? -9.794 10.476 26.117 1.00 9.26 303 LEU A C 1
ATOM 2452 O O . LEU A 1 303 ? -9.393 11.504 25.550 1.00 10.14 303 LEU A O 1
ATOM 2457 N N . THR A 1 304 ? -9.140 9.344 26.085 1.00 8.67 304 THR A N 1
ATOM 2458 C CA . THR A 1 304 ? -7.887 9.206 25.293 1.00 8.59 304 THR A CA 1
ATOM 2459 C C . THR A 1 304 ? -8.184 9.344 23.801 1.00 9.08 304 THR A C 1
ATOM 2460 O O . THR A 1 304 ? -9.362 9.314 23.354 1.00 9.47 304 THR A O 1
ATOM 2464 N N . GLU A 1 305 ? -7.128 9.492 23.010 1.00 9.35 305 GLU A N 1
ATOM 2465 C CA . GLU A 1 305 ? -7.239 9.521 21.548 1.00 8.95 305 GLU A CA 1
ATOM 2466 C C . GLU A 1 305 ? -8.018 8.298 21.052 1.00 9.39 305 GLU A C 1
ATOM 2467 O O . GLU A 1 305 ? -7.809 7.169 21.522 1.00 10.02 305 GLU A O 1
ATOM 2473 N N . GLY A 1 306 ? -8.865 8.556 20.062 1.00 9.73 306 GLY A N 1
ATOM 2474 C CA . GLY A 1 306 ? -9.687 7.509 19.467 1.00 9.21 306 GLY A CA 1
ATOM 2475 C C . GLY A 1 306 ? -11.158 7.866 19.548 1.00 9.43 306 GLY A C 1
ATOM 2476 O O . GLY A 1 306 ? -11.523 9.011 19.770 1.00 10.59 306 GLY A O 1
ATOM 2477 N N . ILE A 1 307 ? -11.985 6.873 19.277 1.00 9.17 307 ILE A N 1
ATOM 2478 C CA . ILE A 1 307 ? -13.442 6.966 19.367 1.00 8.85 307 ILE A CA 1
ATOM 2479 C C . ILE A 1 307 ? -13.842 5.957 20.437 1.00 8.58 307 ILE A C 1
ATOM 2480 O O . ILE A 1 307 ? -13.667 4.757 20.252 1.00 8.71 307 ILE A O 1
ATOM 2485 N N . PRO A 1 308 ? -14.348 6.421 21.605 1.00 8.41 308 PRO A N 1
ATOM 2486 C CA . PRO A 1 308 ? -14.598 5.477 22.678 1.00 8.51 308 PRO A CA 1
ATOM 2487 C C . PRO A 1 308 ? -15.872 4.636 22.499 1.00 8.16 308 PRO A C 1
ATOM 2488 O O . PRO A 1 308 ? -16.850 5.098 21.881 1.00 8.79 308 PRO A O 1
ATOM 2492 N N . VAL A 1 309 ? -15.810 3.446 23.085 1.00 8.20 309 VAL A N 1
ATOM 2493 C CA . VAL A 1 309 ? -16.927 2.525 23.175 1.00 8.23 309 VAL A CA 1
ATOM 2494 C C . VAL A 1 309 ? -17.059 2.111 24.628 1.00 8.37 309 VAL A C 1
ATOM 2495 O O . VAL A 1 309 ? -16.091 1.643 25.237 1.00 9.26 309 VAL A O 1
ATOM 2499 N N . VAL A 1 310 ? -18.276 2.184 25.156 1.00 7.92 310 VAL A N 1
ATOM 2500 C CA . VAL A 1 310 ? -18.620 1.651 26.484 1.00 8.20 310 VAL A CA 1
ATOM 2501 C C . VAL A 1 310 ? -19.611 0.534 26.296 1.00 7.95 310 VAL A C 1
ATOM 2502 O O . VAL A 1 310 ? -20.628 0.696 25.619 1.00 8.74 310 VAL A O 1
ATOM 2506 N N . TYR A 1 311 ? -19.348 -0.600 26.950 1.00 7.87 311 TYR A N 1
ATOM 2507 C CA . TYR A 1 311 ? -20.182 -1.791 26.841 1.00 7.91 311 TYR A CA 1
ATOM 2508 C C . TYR A 1 311 ? -21.401 -1.670 27.757 1.00 7.93 311 TYR A C 1
ATOM 2509 O O . TYR A 1 311 ? -21.272 -1.328 28.963 1.00 8.89 311 TYR A O 1
ATOM 2518 N N . TYR A 1 312 ? -22.578 -1.918 27.228 1.00 8.06 312 TYR A N 1
ATOM 2519 C CA . TYR A 1 312 ? -23.835 -1.761 27.983 1.00 7.95 312 TYR A CA 1
ATOM 2520 C C . TYR A 1 312 ? -23.733 -2.486 29.321 1.00 7.68 312 TYR A C 1
ATOM 2521 O O . TYR A 1 312 ? -23.217 -3.574 29.406 1.00 8.38 312 TYR A O 1
ATOM 2530 N N . GLY A 1 313 ? -24.326 -1.836 30.316 1.00 8.51 313 GLY A N 1
ATOM 2531 C CA . GLY A 1 313 ? -24.329 -2.416 31.657 1.00 9.42 313 GLY A CA 1
ATOM 2532 C C . GLY A 1 313 ? -23.132 -1.990 32.469 1.00 8.63 313 GLY A C 1
ATOM 2533 O O . GLY A 1 313 ? -23.188 -2.108 33.737 1.00 9.44 313 GLY A O 1
ATOM 2534 N N . THR A 1 314 ? -22.097 -1.456 31.876 1.00 8.35 314 THR A N 1
ATOM 2535 C CA . THR A 1 314 ? -20.995 -0.838 32.667 1.00 8.73 314 THR A CA 1
ATOM 2536 C C . THR A 1 314 ? -21.587 0.153 33.666 1.00 9.04 314 THR A C 1
ATOM 2537 O O . THR A 1 314 ? -21.165 0.176 34.844 1.00 10.46 314 THR A O 1
ATOM 2541 N N . GLU A 1 315 ? -22.542 0.929 33.221 1.00 9.33 315 GLU A N 1
ATOM 2542 C CA . GLU A 1 315 ? -23.095 2.026 33.996 1.00 9.42 315 GLU A CA 1
ATOM 2543 C C . GLU A 1 315 ? -23.978 1.536 35.136 1.00 10.02 315 GLU A C 1
ATOM 2544 O O . GLU A 1 315 ? -24.371 2.374 35.955 1.00 11.45 315 GLU A O 1
ATOM 2550 N N . GLN A 1 316 ? -24.307 0.251 35.177 1.00 9.78 316 GLN A N 1
ATOM 2551 C CA . GLN A 1 316 ? -25.022 -0.342 36.328 1.00 9.86 316 GLN A CA 1
ATOM 2552 C C . GLN A 1 316 ? -24.099 -1.242 37.141 1.00 10.70 316 GLN A C 1
ATOM 2553 O O . GLN A 1 316 ? -24.586 -2.023 37.974 1.00 12.48 316 GLN A O 1
ATOM 2559 N N . GLY A 1 317 ? -22.788 -1.179 36.913 1.00 10.21 317 GLY A N 1
ATOM 2560 C CA . GLY A 1 317 ? -21.835 -1.985 37.706 1.00 11.66 317 GLY A CA 1
ATOM 2561 C C . GLY A 1 317 ? -21.896 -3.455 37.390 1.00 10.54 317 GLY A C 1
ATOM 2562 O O . GLY A 1 317 ? -21.527 -4.270 38.222 1.00 11.42 317 GLY A O 1
ATOM 2563 N N . PHE A 1 318 ? -22.302 -3.820 36.178 1.00 9.67 318 PHE A N 1
ATOM 2564 C CA . PHE A 1 318 ? -22.342 -5.227 35.832 1.00 9.18 318 PHE A CA 1
ATOM 2565 C C . PHE A 1 318 ? -20.915 -5.813 35.896 1.00 9.38 318 PHE A C 1
ATOM 2566 O O . PHE A 1 318 ? -19.928 -5.138 35.593 1.00 10.23 318 PHE A O 1
ATOM 2574 N N . LYS A 1 319 ? -20.861 -7.069 36.266 1.00 9.44 319 LYS A N 1
ATOM 2575 C CA . LYS A 1 319 ? -19.618 -7.711 36.693 1.00 10.28 319 LYS A CA 1
ATOM 2576 C C . LYS A 1 319 ? -19.531 -9.165 36.263 1.00 10.39 319 LYS A C 1
ATOM 2577 O O . LYS A 1 319 ? -18.675 -9.898 36.788 1.00 11.74 319 LYS A O 1
ATOM 2583 N N . GLY A 1 320 ? -20.303 -9.579 35.272 1.00 10.25 320 GLY A N 1
ATOM 2584 C CA . GLY A 1 320 ? -20.250 -10.946 34.809 1.00 10.40 320 GLY A CA 1
ATOM 2585 C C . GLY A 1 320 ? -18.949 -11.312 34.158 1.00 9.94 320 GLY A C 1
ATOM 2586 O O . GLY A 1 320 ? -18.277 -10.468 33.516 1.00 10.50 320 GLY A O 1
ATOM 2587 N N . GLY A 1 321 ? -18.626 -12.576 34.268 1.00 10.83 321 GLY A N 1
ATOM 2588 C CA . GLY A 1 321 ? -17.397 -13.164 33.740 1.00 11.13 321 GLY A CA 1
ATOM 2589 C C . GLY A 1 321 ? -17.537 -13.624 32.274 1.00 9.61 321 GLY A C 1
ATOM 2590 O O . GLY A 1 321 ? -18.149 -12.952 31.460 1.00 11.62 321 GLY A O 1
ATOM 2591 N N . ASP A 1 322 ? -16.950 -14.737 31.960 1.00 11.09 322 ASP A N 1
ATOM 2592 C CA . ASP A 1 322 ? -16.847 -15.163 30.565 1.00 11.60 322 ASP A CA 1
ATOM 2593 C C . ASP A 1 322 ? -18.217 -15.460 29.975 1.00 10.48 322 ASP A C 1
ATOM 2594 O O . ASP A 1 322 ? -19.119 -15.992 30.640 1.00 11.58 322 ASP A O 1
ATOM 2599 N N . ASP A 1 323 ? -18.312 -15.185 28.676 1.00 10.11 323 ASP A N 1
ATOM 2600 C CA . ASP A 1 323 ? -19.478 -15.475 27.802 1.00 10.28 323 ASP A CA 1
ATOM 2601 C C . ASP A 1 323 ? -20.091 -16.815 28.188 1.00 10.79 323 ASP A C 1
ATOM 2602 O O . ASP A 1 323 ? -19.385 -17.819 28.219 1.00 12.20 323 ASP A O 1
ATOM 2607 N N . PRO A 1 324 ? -21.385 -16.903 28.563 1.00 10.61 324 PRO A N 1
ATOM 2608 C CA . PRO A 1 324 ? -22.372 -15.858 28.352 1.00 10.94 324 PRO A CA 1
ATOM 2609 C C . PRO A 1 324 ? -22.634 -14.925 29.539 1.00 9.72 324 PRO A C 1
ATOM 2610 O O . PRO A 1 324 ? -23.563 -14.110 29.499 1.00 10.13 324 PRO A O 1
ATOM 2614 N N . LYS A 1 325 ? -21.807 -15.042 30.580 1.00 9.60 325 LYS A N 1
ATOM 2615 C CA . LYS A 1 325 ? -22.098 -14.340 31.836 1.00 10.36 325 LYS A CA 1
ATOM 2616 C C . LYS A 1 325 ? -21.909 -12.843 31.748 1.00 9.82 325 LYS A C 1
ATOM 2617 O O . LYS A 1 325 ? -22.436 -12.117 32.591 1.00 10.48 325 LYS A O 1
ATOM 2623 N N . ASN A 1 326 ? -21.214 -12.384 30.699 1.00 9.07 326 ASN A N 1
ATOM 2624 C CA . ASN A 1 326 ? -21.022 -10.950 30.412 1.00 9.21 326 ASN A CA 1
ATOM 2625 C C . ASN A 1 326 ? -22.080 -10.415 29.444 1.00 8.80 326 ASN A C 1
ATOM 2626 O O . ASN A 1 326 ? -21.928 -9.274 28.982 1.00 9.77 326 ASN A O 1
ATOM 2631 N N . ARG A 1 327 ? -23.120 -11.205 29.137 1.00 9.03 327 ARG A N 1
ATOM 2632 C CA . ARG A 1 327 ? -24.257 -10.721 28.340 1.00 8.91 327 ARG A CA 1
ATOM 2633 C C . ARG A 1 327 ? -25.508 -10.703 29.231 1.00 8.50 327 ARG A C 1
ATOM 2634 O O . ARG A 1 327 ? -26.596 -11.148 28.835 1.00 8.89 327 ARG A O 1
ATOM 2642 N N . GLU A 1 328 ? -25.365 -10.115 30.425 1.00 9.21 328 GLU A N 1
ATOM 2643 C CA . GLU A 1 328 ? -26.502 -9.977 31.349 1.00 9.35 328 GLU A CA 1
ATOM 2644 C C . GLU A 1 328 ? -27.616 -9.134 30.728 1.00 8.81 328 GLU A C 1
ATOM 2645 O O . GLU A 1 328 ? -27.364 -8.227 29.934 1.00 9.61 328 GLU A O 1
ATOM 2651 N N . VAL A 1 329 ? -28.835 -9.375 31.222 1.00 9.18 329 VAL A N 1
ATOM 2652 C CA . VAL A 1 329 ? -29.940 -8.533 30.803 1.00 8.76 329 VAL A CA 1
ATOM 2653 C C . VAL A 1 329 ? -29.850 -7.201 31.543 1.00 9.28 329 VAL A C 1
ATOM 2654 O O . VAL A 1 329 ? -29.629 -7.142 32.772 1.00 11.47 329 VAL A O 1
ATOM 2658 N N . LEU A 1 330 ? -30.091 -6.085 30.842 1.00 9.57 330 LEU A N 1
ATOM 2659 C CA . LEU A 1 330 ? -30.015 -4.775 31.497 1.00 9.24 330 LEU A CA 1
ATOM 2660 C C . LEU A 1 330 ? -31.297 -4.421 32.235 1.00 9.97 330 LEU A C 1
ATOM 2661 O O . LEU A 1 330 ? -31.242 -3.593 33.158 1.00 10.98 330 LEU A O 1
ATOM 2666 N N . TRP A 1 331 ? -32.425 -4.947 31.829 1.00 10.24 331 TRP A N 1
ATOM 2667 C CA . TRP A 1 331 ? -33.723 -4.485 32.338 1.00 9.95 331 TRP A CA 1
ATOM 2668 C C . TRP A 1 331 ? -33.919 -4.764 33.851 1.00 10.77 331 TRP A C 1
ATOM 2669 O O . TRP A 1 331 ? -34.758 -4.125 34.433 1.00 14.61 331 TRP A O 1
ATOM 2680 N N . THR A 1 332 ? -33.162 -5.661 34.454 1.00 10.99 332 THR A N 1
ATOM 2681 C CA . THR A 1 332 ? -33.241 -5.878 35.923 1.00 11.72 332 THR A CA 1
ATOM 2682 C C . THR A 1 332 ? -32.781 -4.626 36.655 1.00 11.73 332 THR A C 1
ATOM 2683 O O . THR A 1 332 ? -33.117 -4.519 37.839 1.00 15.97 332 THR A O 1
ATOM 2687 N N . SER A 1 333 ? -32.004 -3.758 36.027 1.00 11.71 333 SER A N 1
ATOM 2688 C CA . SER A 1 333 ? -31.501 -2.534 36.654 1.00 13.21 333 SER A CA 1
ATOM 2689 C C . SER A 1 333 ? -32.553 -1.426 36.692 1.00 14.74 333 SER A C 1
ATOM 2690 O O . SER A 1 333 ? -32.286 -0.412 37.341 1.00 16.92 333 SER A O 1
ATOM 2693 N N . ASN A 1 334 ? -33.649 -1.596 35.939 1.00 15.18 334 ASN A N 1
ATOM 2694 C CA . ASN A 1 334 ? -34.700 -0.587 35.716 1.00 17.41 334 ASN A CA 1
ATOM 2695 C C . ASN A 1 334 ? -34.067 0.740 35.251 1.00 14.83 334 ASN A C 1
ATOM 2696 O O . ASN A 1 334 ? -34.696 1.802 35.418 1.00 16.53 334 ASN A O 1
ATOM 2701 N N . TYR A 1 335 ? -32.906 0.702 34.575 1.00 12.87 335 TYR A N 1
ATOM 2702 C CA . TYR A 1 335 ? -32.391 1.900 33.854 1.00 12.57 335 TYR A CA 1
ATOM 2703 C C . TYR A 1 335 ? -32.184 3.028 34.864 1.00 11.95 335 TYR A C 1
ATOM 2704 O O . TYR A 1 335 ? -32.467 4.187 34.616 1.00 13.50 335 TYR A O 1
ATOM 2713 N N . ASP A 1 336 ? -31.570 2.697 36.009 1.00 14.08 336 ASP A N 1
ATOM 2714 C CA . ASP A 1 336 ? -31.386 3.645 37.123 1.00 14.66 336 ASP A CA 1
ATOM 2715 C C . ASP A 1 336 ? -30.364 4.724 36.749 1.00 12.80 336 ASP A C 1
ATOM 2716 O O . ASP A 1 336 ? -29.167 4.431 36.683 1.00 14.76 336 ASP A O 1
ATOM 2721 N N . THR A 1 337 ? -30.808 5.964 36.625 1.00 13.16 337 THR A N 1
ATOM 2722 C CA . THR A 1 337 ? -29.905 7.073 36.278 1.00 14.08 337 THR A CA 1
ATOM 2723 C C . THR A 1 337 ? -29.221 7.603 37.530 1.00 14.13 337 THR A C 1
ATOM 2724 O O . THR A 1 337 ? -28.384 8.514 37.383 1.00 16.90 337 THR A O 1
ATOM 2728 N N . SER A 1 338 ? -29.540 7.068 38.710 1.00 14.68 338 SER A N 1
ATOM 2729 C CA A SER A 1 338 ? -28.861 7.451 39.971 0.40 15.33 338 SER A CA 1
ATOM 2730 C CA B SER A 1 338 ? -28.829 7.469 39.955 0.60 16.62 338 SER A CA 1
ATOM 2731 C C . SER A 1 338 ? -27.771 6.436 40.310 1.00 13.88 338 SER A C 1
ATOM 2732 O O . SER A 1 338 ? -27.148 6.586 41.363 1.00 16.53 338 SER A O 1
ATOM 2737 N N A SER A 1 339 ? -27.511 5.413 39.461 0.70 13.82 339 SER A N 1
ATOM 2738 N N C SER A 1 339 ? -27.572 5.356 39.580 0.30 12.47 339 SER A N 1
ATOM 2739 C CA A SER A 1 339 ? -26.450 4.402 39.717 0.49 14.12 339 SER A CA 1
ATOM 2740 C CA B SER A 1 339 ? -26.417 4.184 39.702 0.21 13.74 339 SER A CA 1
ATOM 2741 C CA C SER A 1 339 ? -26.490 4.432 39.938 0.30 11.26 339 SER A CA 1
ATOM 2742 C C A SER A 1 339 ? -25.106 5.136 39.790 0.70 13.88 339 SER A C 1
ATOM 2743 C C C SER A 1 339 ? -25.145 5.149 39.859 0.30 11.79 339 SER A C 1
ATOM 2744 O O A SER A 1 339 ? -24.894 6.126 39.081 0.70 15.78 339 SER A O 1
ATOM 2745 O O C SER A 1 339 ? -24.928 6.015 38.983 0.30 13.26 339 SER A O 1
ATOM 2752 N N . ASP A 1 340 ? -24.227 4.674 40.688 1.00 12.98 340 ASP A N 1
ATOM 2753 C CA . ASP A 1 340 ? -22.873 5.245 40.795 1.00 12.56 340 ASP A CA 1
ATOM 2754 C C . ASP A 1 340 ? -22.217 5.437 39.421 1.00 10.31 340 ASP A C 1
ATOM 2755 O O . ASP A 1 340 ? -21.775 6.569 39.099 1.00 11.00 340 ASP A O 1
ATOM 2760 N N . LEU A 1 341 ? -22.120 4.358 38.662 1.00 10.83 341 LEU A N 1
ATOM 2761 C CA . LEU A 1 341 ? -21.394 4.479 37.386 1.00 11.26 341 LEU A CA 1
ATOM 2762 C C . LEU A 1 341 ? -22.176 5.230 36.310 1.00 10.05 341 LEU A C 1
ATOM 2763 O O . LEU A 1 341 ? -21.513 5.821 35.437 1.00 10.65 341 LEU A O 1
ATOM 2768 N N . TYR A 1 342 ? -23.491 5.294 36.370 1.00 10.29 342 TYR A N 1
ATOM 2769 C CA . TYR A 1 342 ? -24.250 6.148 35.452 1.00 10.66 342 TYR A CA 1
ATOM 2770 C C . TYR A 1 342 ? -23.846 7.609 35.658 1.00 10.52 342 TYR A C 1
ATOM 2771 O O . TYR A 1 342 ? -23.537 8.349 34.725 1.00 10.38 342 TYR A O 1
ATOM 2780 N N . LYS A 1 343 ? -23.884 8.044 36.924 1.00 10.15 343 LYS A N 1
ATOM 2781 C CA A LYS A 1 343 ? -23.551 9.433 37.244 0.70 10.59 343 LYS A CA 1
ATOM 2782 C CA B LYS A 1 343 ? -23.534 9.429 37.301 0.30 10.43 343 LYS A CA 1
ATOM 2783 C C . LYS A 1 343 ? -22.095 9.705 36.868 1.00 10.25 343 LYS A C 1
ATOM 2784 O O . LYS A 1 343 ? -21.805 10.795 36.346 1.00 10.61 343 LYS A O 1
ATOM 2795 N N . PHE A 1 344 ? -21.213 8.751 37.152 1.00 9.63 344 PHE A N 1
ATOM 2796 C CA . PHE A 1 344 ? -19.779 8.953 36.818 1.00 9.53 344 PHE A CA 1
ATOM 2797 C C . PHE A 1 344 ? -19.588 9.083 35.296 1.00 8.32 344 PHE A C 1
ATOM 2798 O O . PHE A 1 344 ? -18.903 10.004 34.819 1.00 9.81 344 PHE A O 1
ATOM 2806 N N . ILE A 1 345 ? -20.154 8.129 34.561 1.00 9.05 345 ILE A N 1
ATOM 2807 C CA . ILE A 1 345 ? -20.020 8.165 33.089 1.00 9.15 345 ILE A CA 1
ATOM 2808 C C . ILE A 1 345 ? -20.637 9.450 32.533 1.00 9.23 345 ILE A C 1
ATOM 2809 O O . ILE A 1 345 ? -20.068 10.049 31.603 1.00 10.04 345 ILE A O 1
ATOM 2814 N N . LYS A 1 346 ? -21.731 9.931 33.119 1.00 9.54 346 LYS A N 1
ATOM 2815 C CA . LYS A 1 346 ? -22.291 11.201 32.648 1.00 10.55 346 LYS A CA 1
ATOM 2816 C C . LYS A 1 346 ? -21.251 12.312 32.817 1.00 10.38 346 LYS A C 1
ATOM 2817 O O . LYS A 1 346 ? -21.092 13.164 31.923 1.00 10.96 346 LYS A O 1
ATOM 2823 N N . ILE A 1 347 ? -20.571 12.379 33.972 1.00 10.58 347 ILE A N 1
ATOM 2824 C CA . ILE A 1 347 ? -19.543 13.436 34.116 1.00 10.37 347 ILE A CA 1
ATOM 2825 C C . ILE A 1 347 ? -18.497 13.317 32.998 1.00 9.85 347 ILE A C 1
ATOM 2826 O O . ILE A 1 347 ? -18.117 14.321 32.381 1.00 10.65 347 ILE A O 1
ATOM 2831 N N . VAL A 1 348 ? -17.950 12.123 32.858 1.00 9.30 348 VAL A N 1
ATOM 2832 C CA . VAL A 1 348 ? -16.794 11.934 31.924 1.00 9.77 348 VAL A CA 1
ATOM 2833 C C . VAL A 1 348 ? -17.229 12.166 30.455 1.00 9.23 348 VAL A C 1
ATOM 2834 O O . VAL A 1 348 ? -16.585 12.902 29.714 1.00 10.18 348 VAL A O 1
ATOM 2838 N N . ASN A 1 349 ? -18.330 11.511 30.108 1.00 9.71 349 ASN A N 1
ATOM 2839 C CA . ASN A 1 349 ? -18.748 11.301 28.722 1.00 9.45 349 ASN A CA 1
ATOM 2840 C C . ASN A 1 349 ? -19.760 12.351 28.247 1.00 10.00 349 ASN A C 1
ATOM 2841 O O . ASN A 1 349 ? -19.927 12.500 27.002 1.00 10.91 349 ASN A O 1
ATOM 2846 N N . ASN A 1 350 ? -20.439 13.030 29.156 1.00 10.57 350 ASN A N 1
ATOM 2847 C CA A ASN A 1 350 ? -21.389 14.088 28.782 0.50 11.26 350 ASN A CA 1
ATOM 2848 C CA B ASN A 1 350 ? -21.371 14.089 28.763 0.50 10.89 350 ASN A CA 1
ATOM 2849 C C . ASN A 1 350 ? -20.782 15.453 29.109 1.00 12.66 350 ASN A C 1
ATOM 2850 O O . ASN A 1 350 ? -20.850 16.343 28.314 1.00 16.41 350 ASN A O 1
ATOM 2859 N N . ASP A 1 351 ? -20.272 15.624 30.314 1.00 12.62 351 ASP A N 1
ATOM 2860 C CA . ASP A 1 351 ? -19.885 16.948 30.801 1.00 14.31 351 ASP A CA 1
ATOM 2861 C C . ASP A 1 351 ? -18.492 17.342 30.336 1.00 14.12 351 ASP A C 1
ATOM 2862 O O . ASP A 1 351 ? -18.285 18.480 29.902 1.00 21.08 351 ASP A O 1
ATOM 2867 N N . VAL A 1 352 ? -17.529 16.433 30.456 1.00 12.10 352 VAL A N 1
ATOM 2868 C CA . VAL A 1 352 ? -16.114 16.770 30.140 1.00 12.05 352 VAL A CA 1
ATOM 2869 C C . VAL A 1 352 ? -15.767 16.512 28.664 1.00 11.73 352 VAL A C 1
ATOM 2870 O O . VAL A 1 352 ? -14.949 17.229 28.122 1.00 16.07 352 VAL A O 1
ATOM 2874 N N . ARG A 1 353 ? -16.270 15.438 28.108 1.00 11.43 353 ARG A N 1
ATOM 2875 C CA . ARG A 1 353 ? -15.917 15.007 26.759 1.00 10.97 353 ARG A CA 1
ATOM 2876 C C . ARG A 1 353 ? -16.201 16.083 25.713 1.00 11.52 353 ARG A C 1
ATOM 2877 O O . ARG A 1 353 ? -17.269 16.694 25.684 1.00 14.30 353 ARG A O 1
ATOM 2885 N N A GLN A 1 354 ? -15.243 16.233 24.792 0.50 11.98 354 GLN A N 1
ATOM 2886 N N B GLN A 1 354 ? -15.235 16.232 24.801 0.50 11.40 354 GLN A N 1
ATOM 2887 C CA A GLN A 1 354 ? -15.333 17.170 23.656 0.50 12.45 354 GLN A CA 1
ATOM 2888 C CA B GLN A 1 354 ? -15.423 17.067 23.608 0.50 12.62 354 GLN A CA 1
ATOM 2889 C C A GLN A 1 354 ? -16.168 16.476 22.552 0.50 13.76 354 GLN A C 1
ATOM 2890 C C B GLN A 1 354 ? -16.329 16.339 22.636 0.50 13.34 354 GLN A C 1
ATOM 2891 O O A GLN A 1 354 ? -15.737 15.437 22.043 0.50 14.22 354 GLN A O 1
ATOM 2892 O O B GLN A 1 354 ? -16.071 15.194 22.265 0.50 16.52 354 GLN A O 1
ATOM 2903 N N . LYS A 1 355 ? -17.308 17.072 22.175 1.00 14.56 355 LYS A N 1
ATOM 2904 C CA . LYS A 1 355 ? -18.294 16.462 21.252 1.00 15.63 355 LYS A CA 1
ATOM 2905 C C . LYS A 1 355 ? -18.126 16.942 19.825 1.00 14.69 355 LYS A C 1
ATOM 2906 O O . LYS A 1 355 ? -18.869 16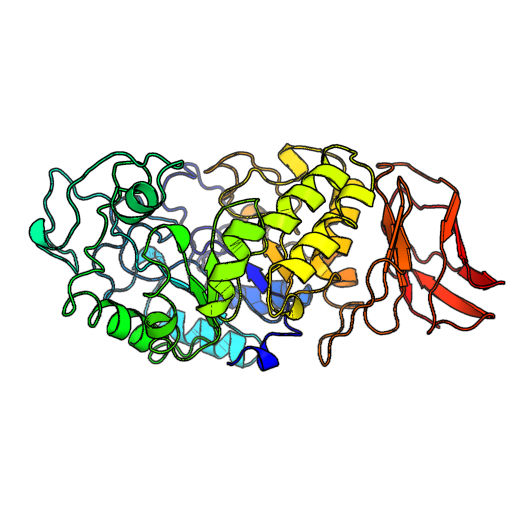.474 18.936 1.00 16.15 355 LYS A O 1
ATOM 2912 N N . SER A 1 356 ? -17.187 17.836 19.595 1.00 15.27 356 SER A N 1
ATOM 2913 C CA . SER A 1 356 ? -16.850 18.281 18.226 1.00 16.11 356 SER A CA 1
ATOM 2914 C C . SER A 1 356 ? -15.383 18.691 18.234 1.00 16.12 356 SER A C 1
ATOM 2915 O O . SER A 1 356 ? -14.881 19.137 19.288 1.00 16.19 356 SER A O 1
ATOM 2918 N N A ASP A 1 357 ? -14.685 18.452 17.124 0.70 16.10 357 ASP A N 1
ATOM 2919 N N B ASP A 1 357 ? -14.687 18.498 17.109 0.30 15.95 357 ASP A N 1
ATOM 2920 C CA A ASP A 1 357 ? -13.276 18.872 16.976 0.70 17.77 357 ASP A CA 1
ATOM 2921 C CA B ASP A 1 357 ? -13.259 18.875 16.944 0.30 16.65 357 ASP A CA 1
ATOM 2922 C C A ASP A 1 357 ? -12.420 18.365 18.144 0.70 16.19 357 ASP A C 1
ATOM 2923 C C B ASP A 1 357 ? -12.395 18.352 18.103 0.30 15.96 357 ASP A C 1
ATOM 2924 O O A ASP A 1 357 ? -11.549 19.098 18.639 0.70 20.92 357 ASP A O 1
ATOM 2925 O O B ASP A 1 357 ? -11.505 19.078 18.588 0.30 16.55 357 ASP A O 1
ATOM 2934 N N . LYS A 1 358 ? -12.606 17.108 18.504 1.00 14.22 358 LYS A N 1
ATOM 2935 C CA . LYS A 1 358 ? -11.860 16.518 19.597 1.00 13.08 358 LYS A CA 1
ATOM 2936 C C . LYS A 1 358 ? -10.364 16.687 19.362 1.00 13.24 358 LYS A C 1
ATOM 2937 O O . LYS A 1 358 ? -9.869 16.343 18.281 1.00 15.48 358 LYS A O 1
ATOM 2943 N N . THR A 1 359 ? -9.642 17.109 20.402 1.00 13.19 359 THR A N 1
ATOM 2944 C CA A THR A 1 359 ? -8.178 17.176 20.412 0.60 14.51 359 THR A CA 1
ATOM 2945 C CA B THR A 1 359 ? -8.170 17.174 20.398 0.40 13.82 359 THR A CA 1
ATOM 2946 C C . THR A 1 359 ? -7.685 16.566 21.707 1.00 12.44 359 THR A C 1
ATOM 2947 O O . THR A 1 359 ? -8.262 16.824 22.748 1.00 15.24 359 THR A O 1
ATOM 2954 N N A VAL A 1 360 ? -6.627 15.808 21.603 0.60 12.36 360 VAL A N 1
ATOM 2955 N N B VAL A 1 360 ? -6.656 15.768 21.631 0.40 12.46 360 VAL A N 1
ATOM 2956 C CA A VAL A 1 360 ? -5.970 15.127 22.737 0.60 11.02 360 VAL A CA 1
ATOM 2957 C CA B VAL A 1 360 ? -5.979 15.268 22.840 0.40 12.71 360 VAL A CA 1
ATOM 2958 C C A VAL A 1 360 ? -4.468 15.366 22.616 0.60 12.00 360 VAL A C 1
ATOM 2959 C C B VAL A 1 360 ? -4.481 15.398 22.635 0.40 12.66 360 VAL A C 1
ATOM 2960 O O A VAL A 1 360 ? -3.917 15.219 21.516 0.60 15.30 360 VAL A O 1
ATOM 2961 O O B VAL A 1 360 ? -3.968 15.168 21.525 0.40 15.08 360 VAL A O 1
ATOM 2968 N N . THR A 1 361 ? -3.801 15.653 23.739 1.00 11.52 361 THR A N 1
ATOM 2969 C CA . THR A 1 361 ? -2.328 15.588 23.844 1.00 11.73 361 THR A CA 1
ATOM 2970 C C . THR A 1 361 ? -2.000 14.483 24.826 1.00 10.41 361 THR A C 1
ATOM 2971 O O . THR A 1 361 ? -2.340 14.614 26.026 1.00 11.99 361 THR A O 1
ATOM 2975 N N . LEU A 1 362 ? -1.397 13.418 24.340 1.00 11.22 362 LEU A N 1
ATOM 2976 C CA . LEU A 1 362 ? -0.994 12.275 25.172 1.00 11.20 362 LEU A CA 1
ATOM 2977 C C . LEU A 1 362 ? 0.313 12.550 25.920 1.00 10.89 362 LEU A C 1
ATOM 2978 O O . LEU A 1 362 ? 1.089 13.436 25.558 1.00 12.85 362 LEU A O 1
ATOM 2983 N N . ASP A 1 363 ? 0.534 11.783 26.993 1.00 11.27 363 ASP A N 1
ATOM 2984 C CA . ASP A 1 363 ? 1.861 11.723 27.632 1.00 12.29 363 ASP A CA 1
ATOM 2985 C C . ASP A 1 363 ? 2.258 13.121 28.165 1.00 11.00 363 ASP A C 1
ATOM 2986 O O . ASP A 1 363 ? 3.421 13.464 28.173 1.00 13.88 363 ASP A O 1
ATOM 2991 N N . VAL A 1 364 ? 1.312 13.880 28.702 1.00 11.65 364 VAL A N 1
ATOM 2992 C CA . VAL A 1 364 ? 1.681 15.159 29.341 1.00 12.03 364 VAL A CA 1
ATOM 2993 C C . VAL A 1 364 ? 2.520 14.890 30.595 1.00 11.69 364 VAL A C 1
ATOM 2994 O O . VAL A 1 364 ? 3.465 15.609 30.878 1.00 14.75 364 VAL A O 1
ATOM 2998 N N . ASP A 1 365 ? 2.223 13.833 31.328 1.00 11.58 365 ASP A N 1
ATOM 2999 C CA . ASP A 1 365 ? 3.110 13.422 32.441 1.00 12.26 365 ASP A CA 1
ATOM 3000 C C . ASP A 1 365 ? 2.931 11.932 32.600 1.00 11.86 365 ASP A C 1
ATOM 3001 O O . ASP A 1 365 ? 1.829 11.464 32.842 1.00 14.89 365 ASP A O 1
ATOM 3006 N N . VAL A 1 366 ? 3.983 11.182 32.380 1.00 13.57 366 VAL A N 1
ATOM 3007 C CA . VAL A 1 366 ? 3.968 9.722 32.535 1.00 13.44 366 VAL A CA 1
ATOM 3008 C C . VAL A 1 366 ? 4.676 9.383 33.830 1.00 14.08 366 VAL A C 1
ATOM 3009 O O . VAL A 1 366 ? 5.885 9.489 33.909 1.00 15.96 366 VAL A O 1
ATOM 3013 N N . GLY A 1 367 ? 3.917 8.946 34.815 1.00 15.84 367 GLY A N 1
ATOM 3014 C CA . GLY A 1 367 ? 4.484 8.491 36.081 1.00 16.50 367 GLY A CA 1
ATOM 3015 C C . GLY A 1 367 ? 4.437 7.005 36.210 1.00 15.42 367 GLY A C 1
ATOM 3016 O O . GLY A 1 367 ? 4.100 6.358 35.250 1.00 17.99 367 GLY A O 1
ATOM 3017 N N . THR A 1 368 ? 4.720 6.466 37.382 1.00 16.89 368 THR A N 1
ATOM 3018 C CA A THR A 1 368 ? 4.607 5.018 37.594 0.50 16.08 368 THR A CA 1
ATOM 3019 C CA B THR A 1 368 ? 4.609 5.026 37.635 0.50 18.10 368 THR A CA 1
ATOM 3020 C C . THR A 1 368 ? 3.147 4.695 37.903 1.00 13.34 368 THR A C 1
ATOM 3021 O O . THR A 1 368 ? 2.638 3.767 37.286 1.00 15.91 368 THR A O 1
ATOM 3028 N N . ASN A 1 369 ? 2.532 5.450 38.811 1.00 12.81 369 ASN A N 1
ATOM 3029 C CA . ASN A 1 369 ? 1.155 5.186 39.266 1.00 11.58 369 ASN A CA 1
ATOM 3030 C C . ASN A 1 369 ? 0.184 6.272 38.830 1.00 10.45 369 ASN A C 1
ATOM 3031 O O . ASN A 1 369 ? -0.978 6.195 39.192 1.00 10.62 369 ASN A O 1
ATOM 3036 N N . THR A 1 370 ? 0.681 7.264 38.075 1.00 10.54 370 THR A N 1
ATOM 3037 C CA . THR A 1 370 ? -0.142 8.395 37.617 1.00 11.35 370 THR A CA 1
ATOM 3038 C C . THR A 1 370 ? 0.179 8.654 36.153 1.00 10.53 370 THR A C 1
ATOM 3039 O O . THR A 1 370 ? 1.285 8.351 35.665 1.00 11.83 370 THR A O 1
ATOM 3043 N N . TYR A 1 371 ? -0.784 9.274 35.483 1.00 10.07 371 TYR A N 1
ATOM 3044 C CA . TYR A 1 371 ? -0.660 9.605 34.060 1.00 9.98 371 TYR A CA 1
ATOM 3045 C C . TYR A 1 371 ? -1.546 10.796 33.763 1.00 9.70 371 TYR A C 1
ATOM 3046 O O . TYR A 1 371 ? -2.731 10.775 34.129 1.00 11.45 371 TYR A O 1
ATOM 3055 N N . ALA A 1 372 ? -1.000 11.816 33.118 1.00 10.33 372 ALA A N 1
ATOM 3056 C CA . ALA A 1 372 ? -1.755 13.010 32.752 1.00 10.06 372 ALA A CA 1
ATOM 3057 C C . ALA A 1 372 ? -1.742 13.168 31.247 1.00 9.80 372 ALA A C 1
ATOM 3058 O O . ALA A 1 372 ? -0.709 12.952 30.589 1.00 11.00 372 ALA A O 1
ATOM 3060 N N . PHE A 1 373 ? -2.854 13.639 30.720 1.00 9.98 373 PHE A N 1
ATOM 3061 C CA . PHE A 1 373 ? -3.012 13.948 29.287 1.00 9.92 373 PHE A CA 1
ATOM 3062 C C . PHE A 1 373 ? -4.044 15.055 29.217 1.00 9.34 373 PHE A C 1
ATOM 3063 O O . PHE A 1 373 ? -4.797 15.303 30.148 1.00 11.30 373 PHE A O 1
ATOM 3071 N N . THR A 1 374 ? -4.071 15.765 28.085 1.00 10.20 374 THR A N 1
ATOM 3072 C CA A THR A 1 374 ? -5.026 16.842 27.747 0.20 11.03 374 THR A CA 1
ATOM 3073 C CA B THR A 1 374 ? -5.125 16.777 27.872 0.80 11.23 374 THR A CA 1
ATOM 3074 C C . THR A 1 374 ? -6.163 16.253 26.892 1.00 10.58 374 THR A C 1
ATOM 3075 O O . THR A 1 374 ? -5.847 15.537 25.959 1.00 11.84 374 THR A O 1
ATOM 3082 N N . HIS A 1 375 ? -7.390 16.661 27.183 1.00 10.33 375 HIS A N 1
ATOM 3083 C CA . HIS A 1 375 ? -8.569 16.368 26.343 1.00 10.09 375 HIS A CA 1
ATOM 3084 C C . HIS A 1 375 ? -9.287 17.677 26.179 1.00 11.12 375 HIS A C 1
ATOM 3085 O O . HIS A 1 375 ? -9.803 18.246 27.172 1.00 11.16 375 HIS A O 1
ATOM 3092 N N . GLY A 1 376 ? -9.284 18.247 24.985 1.00 11.96 376 GLY A N 1
ATOM 3093 C CA . GLY A 1 376 ? -9.769 19.604 24.832 1.00 12.88 376 GLY A CA 1
ATOM 3094 C C . GLY A 1 376 ? -8.929 20.521 25.682 1.00 13.39 376 GLY A C 1
ATOM 3095 O O . GLY A 1 376 ? -7.699 20.416 25.661 1.00 15.41 376 GLY A O 1
ATOM 3096 N N . LYS A 1 377 ? -9.586 21.383 26.452 1.00 13.78 377 LYS A N 1
ATOM 3097 C CA . LYS A 1 377 ? -8.893 22.307 27.352 1.00 13.94 377 LYS A CA 1
ATOM 3098 C C . LYS A 1 377 ? -8.697 21.702 28.755 1.00 12.59 377 LYS A C 1
ATOM 3099 O O . LYS A 1 377 ? -8.199 22.384 29.635 1.00 15.80 377 LYS A O 1
ATOM 3105 N N . ASN A 1 378 ? -9.072 20.458 28.934 1.00 11.32 378 ASN A N 1
ATOM 3106 C CA . ASN A 1 378 ? -9.107 19.828 30.261 1.00 10.79 378 ASN A CA 1
ATOM 3107 C C . ASN A 1 378 ? -7.852 19.002 30.489 1.00 10.61 378 ASN A C 1
ATOM 3108 O O . ASN A 1 378 ? -7.323 18.395 29.552 1.00 12.39 378 ASN A O 1
ATOM 3113 N N . LEU A 1 379 ? -7.385 18.945 31.741 1.00 10.08 379 LEU A N 1
ATOM 3114 C CA . LEU A 1 379 ? -6.224 18.145 32.120 1.00 9.69 379 LEU A CA 1
ATOM 3115 C C . LEU A 1 379 ? -6.763 16.916 32.852 1.00 8.93 379 LEU A C 1
ATOM 3116 O O . LEU A 1 379 ? -7.371 17.046 33.934 1.00 10.23 379 LEU A O 1
ATOM 3121 N N . ILE A 1 380 ? -6.544 15.741 32.290 1.00 9.01 380 ILE A N 1
ATOM 3122 C CA . ILE A 1 380 ? -7.046 14.485 32.813 1.00 8.78 380 ILE A CA 1
ATOM 3123 C C . ILE A 1 380 ? -5.922 13.760 33.527 1.00 9.09 380 ILE A C 1
ATOM 3124 O O . ILE A 1 380 ? -4.876 13.504 32.925 1.00 10.52 380 ILE A O 1
ATOM 3129 N N . VAL A 1 381 ? -6.153 13.452 34.809 1.00 8.77 381 VAL A N 1
ATOM 3130 C CA . VAL A 1 381 ? -5.134 12.771 35.601 1.00 8.59 381 VAL A CA 1
ATOM 3131 C C . VAL A 1 381 ? -5.725 11.469 36.115 1.00 8.61 381 VAL A C 1
ATOM 3132 O O . VAL A 1 381 ? -6.687 11.471 36.909 1.00 9.49 381 VAL A O 1
ATOM 3136 N N . VAL A 1 382 ? -5.183 10.354 35.654 1.00 8.63 382 VAL A N 1
ATOM 3137 C CA . VAL A 1 382 ? -5.616 9.027 36.079 1.00 8.46 382 VAL A CA 1
ATOM 3138 C C . VAL A 1 382 ? -4.503 8.378 36.914 1.00 8.63 382 VAL A C 1
ATOM 3139 O O . VAL A 1 382 ? -3.317 8.770 36.819 1.00 9.67 382 VAL A O 1
ATOM 3143 N N . ASN A 1 383 ? -4.898 7.359 37.665 1.00 8.28 383 ASN A N 1
ATOM 3144 C CA . ASN A 1 383 ? -3.954 6.671 38.536 1.00 8.47 383 ASN A CA 1
ATOM 3145 C C . ASN A 1 383 ? -4.373 5.237 38.731 1.00 8.44 383 ASN A C 1
ATOM 3146 O O . ASN A 1 383 ? -5.523 4.890 38.454 1.00 9.91 383 ASN A O 1
ATOM 3151 N N . ASN A 1 384 ? -3.442 4.426 39.203 1.00 8.83 384 ASN A N 1
ATOM 3152 C CA . ASN A 1 384 ? -3.760 3.044 39.546 1.00 8.89 384 ASN A CA 1
ATOM 3153 C C . ASN A 1 384 ? -3.369 2.712 40.990 1.00 8.63 384 ASN A C 1
ATOM 3154 O O . ASN A 1 384 ? -3.063 1.534 41.264 1.00 9.41 384 ASN A O 1
ATOM 3159 N N . TYR A 1 385 ? -3.514 3.656 41.894 1.00 8.86 385 TYR A N 1
ATOM 3160 C CA . TYR A 1 385 ? -3.273 3.329 43.330 1.00 9.18 385 TYR A CA 1
ATOM 3161 C C . TYR A 1 385 ? -4.293 2.355 43.886 1.00 9.88 385 TYR A C 1
ATOM 3162 O O . TYR A 1 385 ? -3.909 1.397 44.559 1.00 11.04 385 TYR A O 1
ATOM 3171 N N . GLY A 1 386 ? -5.562 2.583 43.635 1.00 9.98 386 GLY A N 1
ATOM 3172 C CA . GLY A 1 386 ? -6.618 1.783 44.244 1.00 11.16 386 GLY A CA 1
ATOM 3173 C C . GLY A 1 386 ? -7.597 2.583 45.077 1.00 9.28 386 GLY A C 1
ATOM 3174 O O . GLY A 1 386 ? -7.327 3.714 45.494 1.00 10.54 386 GLY A O 1
ATOM 3175 N N . SER A 1 387 ? -8.679 1.908 45.393 1.00 10.30 387 SER A N 1
ATOM 3176 C CA A SER A 1 387 ? -9.702 2.550 46.242 0.50 10.69 387 SER A CA 1
ATOM 3177 C CA B SER A 1 387 ? -9.721 2.387 46.312 0.50 10.92 387 SER A CA 1
ATOM 3178 C C . SER A 1 387 ? -9.110 2.926 47.607 1.00 10.55 387 SER A C 1
ATOM 3179 O O . SER A 1 387 ? -8.196 2.282 48.133 1.00 11.55 387 SER A O 1
ATOM 3184 N N . GLY A 1 388 ? -9.628 4.039 48.079 1.00 11.55 388 GLY A N 1
ATOM 3185 C CA . GLY A 1 388 ? -9.211 4.540 49.388 1.00 13.32 388 GLY A CA 1
ATOM 3186 C C . GLY A 1 388 ? -7.988 5.435 49.359 1.00 12.04 388 GLY A C 1
ATOM 3187 O O . GLY A 1 388 ? -7.647 6.031 50.361 1.00 17.19 388 GLY A O 1
ATOM 3188 N N . SER A 1 389 ? -7.322 5.554 48.230 1.00 11.06 389 SER A N 1
ATOM 3189 C CA A SER A 1 389 ? -6.050 6.289 48.183 0.70 10.89 389 SER A CA 1
ATOM 3190 C CA B SER A 1 389 ? -6.033 6.263 48.193 0.30 10.36 389 SER A CA 1
ATOM 3191 C C . SER A 1 389 ? -6.240 7.782 48.317 1.00 10.20 389 SER A C 1
ATOM 3192 O O . SER A 1 389 ? -7.093 8.357 47.605 1.00 11.44 389 SER A O 1
ATOM 3197 N N . THR A 1 390 ? -5.415 8.401 49.137 1.00 10.93 390 THR A N 1
ATOM 3198 C CA . THR A 1 390 ? -5.382 9.847 49.292 1.00 11.91 390 THR A CA 1
ATOM 3199 C C . THR A 1 390 ? -3.984 10.390 49.047 1.00 11.31 390 THR A C 1
ATOM 3200 O O . THR A 1 390 ? -3.678 11.499 49.459 1.00 13.32 390 THR A O 1
ATOM 3204 N N . GLU A 1 391 ? -3.203 9.704 48.243 1.00 11.45 391 GLU A N 1
ATOM 3205 C CA A GLU A 1 391 ? -1.816 10.123 47.980 0.40 11.95 391 GLU A CA 1
ATOM 3206 C CA B GLU A 1 391 ? -1.838 10.087 47.868 0.60 13.53 391 GLU A CA 1
ATOM 3207 C C . GLU A 1 391 ? -1.804 11.514 47.315 1.00 11.52 391 GLU A C 1
ATOM 3208 O O . GLU A 1 391 ? -2.679 11.856 46.485 1.00 12.29 391 GLU A O 1
ATOM 3219 N N . SER A 1 392 ? -0.768 12.258 47.643 1.00 13.09 392 SER A N 1
ATOM 3220 C CA . SER A 1 392 ? -0.434 13.489 46.949 1.00 13.23 392 SER A CA 1
ATOM 3221 C C . SER A 1 392 ? 0.146 13.102 45.585 1.00 13.43 392 SER A C 1
ATOM 3222 O O . SER A 1 392 ? 0.962 12.185 45.417 1.00 19.42 392 SER A O 1
ATOM 3225 N N . VAL A 1 393 ? -0.360 13.797 44.614 1.00 11.64 393 VAL A N 1
ATOM 3226 C CA . VAL A 1 393 ? 0.018 13.647 43.178 1.00 12.32 393 VAL A CA 1
ATOM 3227 C C . VAL A 1 393 ? 0.548 14.990 42.682 1.00 11.24 393 VAL A C 1
ATOM 3228 O O . VAL A 1 393 ? -0.114 15.997 42.878 1.00 12.88 393 VAL A O 1
ATOM 3232 N N . THR A 1 394 ? 1.683 14.974 41.979 1.00 11.36 394 THR A N 1
ATOM 3233 C CA . THR A 1 394 ? 2.160 16.154 41.263 1.00 11.43 394 THR A CA 1
ATOM 3234 C C . THR A 1 394 ? 2.323 15.785 39.806 1.00 11.70 394 THR A C 1
ATOM 3235 O O . THR A 1 394 ? 2.967 14.775 39.501 1.00 13.83 394 THR A O 1
ATOM 3239 N N . VAL A 1 395 ? 1.737 16.578 38.920 1.00 11.24 395 VAL A N 1
ATOM 3240 C CA . VAL A 1 395 ? 1.876 16.357 37.477 1.00 11.62 395 VAL A CA 1
ATOM 3241 C C . VAL A 1 395 ? 2.195 17.688 36.785 1.00 12.31 395 VAL A C 1
ATOM 3242 O O . VAL A 1 395 ? 1.701 18.751 37.145 1.00 13.21 395 VAL A O 1
ATOM 3246 N N . LYS A 1 396 ? 2.962 17.547 35.716 1.00 13.45 396 LYS A N 1
ATOM 3247 C CA A LYS A 1 396 ? 3.060 18.614 34.698 0.50 14.93 396 LYS A CA 1
ATOM 3248 C CA B LYS A 1 396 ? 3.069 18.614 34.694 0.50 14.45 396 LYS A CA 1
ATOM 3249 C C . LYS A 1 396 ? 1.707 18.854 34.032 1.00 14.27 396 LYS A C 1
ATOM 3250 O O . LYS A 1 396 ? 0.937 17.890 33.829 1.00 16.30 396 LYS A O 1
ATOM 3261 N N . VAL A 1 397 ? 1.503 20.084 33.581 1.00 15.00 397 VAL A N 1
ATOM 3262 C CA . VAL A 1 397 ? 0.209 20.442 32.958 1.00 15.12 397 VAL A CA 1
ATOM 3263 C C . VAL A 1 397 ? 0.335 20.597 31.451 1.00 16.95 397 VAL A C 1
ATOM 3264 O O . VAL A 1 397 ? -0.747 20.735 30.806 1.00 18.29 397 VAL A O 1
ATOM 3268 N N . GLY A 1 398 ? 1.549 20.604 30.900 1.00 17.84 398 GLY A N 1
ATOM 3269 C CA . GLY A 1 398 ? 1.725 20.746 29.459 1.00 21.09 398 GLY A CA 1
ATOM 3270 C C . GLY A 1 398 ? 1.716 22.184 29.009 1.00 26.22 398 GLY A C 1
ATOM 3271 O O . GLY A 1 398 ? 1.759 23.090 29.820 1.00 25.00 398 GLY A O 1
ATOM 3272 N N . ASP A 1 399 ? 1.695 22.364 27.707 1.00 27.62 399 ASP A N 1
ATOM 3273 C CA . ASP A 1 399 ? 2.120 23.630 27.072 1.00 33.53 399 ASP A CA 1
ATOM 3274 C C . ASP A 1 399 ? 0.953 24.634 26.990 1.00 36.62 399 ASP A C 1
ATOM 3275 O O . ASP A 1 399 ? 1.203 25.744 26.624 1.00 44.85 399 ASP A O 1
ATOM 3280 N N . SER A 1 400 ? -0.286 24.247 27.252 1.00 30.22 400 SER A N 1
ATOM 3281 C CA . SER A 1 400 ? -1.510 25.036 26.978 1.00 75.27 400 SER A CA 1
ATOM 3282 C C . SER A 1 400 ? -2.220 25.396 28.288 1.00 28.40 400 SER A C 1
ATOM 3283 O O . SER A 1 400 ? -3.336 25.912 28.184 1.00 28.21 400 SER A O 1
ATOM 3286 N N . VAL A 1 401 ? -1.617 25.160 29.467 1.00 23.03 401 VAL A N 1
ATOM 3287 C CA . VAL A 1 401 ? -2.202 25.595 30.751 1.00 20.50 401 VAL A CA 1
ATOM 3288 C C . VAL A 1 401 ? -1.223 26.548 31.435 1.00 19.13 401 VAL A C 1
ATOM 3289 O O . VAL A 1 401 ? -0.176 26.101 31.869 1.00 21.42 401 VAL A O 1
ATOM 3293 N N . ALA A 1 402 ? -1.610 27.811 31.538 1.00 17.67 402 ALA A N 1
ATOM 3294 C CA . ALA A 1 402 ? -0.728 28.871 32.081 1.00 16.87 402 ALA A CA 1
ATOM 3295 C C . ALA A 1 402 ? -0.559 28.731 33.589 1.00 14.72 402 ALA A C 1
ATOM 3296 O O . ALA A 1 402 ? -1.502 28.356 34.288 1.00 14.36 402 ALA A O 1
ATOM 3298 N N . ASP A 1 403 ? 0.600 29.124 34.089 1.00 13.84 403 ASP A N 1
ATOM 3299 C CA . ASP A 1 403 ? 0.731 29.328 35.541 1.00 12.67 403 ASP A CA 1
ATOM 3300 C C . ASP A 1 403 ? -0.376 30.267 36.016 1.00 12.78 403 ASP A C 1
ATOM 3301 O O . ASP A 1 403 ? -0.742 31.261 35.374 1.00 15.08 403 ASP A O 1
ATOM 3306 N N . GLY A 1 404 ? -0.866 29.944 37.199 1.00 13.06 404 GLY A N 1
ATOM 3307 C CA . GLY A 1 404 ? -1.963 30.705 37.835 1.00 14.10 404 GLY A CA 1
ATOM 3308 C C . GLY A 1 404 ? -3.346 30.282 37.392 1.00 14.77 404 GLY A C 1
ATOM 3309 O O . GLY A 1 404 ? -4.343 30.825 37.923 1.00 16.79 404 GLY A O 1
ATOM 3310 N N . THR A 1 405 ? -3.460 29.340 36.469 1.00 13.43 405 THR A N 1
ATOM 3311 C CA . THR A 1 405 ? -4.779 28.847 36.063 1.00 14.27 405 THR A CA 1
ATOM 3312 C C . THR A 1 405 ? -5.376 27.978 37.170 1.00 13.85 405 THR A C 1
ATOM 3313 O O . THR A 1 405 ? -4.742 27.057 37.639 1.00 13.25 405 THR A O 1
ATOM 3317 N N . LYS A 1 406 ? -6.580 28.312 37.577 1.00 13.56 406 LYS A N 1
ATOM 3318 C CA . LYS A 1 406 ? -7.343 27.527 38.563 1.00 13.33 406 LYS A CA 1
ATOM 3319 C C . LYS A 1 406 ? -8.048 26.409 37.793 1.00 12.77 406 LYS A C 1
ATOM 3320 O O . LYS A 1 406 ? -8.790 26.706 36.818 1.00 15.51 406 LYS A O 1
ATOM 3326 N N . LEU A 1 407 ? -7.880 25.190 38.265 1.00 11.10 407 LEU A N 1
ATOM 3327 C CA . LEU A 1 407 ? -8.506 23.987 37.705 1.00 11.84 407 LEU A CA 1
ATOM 3328 C C . LEU A 1 407 ? -9.428 23.358 38.748 1.00 11.77 407 LEU A C 1
ATOM 3329 O O . LEU A 1 407 ? -9.053 23.288 39.947 1.00 13.82 407 LEU A O 1
ATOM 3334 N N . VAL A 1 408 ? -10.593 22.916 38.286 1.00 11.05 408 VAL A N 1
ATOM 3335 C CA . VAL A 1 408 ? -11.529 22.241 39.191 1.00 10.58 408 VAL A CA 1
ATOM 3336 C C . VAL A 1 408 ? -11.865 20.900 38.593 1.00 10.24 408 VAL A C 1
ATOM 3337 O O . VAL A 1 408 ? -12.342 20.772 37.433 1.00 11.20 408 VAL A O 1
ATOM 3341 N N . ASP A 1 409 ? -11.617 19.856 39.372 1.00 10.63 409 ASP A N 1
ATOM 3342 C CA . ASP A 1 409 ? -11.883 18.462 38.978 1.00 10.20 409 ASP A CA 1
ATOM 3343 C C . ASP A 1 409 ? -13.371 18.198 38.976 1.00 10.35 409 ASP A C 1
ATOM 3344 O O . ASP A 1 409 ? -14.063 18.340 40.000 1.00 11.12 409 ASP A O 1
ATOM 3349 N N . ALA A 1 410 ? -13.907 17.765 37.838 1.00 10.27 410 ALA A N 1
ATOM 3350 C CA . ALA A 1 410 ? -15.352 17.493 37.698 1.00 10.05 410 ALA A CA 1
ATOM 3351 C C . ALA A 1 410 ? -15.818 16.275 38.494 1.00 10.77 410 ALA A C 1
ATOM 3352 O O . ALA A 1 410 ? -17.025 16.148 38.726 1.00 11.86 410 ALA A O 1
ATOM 3354 N N . VAL A 1 411 ? -14.926 15.363 38.853 1.00 9.63 411 VAL A N 1
ATOM 3355 C CA . VAL A 1 411 ? -15.356 14.132 39.553 1.00 10.32 411 VAL A CA 1
ATOM 3356 C C . VAL A 1 411 ? -15.575 14.386 41.052 1.00 10.24 411 VAL A C 1
ATOM 3357 O O . VAL A 1 411 ? -16.610 14.031 41.593 1.00 12.58 411 VAL A O 1
ATOM 3361 N N . SER A 1 412 ? -14.553 14.966 41.701 1.00 9.64 412 SER A N 1
ATOM 3362 C CA . SER A 1 412 ? -14.547 15.128 43.167 1.00 9.57 412 SER A CA 1
ATOM 3363 C C . SER A 1 412 ? -14.458 16.579 43.577 1.00 9.81 412 SER A C 1
ATOM 3364 O O . SER A 1 412 ? -14.333 16.841 44.801 1.00 10.67 412 SER A O 1
ATOM 3367 N N . ASN A 1 413 ? -14.481 17.543 42.663 1.00 10.25 413 ASN A N 1
ATOM 3368 C CA . ASN A 1 413 ? -14.416 18.981 42.992 1.00 11.19 413 ASN A CA 1
ATOM 3369 C C . ASN A 1 413 ? -13.112 19.354 43.682 1.00 10.99 413 ASN A C 1
ATOM 3370 O O . ASN A 1 413 ? -13.059 20.381 44.344 1.00 13.89 413 ASN A O 1
ATOM 3375 N N . ILE A 1 414 ? -12.051 18.608 43.428 1.00 10.47 414 ILE A N 1
ATOM 3376 C CA . ILE A 1 414 ? -10.709 19.026 43.872 1.00 11.49 414 ILE A CA 1
ATOM 3377 C C . ILE A 1 414 ? -10.311 20.288 43.120 1.00 11.20 414 ILE A C 1
ATOM 3378 O O . ILE A 1 414 ? -10.448 20.331 41.899 1.00 11.76 414 ILE A O 1
ATOM 3383 N N . THR A 1 415 ? -9.790 21.296 43.810 1.00 11.85 415 THR A N 1
ATOM 3384 C CA A THR A 1 415 ? -9.282 22.545 43.203 0.60 11.37 415 THR A CA 1
ATOM 3385 C CA B THR A 1 415 ? -9.272 22.474 43.105 0.40 12.34 415 THR A CA 1
ATOM 3386 C C . THR A 1 415 ? -7.756 22.496 43.247 1.00 12.23 415 THR A C 1
ATOM 3387 O O . THR A 1 415 ? -7.202 22.183 44.318 1.00 13.90 415 THR A O 1
ATOM 3394 N N . ALA A 1 416 ? -7.093 22.860 42.166 1.00 11.89 416 ALA A N 1
ATOM 3395 C CA . ALA A 1 416 ? -5.643 23.001 42.129 1.00 13.13 416 ALA A CA 1
ATOM 3396 C C . ALA A 1 416 ? -5.300 24.095 41.168 1.00 12.51 416 ALA A C 1
ATOM 3397 O O . ALA A 1 416 ? -5.952 24.237 40.134 1.00 14.92 416 ALA A O 1
ATOM 3399 N N . THR A 1 417 ? -4.294 24.833 41.486 1.00 13.82 417 THR A N 1
ATOM 3400 C CA . THR A 1 417 ? -3.838 25.976 40.646 1.00 13.36 417 THR A CA 1
ATOM 3401 C C . THR A 1 417 ? -2.428 25.712 40.168 1.00 11.07 417 THR A C 1
ATOM 3402 O O . THR A 1 417 ? -1.562 25.237 40.893 1.00 13.05 417 THR A O 1
ATOM 3406 N N . VAL A 1 418 ? -2.192 25.973 38.887 1.00 12.13 418 VAL A N 1
ATOM 3407 C CA . VAL A 1 418 ? -0.898 25.747 38.249 1.00 11.56 418 VAL A CA 1
ATOM 3408 C C . VAL A 1 418 ? 0.159 26.660 38.828 1.00 11.00 418 VAL A C 1
ATOM 3409 O O . VAL A 1 418 ? -0.044 27.862 38.912 1.00 12.19 418 VAL A O 1
ATOM 3413 N N . SER A 1 419 ? 1.286 26.061 39.208 1.00 10.83 419 SER A N 1
ATOM 3414 C CA . SER A 1 419 ? 2.427 26.777 39.799 1.00 9.91 419 SER A CA 1
ATOM 3415 C C . SER A 1 419 ? 3.699 26.151 39.264 1.00 10.18 419 SER A C 1
ATOM 3416 O O . SER A 1 419 ? 3.905 24.942 39.458 1.00 11.17 419 SER A O 1
ATOM 3419 N N . GLY A 1 420 ? 4.527 26.946 38.592 1.00 10.48 420 GLY A N 1
ATOM 3420 C CA . GLY A 1 420 ? 5.750 26.358 38.069 1.00 11.03 420 GLY A CA 1
ATOM 3421 C C . GLY A 1 420 ? 5.507 25.203 37.118 1.00 10.65 420 GLY A C 1
ATOM 3422 O O . GLY A 1 420 ? 6.270 24.249 37.117 1.00 13.36 420 GLY A O 1
ATOM 3423 N N . GLY A 1 421 ? 4.448 25.301 36.288 1.00 10.88 421 GLY A N 1
ATOM 3424 C CA . GLY A 1 421 ? 4.202 24.270 35.254 1.00 11.83 421 GLY A CA 1
ATOM 3425 C C . GLY A 1 421 ? 3.618 22.984 35.782 1.00 12.80 421 GLY A C 1
ATOM 3426 O O . GLY A 1 421 ? 3.481 22.045 34.990 1.00 15.42 421 GLY A O 1
ATOM 3427 N N A SER A 1 422 ? 3.179 22.949 37.031 0.50 12.15 422 SER A N 1
ATOM 3428 N N B SER A 1 422 ? 3.223 22.911 37.045 0.50 11.58 422 SER A N 1
ATOM 3429 C CA A SER A 1 422 ? 2.640 21.717 37.647 0.50 12.39 422 SER A CA 1
ATOM 3430 C CA B SER A 1 422 ? 2.646 21.668 37.610 0.50 11.23 422 SER A CA 1
ATOM 3431 C C A SER A 1 422 ? 1.402 22.005 38.480 0.50 11.30 422 SER A C 1
ATOM 3432 C C B SER A 1 422 ? 1.476 21.976 38.531 0.50 10.89 422 SER A C 1
ATOM 3433 O O A SER A 1 422 ? 1.126 23.151 38.829 0.50 12.57 422 SER A O 1
ATOM 3434 O O B SER A 1 422 ? 1.301 23.119 38.958 0.50 10.96 422 SER A O 1
ATOM 3439 N N . ILE A 1 423 ? 0.708 20.936 38.813 1.00 11.41 423 ILE A N 1
ATOM 3440 C CA . ILE A 1 423 ? -0.294 20.947 39.894 1.00 12.23 423 ILE A CA 1
ATOM 3441 C C . ILE A 1 423 ? 0.074 19.842 40.874 1.00 11.76 423 ILE A C 1
ATOM 3442 O O . ILE A 1 423 ? 0.610 18.829 40.484 1.00 12.87 423 ILE A O 1
ATOM 3447 N N . THR A 1 424 ? -0.276 20.124 42.138 1.00 11.95 424 THR A N 1
ATOM 3448 C CA . THR A 1 424 ? -0.192 19.132 43.186 1.00 11.99 424 THR A CA 1
ATOM 3449 C C . THR A 1 424 ? -1.569 19.043 43.867 1.00 11.79 424 THR A C 1
ATOM 3450 O O . THR A 1 424 ? -2.188 20.092 44.124 1.00 13.47 424 THR A O 1
ATOM 3454 N N . PHE A 1 425 ? -2.052 17.839 44.118 1.00 11.40 425 PHE A N 1
ATOM 3455 C CA . PHE A 1 425 ? -3.342 17.650 44.794 1.00 11.09 425 PHE A CA 1
ATOM 3456 C C . PHE A 1 425 ? -3.352 16.297 45.436 1.00 11.14 425 PHE A C 1
ATOM 3457 O O . PHE A 1 425 ? -2.563 15.425 45.083 1.00 12.38 425 PHE A O 1
ATOM 3465 N N . SER A 1 426 ? -4.300 16.128 46.364 1.00 10.87 426 SER A N 1
ATOM 3466 C CA . SER A 1 426 ? -4.484 14.843 47.024 1.00 10.23 426 SER A CA 1
ATOM 3467 C C . SER A 1 426 ? -5.650 14.105 46.406 1.00 9.86 426 SER A C 1
ATOM 3468 O O . SER A 1 426 ? -6.725 14.673 46.179 1.00 11.26 426 SER A O 1
ATOM 3471 N N . LEU A 1 427 ? -5.444 12.842 46.096 1.00 10.41 427 LEU A N 1
ATOM 3472 C CA . LEU A 1 427 ? -6.503 11.989 45.563 1.00 9.89 427 LEU A CA 1
ATOM 3473 C C . LEU A 1 427 ? -7.661 11.892 46.542 1.00 9.77 427 LEU A C 1
ATOM 3474 O O . LEU A 1 427 ? -7.467 11.910 47.768 1.00 10.88 427 LEU A O 1
ATOM 3479 N N . LYS A 1 428 ? -8.833 11.741 45.983 1.00 9.90 428 LYS A N 1
ATOM 3480 C CA A LYS A 1 428 ? -10.070 11.425 46.704 0.50 10.86 428 LYS A CA 1
ATOM 3481 C CA B LYS A 1 428 ? -10.055 11.421 46.722 0.50 10.60 428 LYS A CA 1
ATOM 3482 C C . LYS A 1 428 ? -10.442 9.997 46.386 1.00 10.32 428 LYS A C 1
ATOM 3483 O O . 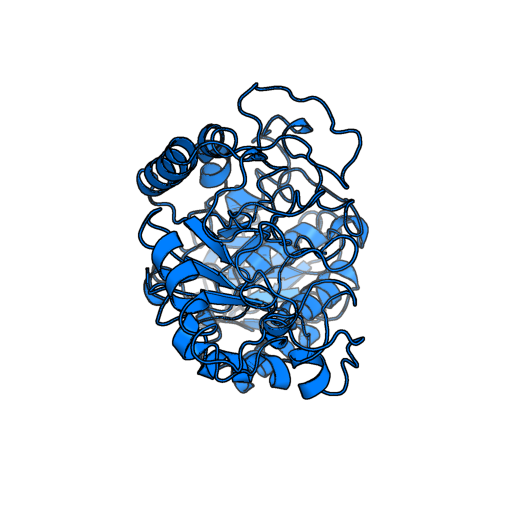LYS A 1 428 ? -10.810 9.715 45.239 1.00 10.45 428 LYS A O 1
ATOM 3494 N N . ASP A 1 429 ? -10.336 9.081 47.346 1.00 10.36 429 ASP A N 1
ATOM 3495 C CA . ASP A 1 429 ? -10.740 7.688 47.121 1.00 9.97 429 ASP A CA 1
ATOM 3496 C C . ASP A 1 429 ? -10.081 7.102 45.872 1.00 9.64 429 ASP A C 1
ATOM 3497 O O . ASP A 1 429 ? -10.715 6.307 45.159 1.00 10.70 429 ASP A O 1
ATOM 3502 N N . GLY A 1 430 ? -8.840 7.472 45.598 1.00 9.08 430 GLY A N 1
ATOM 3503 C CA . GLY A 1 430 ? -8.159 6.930 44.406 1.00 8.97 430 GLY A CA 1
ATOM 3504 C C . GLY A 1 430 ? -8.802 7.323 43.082 1.00 8.64 430 GLY A C 1
ATOM 3505 O O . GLY A 1 430 ? -8.452 6.704 42.088 1.00 9.67 430 GLY A O 1
ATOM 3506 N N . LEU A 1 431 ? -9.655 8.312 43.028 1.00 8.89 431 LEU A N 1
ATOM 3507 C CA . LEU A 1 431 ? -10.465 8.566 41.808 1.00 8.82 431 LEU A CA 1
ATOM 3508 C C . LEU A 1 431 ? -9.647 9.291 40.766 1.00 8.31 431 LEU A C 1
ATOM 3509 O O . LEU A 1 431 ? -8.704 10.044 41.035 1.00 9.15 431 LEU A O 1
ATOM 3514 N N . PRO A 1 432 ? -10.042 9.132 39.489 1.00 8.42 432 PRO A N 1
ATOM 3515 C CA . PRO A 1 432 ? -9.501 9.986 38.439 1.00 8.59 432 PRO A CA 1
ATOM 3516 C C . PRO A 1 432 ? -9.927 11.431 38.677 1.00 8.35 432 PRO A C 1
ATOM 3517 O O . PRO A 1 432 ? -10.973 11.668 39.319 1.00 9.49 432 PRO A O 1
ATOM 3521 N N . ALA A 1 433 ? -9.124 12.376 38.197 1.00 9.09 433 ALA A N 1
ATOM 3522 C CA . ALA A 1 433 ? -9.358 13.809 38.360 1.00 9.57 433 ALA A CA 1
ATOM 3523 C C . ALA A 1 433 ? -9.424 14.430 36.952 1.00 9.69 433 ALA A C 1
ATOM 3524 O O . ALA A 1 433 ? -8.517 14.223 36.138 1.00 10.97 433 ALA A O 1
ATOM 3526 N N . LEU A 1 434 ? -10.535 15.050 36.644 1.00 8.82 434 LEU A N 1
ATOM 3527 C CA . LEU A 1 434 ? -10.843 15.602 35.320 1.00 9.73 434 LEU A CA 1
ATOM 3528 C C . LEU A 1 434 ? -10.865 17.112 35.466 1.00 9.59 434 LEU A C 1
ATOM 3529 O O . LEU A 1 434 ? -11.923 17.697 35.762 1.00 10.48 434 LEU A O 1
ATOM 3534 N N . PHE A 1 435 ? -9.684 17.752 35.338 1.00 9.65 435 PHE A N 1
ATOM 3535 C CA . PHE A 1 435 ? -9.543 19.176 35.697 1.00 9.90 435 PHE A CA 1
ATOM 3536 C C . PHE A 1 435 ? -10.011 20.083 34.556 1.00 10.55 435 PHE A C 1
ATOM 3537 O O . PHE A 1 435 ? -9.453 20.055 33.456 1.00 12.07 435 PHE A O 1
ATOM 3545 N N . VAL A 1 436 ? -10.992 20.884 34.876 1.00 10.86 436 VAL A N 1
ATOM 3546 C CA . VAL A 1 436 ? -11.591 21.861 33.955 1.00 11.38 436 VAL A CA 1
ATOM 3547 C C . VAL A 1 436 ? -11.122 23.225 34.363 1.00 10.90 436 VAL A C 1
ATOM 3548 O O . VAL A 1 436 ? -11.309 23.634 35.526 1.00 11.94 436 VAL A O 1
ATOM 3552 N N . PRO A 1 437 ? -10.577 24.028 33.467 1.00 12.63 437 PRO A N 1
ATOM 3553 C CA . PRO A 1 437 ? -10.217 25.378 33.871 1.00 14.86 437 PRO A CA 1
ATOM 3554 C C . PRO A 1 437 ? -11.423 26.200 34.316 1.00 18.50 437 PRO A C 1
ATOM 3555 O O . PRO A 1 437 ? -12.466 26.170 33.676 1.00 22.47 437 PRO A O 1
ATOM 3559 N N A SER A 1 438 ? -11.260 27.037 35.352 0.50 23.49 438 SER A N 1
ATOM 3560 N N B SER A 1 438 ? -11.221 26.893 35.435 0.50 18.16 438 SER A N 1
ATOM 3561 C CA A SER A 1 438 ? -12.340 27.976 35.775 0.50 34.11 438 SER A CA 1
ATOM 3562 C CA B SER A 1 438 ? -12.237 27.785 36.040 0.50 27.17 438 SER A CA 1
ATOM 3563 C C A SER A 1 438 ? -12.696 28.922 34.625 0.50 36.27 438 SER A C 1
ATOM 3564 C C B SER A 1 438 ? -12.407 29.060 35.206 0.50 33.97 438 SER A C 1
ATOM 3565 O O A SER A 1 438 ? -13.778 29.502 34.602 0.50 49.16 438 SER A O 1
ATOM 3566 O O B SER A 1 438 ? -11.525 29.368 34.405 0.50 37.96 438 SER A O 1
#

Sequence (438 aa):
AAAADWKKSRSIYQLVTDRFGRSDGSTSSACGDLSSNYCGGDYYKKGIQNQLDYIAGMGFDAIIWISPIPENTDGGYHGYWAKDFEKLNTNFGSADDLKALVTAAHGKKGMYVMLDVVANHAGPASGGDYSSGFTFSSSASNYHPQCTIDYDNQTSVEQCWVADDDLPDINTEDDTIVSSKLHSIVSDWVTTTYDFDGIRIDTVKHIRKKDFWSGYEEEAAGVFATGEVFDGDAAYVGPYQDQLSSLIINYPLYYAIRDVFSAGSGFSRISSDMLSTIKSNFKDPSVLTTFVDNQDNARFLSVKSSDMMSLYKNALAFTILTEGIPVVYYGTEQGFKGGDDPKNREVLWTSNYDTSSSSSDLYKKFIKIVNNNDVRQQKSDDKTTVVTLDVDVGTTNTYAFTTHGKNLIVVNNYGSSGSSTEESVTVKKVGDSVADGTKLVDAVSNITTATVSGGSSITFSLKKDGLPALFVPSS

Radius of gyration: 21.93 Å; Cα contacts (8 Å, |Δi|>4): 1091; chains: 1; bounding box: 49×63×57 Å

Solvent-accessible surface area: 15749 Å² total; per-residue (Å²): 36,61,30,78,74,0,86,15,45,0,0,0,4,2,9,0,0,0,0,1,70,64,97,61,39,71,71,81,33,89,77,43,67,72,59,12,33,0,24,3,66,2,0,47,87,44,2,100,11,0,34,22,0,4,3,25,0,0,8,0,6,1,1,3,37,17,14,142,22,0,7,19,1,31,70,1,66,29,2,111,115,39,6,119,72,0,20,58,38,107,42,0,90,31,0,3,95,25,0,57,71,110,49,3,35,0,0,0,1,0,7,0,1,3,1,0,43,23,102,91,47,81,17,75,50,13,28,10,71,56,69,97,30,12,13,111,104,48,94,19,77,128,142,71,61,88,13,2,27,57,12,20,23,80,64,66,13,1,1,1,37,3,77,53,119,108,12,21,67,68,3,50,55,8,0,32,76,16,10,99,74,22,84,4,15,0,0,6,0,12,13,0,16,13,1,70,74,93,7,0,38,21,2,25,130,26,3,61,16,3,0,0,0,13,0,74,35,32,79,2,60,59,0,3,50,4,3,105,43,2,38,0,0,6,5,1,0,1,8,71,0,0,23,45,0,1,17,76,53,37,30,0,66,76,0,20,93,20,16,68,50,6,164,92,49,8,153,49,26,33,2,1,0,0,6,4,3,11,6,59,24,22,1,0,18,53,85,84,105,17,67,3,12,0,26,0,0,1,0,0,0,0,0,0,54,2,0,2,4,3,1,0,0,1,0,29,23,28,145,14,18,106,76,38,132,0,10,30,9,0,5,67,2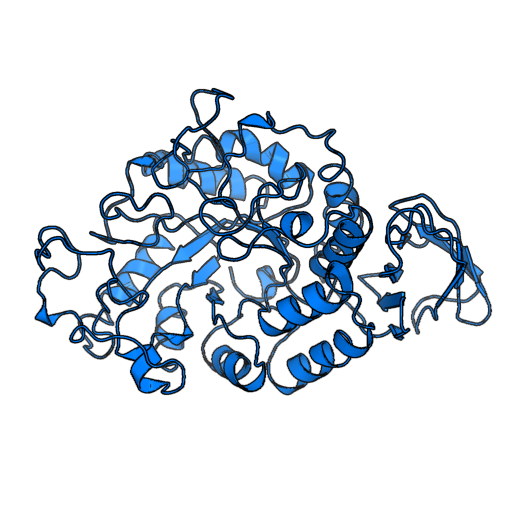5,106,29,61,76,73,22,66,1,9,111,8,0,91,41,0,0,35,96,9,12,53,99,74,122,40,83,38,80,47,62,25,33,59,24,108,49,17,0,0,0,16,0,15,172,18,1,0,2,0,0,12,89,8,70,53,12,89,77,78,5,85,1,98,1,38,157,84,16,70,97,55,34,99,0,38,1,39,30,31,108,26,74,8,70,4,85,61,25,20,2,81,11,65,3,104,70,0,26,1,0,0,0,56,45,114

InterPro domains:
  IPR006047 Glycosyl hydrolase family 13, catalytic domain [PF00128] (13-329)
  IPR006047 Glycosyl hydrolase family 13, catalytic domain [SM00642] (13-351)
  IPR013777 Alpha-amylase-like [PIRSF001024] (2-438)
  IPR013780 Glycosyl hydrolase, all-beta [G3DSA:2.60.40.1180] (356-439)
  IPR015340 Alpha-amylase, C domain [PF09260] (367-439)
  IPR017853 Glycoside hydrolase superfamily [SSF51445] (4-349)